Protein AF-A0A5E4N3S8-F1 (afdb_monomer)

Foldseek 3Di:
DVPVVVPDDPVRVVVLVVVLVVCLVVLADDQLQLEWEWEWAAAPPDDPPDPVRTDIATDGDPSSLVSLVVLCVVCVVLCVVVVLFPPLEQAPDPPGDPVVLVVVVVVVLVVQVVVLKWKKKKKWAWDVLQLAQQVVLLLVLCVVRDDPSSSSNVVNSQPFRWYWYDDPPDTHDIDTRRHGHGHNGDCSQVSSSSLCRPQDDFPQWDWHHHRRIIMIMGMGNDPLCRPVPRVVVSVQSNQVVCVVRVIDIDPVPMDMDIRDQDCVQVVCCVVQVWDQDSLRDIDHDHDAQDKDKDKDWSAWDQDPVGDTRADWDDGPVGIDHRDIDIDIDIDHHYDDDWDDDPVVQWIQGPVRDIDRNVSQWDQDPVPGIDGDDDDPDQQDLQVDADPDDDDWDWDWDDDPPDIKIWTWDDDPVFIDIWIFDDWDDRSNFIWTQTPDNNDIHRPDPVCSVVHDHDPDDPPDPPVVCNRPPVVVVVVVVVVVVVVVPPPDDDDD

InterPro domains:
  IPR000477 Reverse transcriptase domain [PS50878] (22-283)
  IPR043502 DNA/RNA polymerase superfamily [SSF56672] (56-257)

Nearest PDB structures (foldseek):
  8sxu-assembly1_A  TM=8.165E-01  e=7.023E-15  Homo sapiens
  8c8j-assembly1_A  TM=7.784E-01  e=7.417E-15  Homo sapiens
  8uw3-assembly1_A  TM=8.367E-01  e=4.035E-14  Homo sapiens
  8gh6-assembly1_A  TM=8.675E-01  e=9.089E-13  Bombyx mori
  8ibz-assembly1_C  TM=8.259E-01  e=2.162E-11  Bombyx mori

Structure (mmCIF, N/CA/C/O backbone):
data_AF-A0A5E4N3S8-F1
#
_entry.id   AF-A0A5E4N3S8-F1
#
loop_
_atom_site.group_PDB
_atom_site.id
_atom_site.type_symbol
_atom_site.label_atom_id
_atom_site.label_alt_id
_atom_site.label_comp_id
_atom_site.label_asym_id
_atom_site.label_entity_id
_atom_site.label_seq_id
_atom_site.pdbx_PDB_ins_code
_atom_site.Cartn_x
_atom_site.Cartn_y
_atom_site.Cartn_z
_atom_site.occupancy
_atom_site.B_iso_or_equiv
_atom_site.auth_seq_id
_atom_site.auth_comp_id
_atom_site.auth_asym_id
_atom_site.auth_atom_id
_atom_site.pdbx_PDB_model_num
ATOM 1 N N . MET A 1 1 ? -6.441 -15.135 19.273 1.00 52.03 1 MET A N 1
ATOM 2 C CA . MET A 1 1 ? -7.652 -14.400 19.724 1.00 52.03 1 MET A CA 1
ATOM 3 C C . MET A 1 1 ? -8.927 -15.250 19.715 1.00 52.03 1 MET A C 1
ATOM 5 O O . MET A 1 1 ? -9.635 -15.250 20.710 1.00 52.03 1 MET A O 1
ATOM 9 N N . ALA A 1 2 ? -9.208 -16.016 18.651 1.00 55.72 2 ALA A N 1
ATOM 10 C CA . ALA A 1 2 ? -10.450 -16.797 18.536 1.00 55.72 2 ALA A CA 1
ATOM 11 C C . ALA A 1 2 ? -10.654 -17.881 19.620 1.00 55.72 2 ALA A C 1
ATOM 13 O O . ALA A 1 2 ? -11.791 -18.164 19.972 1.00 55.72 2 ALA A O 1
ATOM 14 N N . LYS A 1 3 ? -9.586 -18.471 20.180 1.00 66.25 3 LYS A N 1
ATOM 15 C CA . LYS A 1 3 ? -9.708 -19.601 21.123 1.00 66.25 3 LYS A CA 1
ATOM 16 C C . LYS A 1 3 ? -10.285 -19.221 22.497 1.00 66.25 3 LYS A C 1
ATOM 18 O O . LYS A 1 3 ? -11.064 -19.993 23.035 1.00 66.25 3 LYS A O 1
ATOM 23 N N . VAL A 1 4 ? -9.939 -18.051 23.044 1.00 71.75 4 VAL A N 1
ATOM 24 C CA . VAL A 1 4 ? -10.412 -17.617 24.378 1.00 71.75 4 VAL A CA 1
ATOM 25 C C . VAL A 1 4 ? -11.844 -17.091 24.305 1.00 71.75 4 VAL A C 1
ATOM 27 O O . VAL A 1 4 ? -12.687 -17.512 25.086 1.00 71.75 4 VAL A O 1
ATOM 30 N N . ALA A 1 5 ? -12.154 -16.252 23.310 1.00 71.50 5 ALA A N 1
ATOM 31 C CA . ALA A 1 5 ? -13.509 -15.728 23.126 1.00 71.50 5 ALA A CA 1
ATOM 32 C C . ALA A 1 5 ? -14.545 -16.840 22.867 1.00 71.50 5 ALA A C 1
ATOM 34 O O . ALA A 1 5 ? -15.657 -16.766 23.372 1.00 71.50 5 ALA A O 1
ATOM 35 N N . ARG A 1 6 ? -14.172 -17.904 22.136 1.00 75.62 6 ARG A N 1
ATOM 36 C CA . ARG A 1 6 ? -15.044 -19.072 21.898 1.00 75.62 6 ARG A CA 1
ATOM 37 C C . ARG A 1 6 ? -15.311 -19.914 23.149 1.00 75.62 6 ARG A C 1
ATOM 39 O O . ARG A 1 6 ? -16.246 -20.700 23.141 1.00 75.62 6 ARG A O 1
ATOM 46 N N . LYS A 1 7 ? -14.490 -19.774 24.193 1.00 84.81 7 LYS A N 1
ATOM 47 C CA . LYS A 1 7 ? -14.626 -20.500 25.463 1.00 84.81 7 LYS A CA 1
ATOM 48 C C . LYS A 1 7 ? -15.271 -19.654 26.567 1.00 84.81 7 LYS A C 1
ATOM 50 O O . LYS A 1 7 ? -15.291 -20.086 27.716 1.00 84.81 7 LYS A O 1
ATOM 55 N N . LEU A 1 8 ? -15.774 -18.455 26.252 1.00 84.88 8 LEU A N 1
ATOM 56 C CA . LEU A 1 8 ? -16.478 -17.630 27.232 1.00 84.88 8 LEU A CA 1
ATOM 57 C C . LEU A 1 8 ? -17.762 -18.341 27.698 1.00 84.88 8 LEU A C 1
ATOM 59 O O . LEU A 1 8 ? -18.550 -18.769 26.851 1.00 84.88 8 LEU A O 1
ATOM 63 N N . PRO A 1 9 ? -18.010 -18.443 29.018 1.00 91.88 9 PRO A N 1
ATOM 64 C CA . PRO A 1 9 ? -19.263 -18.979 29.534 1.00 91.88 9 PRO A CA 1
ATOM 65 C C . PRO A 1 9 ? -20.466 -18.191 29.012 1.00 91.88 9 PRO A C 1
ATOM 67 O O . PRO A 1 9 ? -20.400 -16.970 28.866 1.00 91.88 9 PRO A O 1
ATOM 70 N N . HIS A 1 10 ? -21.601 -18.865 28.816 1.00 90.69 10 HIS A N 1
ATOM 71 C CA . HIS A 1 10 ? -22.823 -18.246 28.291 1.00 90.69 10 HIS A CA 1
ATOM 72 C C . HIS A 1 10 ? -23.241 -16.980 29.064 1.00 90.69 10 HIS A C 1
ATOM 74 O O . HIS A 1 10 ? -23.523 -15.945 28.462 1.00 90.69 10 HIS A O 1
ATOM 80 N N . LYS A 1 11 ? -23.183 -17.022 30.404 1.00 93.75 11 LYS A N 1
ATOM 81 C CA . LYS A 1 11 ? -23.472 -15.859 31.262 1.00 93.75 11 LYS A CA 1
ATOM 82 C C . LYS A 1 11 ? -22.550 -14.668 30.965 1.00 93.75 11 LYS A C 1
ATOM 84 O O . LYS A 1 11 ? -23.024 -13.541 30.861 1.00 93.75 11 LYS A O 1
ATOM 89 N N . ALA A 1 12 ? -21.251 -14.909 30.773 1.00 90.56 12 ALA A N 1
ATOM 90 C CA . ALA A 1 12 ? -20.290 -13.856 30.444 1.00 90.56 12 ALA A CA 1
ATOM 91 C C . ALA A 1 12 ? -20.595 -13.217 29.080 1.00 90.56 12 ALA A C 1
ATOM 93 O O . ALA A 1 12 ? -20.539 -11.996 28.946 1.00 90.56 12 ALA A O 1
ATOM 94 N N . SER A 1 13 ? -20.985 -14.023 28.088 1.00 90.38 13 SER A N 1
ATOM 95 C CA . SER A 1 13 ? -21.401 -13.533 26.769 1.00 90.38 13 SER A CA 1
ATOM 96 C C . SER A 1 13 ? -22.653 -12.650 26.838 1.00 90.38 13 SER A C 1
ATOM 98 O O . SER A 1 13 ? -22.700 -11.612 26.176 1.00 90.38 13 SER A O 1
ATOM 100 N N . ILE A 1 14 ? -23.638 -13.002 27.675 1.00 94.19 14 ILE A N 1
ATOM 101 C CA . ILE A 1 14 ? -24.832 -12.171 27.910 1.00 94.19 14 ILE A CA 1
ATOM 102 C C . ILE A 1 14 ? -24.441 -10.827 28.536 1.00 94.19 14 ILE A C 1
ATOM 104 O O . ILE A 1 14 ? -24.822 -9.774 28.024 1.00 94.19 14 ILE A O 1
ATOM 108 N N . HIS A 1 15 ? -23.631 -10.833 29.598 1.00 94.69 15 HIS A N 1
ATOM 109 C CA . HIS A 1 15 ? -23.187 -9.592 30.241 1.00 94.69 15 HIS A CA 1
ATOM 110 C C . HIS A 1 15 ? -22.386 -8.697 29.291 1.00 94.69 15 HIS A C 1
ATOM 112 O O . HIS A 1 15 ? -22.656 -7.499 29.207 1.00 94.69 15 HIS A O 1
ATOM 118 N N . LEU A 1 16 ? -21.457 -9.268 28.517 1.00 93.44 16 LEU A N 1
ATOM 119 C CA . LEU A 1 16 ? -20.722 -8.525 27.490 1.00 93.44 16 LEU A CA 1
ATOM 120 C C . LEU A 1 16 ? -21.661 -7.923 26.443 1.00 93.44 16 LEU A C 1
ATOM 122 O O . LEU A 1 16 ? -21.463 -6.782 26.035 1.00 93.44 16 LEU A O 1
ATOM 126 N N . THR A 1 17 ? -22.711 -8.648 26.055 1.00 95.06 17 THR A N 1
ATOM 127 C CA . THR A 1 17 ? -23.725 -8.149 25.118 1.00 95.06 17 THR A CA 1
ATOM 128 C C . THR A 1 17 ? -24.460 -6.935 25.685 1.00 95.06 17 THR A C 1
ATOM 130 O O . THR A 1 17 ? -24.602 -5.931 24.988 1.00 95.06 17 THR A O 1
ATOM 133 N N . HIS A 1 18 ? -24.868 -6.971 26.957 1.00 96.88 18 HIS A N 1
ATOM 134 C CA . HIS A 1 18 ? -25.477 -5.811 27.614 1.00 96.88 18 HIS A CA 1
ATOM 135 C C . HIS A 1 18 ? -24.528 -4.608 27.660 1.00 96.88 18 HIS A C 1
ATOM 137 O O . HIS A 1 18 ? -24.948 -3.495 27.341 1.00 96.88 18 HIS A O 1
ATOM 143 N N . ILE A 1 19 ? -23.250 -4.829 27.984 1.00 96.75 19 ILE A N 1
ATOM 144 C CA . ILE A 1 19 ? -22.235 -3.767 28.017 1.00 96.75 19 ILE A CA 1
ATOM 145 C C . ILE A 1 19 ? -22.032 -3.168 26.619 1.00 96.75 19 ILE A C 1
ATOM 147 O O . ILE A 1 19 ? -22.055 -1.950 26.466 1.00 96.75 19 ILE A O 1
ATOM 151 N N . TYR A 1 20 ? -21.885 -3.994 25.580 1.00 96.81 20 TYR A N 1
ATOM 152 C CA . TYR A 1 20 ? -21.731 -3.511 24.204 1.00 96.81 20 TYR A CA 1
ATOM 153 C C . TYR A 1 20 ? -22.958 -2.738 23.726 1.00 96.81 20 TYR A C 1
ATOM 155 O O . TYR A 1 20 ? -22.811 -1.667 23.142 1.00 96.81 20 TYR A O 1
ATOM 163 N N . ASN A 1 21 ? -24.166 -3.219 24.019 1.00 96.69 21 ASN A N 1
ATOM 164 C CA . ASN A 1 21 ? -25.391 -2.496 23.684 1.00 96.69 21 ASN A CA 1
ATOM 165 C C . ASN A 1 21 ? -25.470 -1.146 24.411 1.00 96.69 21 ASN A C 1
ATOM 167 O O . ASN A 1 21 ? -25.859 -0.152 23.799 1.00 96.69 21 ASN A O 1
ATOM 171 N N . ALA A 1 22 ? -25.054 -1.082 25.679 1.00 97.25 22 ALA A N 1
ATOM 172 C CA . ALA A 1 22 ? -24.978 0.173 26.420 1.00 97.25 22 ALA A CA 1
ATOM 173 C C . ALA A 1 22 ? -23.963 1.145 25.797 1.00 97.25 22 ALA A C 1
ATOM 175 O O . ALA A 1 22 ? -24.297 2.309 25.597 1.00 97.25 22 ALA A O 1
ATOM 176 N N . ILE A 1 23 ? -22.771 0.671 25.421 1.00 97.12 23 ILE A N 1
ATOM 177 C CA . ILE A 1 23 ? -21.737 1.476 24.748 1.00 97.12 23 ILE A CA 1
ATOM 178 C C . ILE A 1 23 ? -22.254 2.056 23.429 1.00 97.12 23 ILE A C 1
ATOM 180 O O . ILE A 1 23 ? -22.084 3.245 23.173 1.00 97.12 23 ILE A O 1
ATOM 184 N N . LEU A 1 24 ? -22.916 1.237 22.607 1.00 95.88 24 LEU A N 1
ATOM 185 C CA . LEU A 1 24 ? -23.475 1.674 21.326 1.00 95.88 24 LEU A CA 1
ATOM 186 C C . LEU A 1 24 ? -24.619 2.676 21.517 1.00 95.88 24 LEU A C 1
ATOM 188 O O . LEU A 1 24 ? -24.689 3.661 20.789 1.00 95.88 24 LEU A O 1
ATOM 192 N N . ARG A 1 25 ? -25.486 2.460 22.515 1.00 96.12 25 ARG A N 1
ATOM 193 C CA . ARG A 1 25 ? -26.580 3.384 22.852 1.00 96.12 25 ARG A CA 1
ATOM 194 C C . ARG A 1 25 ? -26.055 4.731 23.349 1.00 96.12 25 ARG A C 1
ATOM 196 O O . ARG A 1 25 ? -26.578 5.765 22.959 1.00 96.12 25 ARG A O 1
ATOM 203 N N . LEU A 1 26 ? -25.030 4.714 24.199 1.00 96.56 26 LEU A N 1
ATOM 204 C CA . LEU A 1 26 ? -24.421 5.917 24.774 1.00 96.56 26 LEU A CA 1
ATOM 205 C C . LEU A 1 26 ? -23.404 6.583 23.837 1.00 96.56 26 LEU A C 1
ATOM 207 O O . LEU A 1 26 ? -22.962 7.691 24.117 1.00 96.56 26 LEU A O 1
ATOM 211 N N . SER A 1 27 ? -23.019 5.917 22.743 1.00 96.88 27 SER A N 1
ATOM 212 C CA . SER A 1 27 ? -21.988 6.372 21.801 1.00 96.88 27 SER A CA 1
ATOM 213 C C . SER A 1 27 ? -20.669 6.765 22.485 1.00 96.88 27 SER A C 1
ATOM 215 O O . SER A 1 27 ? -20.010 7.722 22.085 1.00 96.88 27 SER A O 1
ATOM 217 N N . ASN A 1 28 ? -20.278 6.029 23.531 1.00 95.00 28 ASN A N 1
ATOM 218 C CA . ASN A 1 28 ? -19.097 6.339 24.336 1.00 95.00 28 ASN A CA 1
ATOM 219 C C . ASN A 1 28 ? -18.202 5.111 24.528 1.00 95.00 28 ASN A C 1
ATOM 221 O O . ASN A 1 28 ? -18.626 4.109 25.103 1.00 95.00 28 ASN A O 1
ATOM 225 N N . PHE A 1 29 ? -16.952 5.203 24.074 1.00 94.00 29 PHE A N 1
ATOM 226 C CA . PHE A 1 29 ? -15.984 4.118 24.144 1.00 94.00 29 PHE A CA 1
ATOM 227 C C . PHE A 1 29 ? -15.263 4.116 25.508 1.00 94.00 29 PHE A C 1
ATOM 229 O O . PHE A 1 29 ? -14.667 5.129 25.882 1.00 94.00 29 PHE A O 1
ATOM 236 N N . PRO A 1 30 ? -15.259 3.000 26.264 1.00 93.00 30 PRO A N 1
ATOM 237 C CA . PRO A 1 30 ? -14.642 2.962 27.590 1.00 93.00 30 PRO A CA 1
ATOM 238 C C . PRO A 1 30 ? -13.135 3.245 27.563 1.00 93.00 30 PRO A C 1
ATOM 240 O O . PRO A 1 30 ? -12.391 2.588 26.835 1.00 93.00 30 PRO A O 1
ATOM 243 N N . THR A 1 31 ? -12.654 4.151 28.419 1.00 89.00 31 THR A N 1
ATOM 244 C CA . THR A 1 31 ? -11.232 4.546 28.478 1.00 89.00 31 THR A CA 1
ATOM 245 C C . THR A 1 31 ? -10.292 3.370 28.730 1.00 89.00 31 THR A C 1
ATOM 247 O O . THR A 1 31 ? -9.287 3.228 28.040 1.00 89.00 31 THR A O 1
ATOM 250 N N . GLN A 1 32 ? -10.663 2.456 29.631 1.00 88.81 32 GLN A N 1
ATOM 251 C CA . GLN A 1 32 ? -9.884 1.247 29.935 1.00 88.81 32 GLN A CA 1
ATOM 252 C C . GLN A 1 32 ? -9.700 0.328 28.717 1.00 88.81 32 GLN A C 1
ATOM 254 O O . GLN A 1 32 ? -8.759 -0.456 28.659 1.00 88.81 32 GLN A O 1
ATOM 259 N N . TRP A 1 33 ? -10.606 0.399 27.741 1.00 90.88 33 TRP A N 1
ATOM 260 C CA . TRP A 1 33 ? -10.581 -0.445 26.548 1.00 90.88 33 TRP A CA 1
ATOM 261 C C . TRP A 1 33 ? -9.833 0.210 25.385 1.00 90.88 33 TRP A C 1
ATOM 263 O O . TRP A 1 33 ? -9.557 -0.466 24.395 1.00 90.88 33 TRP A O 1
ATOM 273 N N . LYS A 1 34 ? -9.483 1.496 25.509 1.00 88.19 34 LYS A N 1
ATOM 274 C CA . LYS A 1 34 ? -8.623 2.230 24.569 1.00 88.19 34 LYS A CA 1
ATOM 275 C C . LYS A 1 34 ? -7.134 2.060 24.878 1.00 88.19 34 LYS A C 1
ATOM 277 O O . LYS A 1 34 ? -6.305 2.333 24.018 1.00 88.19 34 LYS A O 1
ATOM 282 N N . PHE A 1 35 ? -6.794 1.620 26.092 1.00 88.50 35 PHE A N 1
ATOM 283 C CA . PHE A 1 35 ? -5.407 1.434 26.508 1.00 88.50 35 PHE A CA 1
ATOM 284 C C . PHE A 1 35 ? -4.739 0.314 25.705 1.00 88.50 35 PHE A C 1
ATOM 286 O O . PHE A 1 35 ? -5.226 -0.819 25.700 1.00 88.50 35 PHE A O 1
ATOM 293 N N . SER A 1 36 ? -3.626 0.623 25.037 1.00 88.69 36 SER A N 1
ATOM 294 C CA . SER A 1 36 ? -2.878 -0.348 24.232 1.00 88.69 36 SER A CA 1
ATOM 295 C C . SER A 1 36 ? -1.461 -0.570 24.754 1.00 88.69 36 SER A C 1
ATOM 297 O O . SER A 1 36 ? -0.789 0.359 25.189 1.00 88.69 36 SER A O 1
ATOM 299 N N . VAL A 1 37 ? -0.987 -1.811 24.677 1.00 88.75 37 VAL A N 1
ATOM 300 C CA . VAL A 1 37 ? 0.418 -2.141 24.949 1.00 88.75 37 VAL A CA 1
ATOM 301 C C . VAL A 1 37 ? 1.141 -2.299 23.618 1.00 88.75 37 VAL A C 1
ATOM 303 O O . VAL A 1 37 ? 0.743 -3.123 22.797 1.00 88.75 37 VAL A O 1
ATOM 306 N N . ILE A 1 38 ? 2.175 -1.498 23.382 1.00 87.88 38 ILE A N 1
ATOM 307 C CA . ILE A 1 38 ? 3.003 -1.562 22.179 1.00 87.88 38 ILE A CA 1
ATOM 308 C C . ILE A 1 38 ? 4.116 -2.580 22.393 1.00 87.88 38 ILE A C 1
ATOM 310 O O . ILE A 1 38 ? 4.933 -2.424 23.294 1.00 87.88 38 ILE A O 1
ATOM 314 N N . ILE A 1 39 ? 4.172 -3.585 21.526 1.00 86.62 39 ILE A N 1
ATOM 315 C CA . ILE A 1 39 ? 5.279 -4.538 21.437 1.00 86.62 39 ILE A CA 1
ATOM 316 C C . ILE A 1 39 ? 6.135 -4.180 20.225 1.00 86.62 39 ILE A C 1
ATOM 318 O O . ILE A 1 39 ? 5.604 -3.928 19.143 1.00 86.62 39 ILE A O 1
ATOM 322 N N . LEU A 1 40 ? 7.454 -4.164 20.399 1.00 85.44 40 LEU A N 1
ATOM 323 C CA . LEU A 1 40 ? 8.415 -3.861 19.342 1.00 85.44 40 LEU A CA 1
ATOM 324 C C . LEU A 1 40 ? 8.978 -5.150 18.735 1.00 85.44 40 LEU A C 1
ATOM 326 O O . LEU A 1 40 ? 9.552 -5.975 19.441 1.00 85.44 40 LEU A O 1
ATOM 330 N N . PHE A 1 41 ? 8.858 -5.302 17.417 1.00 84.06 41 PHE A N 1
ATOM 331 C CA . PHE A 1 41 ? 9.448 -6.416 16.671 1.00 84.06 41 PHE A CA 1
ATOM 332 C C . PHE A 1 41 ? 10.651 -5.944 15.852 1.00 84.06 41 PHE A C 1
ATOM 334 O O . PHE A 1 41 ? 10.530 -4.942 15.147 1.00 84.06 41 PHE A O 1
ATOM 341 N N . PRO A 1 42 ? 11.806 -6.625 15.900 1.00 84.00 42 PRO A N 1
ATOM 342 C CA . PRO A 1 42 ? 12.967 -6.222 15.117 1.00 84.00 42 PRO A CA 1
ATOM 343 C C . PRO A 1 42 ? 12.708 -6.421 13.618 1.00 84.00 42 PRO A C 1
ATOM 345 O O . PRO A 1 42 ? 12.217 -7.465 13.187 1.00 84.00 42 PRO A O 1
ATOM 348 N N . LYS A 1 43 ? 13.054 -5.418 12.806 1.00 81.00 43 LYS A N 1
ATOM 349 C CA . LYS A 1 43 ? 13.091 -5.544 11.345 1.00 81.00 43 LYS A CA 1
ATOM 350 C C . LYS A 1 43 ? 14.311 -6.386 10.953 1.00 81.00 43 LYS A C 1
ATOM 352 O O . LYS A 1 43 ? 15.382 -6.193 11.534 1.00 81.00 43 LYS A O 1
ATOM 357 N N . PRO A 1 44 ? 14.184 -7.275 9.955 1.00 79.69 44 PRO A N 1
ATOM 358 C CA . PRO A 1 44 ? 15.299 -8.098 9.505 1.00 79.69 44 PRO A CA 1
ATOM 359 C C . PRO A 1 44 ? 16.449 -7.225 8.987 1.00 79.69 44 PRO A C 1
ATOM 361 O O . PRO A 1 44 ? 16.217 -6.195 8.351 1.00 79.69 44 PRO A O 1
ATOM 364 N N . ASN A 1 45 ? 17.684 -7.648 9.264 1.00 79.38 45 ASN A N 1
ATOM 365 C CA . ASN A 1 45 ? 18.926 -7.024 8.787 1.00 79.38 45 ASN A CA 1
ATOM 366 C C . ASN A 1 45 ? 19.114 -5.541 9.173 1.00 79.38 45 ASN A C 1
ATOM 368 O O . ASN A 1 45 ? 19.807 -4.804 8.474 1.00 79.38 45 ASN A O 1
ATOM 372 N N . LYS A 1 46 ? 18.508 -5.077 10.278 1.00 80.06 46 LYS A N 1
ATOM 373 C CA . LYS A 1 46 ? 18.694 -3.711 10.798 1.00 80.06 46 LYS A CA 1
ATOM 374 C C . LYS A 1 46 ? 19.374 -3.699 12.172 1.00 80.06 46 LYS A C 1
ATOM 376 O O . LYS A 1 46 ? 19.152 -4.614 12.961 1.00 80.06 46 LYS A O 1
ATOM 381 N N . PRO A 1 47 ? 20.172 -2.659 12.489 1.00 83.00 47 PRO A N 1
ATOM 382 C CA . PRO A 1 47 ? 20.900 -2.585 13.753 1.00 83.00 47 PRO A CA 1
ATOM 383 C C . PRO A 1 47 ? 19.940 -2.473 14.943 1.00 83.00 47 PRO A C 1
ATOM 385 O O . PRO A 1 47 ? 19.065 -1.607 14.962 1.00 83.00 47 PRO A O 1
ATOM 388 N N . THR A 1 48 ? 20.126 -3.315 15.958 1.00 79.94 48 THR A N 1
ATOM 389 C CA . THR A 1 48 ? 19.232 -3.437 17.127 1.00 79.94 48 THR A CA 1
ATOM 390 C C . THR A 1 48 ? 19.272 -2.237 18.075 1.00 79.94 48 THR A C 1
ATOM 392 O O . THR A 1 48 ? 18.326 -2.046 18.835 1.00 79.94 48 THR A O 1
ATOM 395 N N . GLY A 1 49 ? 20.317 -1.406 18.009 1.00 78.56 49 GLY A N 1
ATOM 396 C CA . GLY A 1 49 ? 20.470 -0.204 18.841 1.00 78.56 49 GLY A CA 1
ATOM 397 C C . GLY A 1 49 ? 19.661 1.016 18.383 1.00 78.56 49 GLY A C 1
ATOM 398 O O . GLY A 1 49 ? 19.649 2.027 19.077 1.00 78.56 49 GLY A O 1
ATOM 399 N N . ASN A 1 50 ? 18.988 0.957 17.227 1.00 78.75 50 ASN A N 1
ATOM 400 C CA . ASN A 1 50 ? 18.204 2.077 16.702 1.00 78.75 50 ASN A CA 1
ATOM 401 C C . ASN A 1 50 ? 16.690 1.800 16.827 1.00 78.75 50 ASN A C 1
ATOM 403 O O . ASN A 1 50 ? 16.216 0.818 16.251 1.00 78.75 50 ASN A O 1
ATOM 407 N N . PRO A 1 51 ? 15.893 2.673 17.477 1.00 76.19 51 PRO A N 1
ATOM 408 C CA . PRO A 1 51 ? 14.433 2.537 17.536 1.00 76.19 51 PRO A CA 1
ATOM 409 C C . PRO A 1 51 ? 13.755 2.407 16.160 1.00 76.19 51 PRO A C 1
ATOM 411 O O . PRO A 1 51 ? 12.770 1.684 16.015 1.00 76.19 51 PRO A O 1
ATOM 414 N N . ALA A 1 52 ? 14.305 3.033 15.113 1.00 78.69 52 ALA A N 1
ATOM 415 C CA . ALA A 1 52 ? 13.784 2.938 13.744 1.00 78.69 52 ALA A CA 1
ATOM 416 C C . ALA A 1 52 ? 13.884 1.519 13.142 1.00 78.69 52 ALA A C 1
ATOM 418 O O . ALA A 1 52 ? 13.213 1.206 12.143 1.00 78.69 52 ALA A O 1
ATOM 419 N N . SER A 1 53 ? 14.700 0.654 13.744 1.00 83.62 53 SER A N 1
ATOM 420 C CA . SER A 1 53 ? 14.865 -0.748 13.366 1.00 83.62 53 SER A CA 1
ATOM 421 C C . SER A 1 53 ? 13.737 -1.644 13.857 1.00 83.62 53 SER A C 1
ATOM 423 O O . SER A 1 53 ? 13.692 -2.793 13.444 1.00 83.62 53 SER A O 1
ATOM 425 N N . TYR A 1 54 ? 12.801 -1.148 14.666 1.00 81.69 54 TYR A N 1
ATOM 426 C CA . TYR A 1 54 ? 11.676 -1.943 15.155 1.00 81.69 54 TYR A CA 1
ATOM 427 C C . TYR A 1 54 ? 10.364 -1.590 14.437 1.00 81.69 54 TYR A C 1
ATOM 429 O O . TYR A 1 54 ? 10.201 -0.500 13.876 1.00 81.69 54 TYR A O 1
ATOM 437 N N . PHE A 1 55 ? 9.433 -2.543 14.412 1.00 78.94 55 PHE A N 1
ATOM 438 C CA . PHE A 1 55 ? 8.040 -2.368 14.012 1.00 78.94 55 PHE A CA 1
ATOM 439 C C . PHE A 1 55 ? 7.151 -2.453 15.261 1.00 78.94 55 PHE A C 1
ATOM 441 O O . PHE A 1 55 ? 7.129 -3.503 15.908 1.00 78.94 55 PHE A O 1
ATOM 448 N N . PRO A 1 56 ? 6.437 -1.375 15.625 1.00 84.38 56 PRO A N 1
ATOM 449 C CA . PRO A 1 56 ? 5.503 -1.410 16.742 1.00 84.38 56 PRO A CA 1
ATOM 450 C C . PRO A 1 56 ? 4.225 -2.179 16.383 1.00 84.38 56 PRO A C 1
ATOM 452 O O . PRO A 1 56 ? 3.688 -2.040 15.287 1.00 84.38 56 PRO A O 1
ATOM 455 N N . ILE A 1 57 ? 3.697 -2.960 17.324 1.00 84.56 57 ILE A N 1
ATOM 456 C CA . ILE A 1 57 ? 2.362 -3.563 17.246 1.00 84.56 57 ILE A CA 1
ATOM 457 C C . ILE A 1 57 ? 1.605 -3.230 18.525 1.00 84.56 57 ILE A C 1
ATOM 459 O O . ILE A 1 57 ? 2.039 -3.571 19.622 1.00 84.56 57 ILE A O 1
ATOM 463 N N . SER A 1 58 ? 0.445 -2.600 18.384 1.00 87.94 58 SER A N 1
ATOM 464 C CA . SER A 1 58 ? -0.431 -2.254 19.495 1.00 87.94 58 SER A CA 1
ATOM 465 C C . SER A 1 58 ? -1.371 -3.407 19.842 1.00 87.94 58 SER A C 1
ATOM 467 O O . SER A 1 58 ? -2.149 -3.907 19.024 1.00 87.94 58 SER A O 1
ATOM 469 N N . LEU A 1 59 ? -1.354 -3.803 21.109 1.00 88.38 59 LEU A N 1
ATOM 470 C CA . LEU A 1 59 ? -2.241 -4.805 21.671 1.00 88.38 59 LEU A CA 1
ATOM 471 C C . LEU A 1 59 ? -3.306 -4.152 22.545 1.00 88.38 59 LEU A C 1
ATOM 473 O O . LEU A 1 59 ? -3.036 -3.709 23.655 1.00 88.38 59 LEU A O 1
ATOM 477 N N . LEU A 1 60 ? -4.539 -4.155 22.044 1.00 89.56 60 LEU A N 1
ATOM 478 C CA . LEU A 1 60 ? -5.724 -3.832 22.837 1.00 89.56 60 LEU A CA 1
ATOM 479 C C . LEU A 1 60 ? -6.257 -5.039 23.631 1.00 89.56 60 LEU A C 1
ATOM 481 O O . LEU A 1 60 ? -6.086 -6.187 23.185 1.00 89.56 60 LEU A O 1
ATOM 485 N N . PRO A 1 61 ? -6.987 -4.794 24.738 1.00 89.81 61 PRO A N 1
ATOM 486 C CA . PRO A 1 61 ? -7.719 -5.821 25.469 1.00 89.81 61 PRO A CA 1
ATOM 487 C C . PRO A 1 61 ? -8.664 -6.621 24.565 1.00 89.81 61 PRO A C 1
ATOM 489 O O . PRO A 1 61 ? -9.262 -6.086 23.629 1.00 89.81 61 PRO A O 1
ATOM 492 N N . LEU A 1 62 ? -8.859 -7.907 24.876 1.00 89.94 62 LEU A N 1
ATOM 493 C CA . LEU A 1 62 ? -9.724 -8.803 24.094 1.00 89.94 62 LEU A CA 1
ATOM 494 C C . LEU A 1 62 ? -11.140 -8.234 23.907 1.00 89.94 62 LEU A C 1
ATOM 496 O O . LEU A 1 62 ? -11.667 -8.251 22.796 1.00 89.94 62 LEU A O 1
ATOM 500 N N . VAL A 1 63 ? -11.730 -7.713 24.985 1.00 92.00 63 VAL A N 1
ATOM 501 C CA . VAL A 1 63 ? -13.078 -7.124 24.982 1.00 92.00 63 VAL A CA 1
ATOM 502 C C . VAL A 1 63 ? -13.181 -5.897 24.076 1.00 92.00 63 VAL A C 1
ATOM 504 O O . VAL A 1 63 ? -14.215 -5.712 23.438 1.00 92.00 63 VAL A O 1
ATOM 507 N N . SER A 1 64 ? -12.101 -5.122 23.948 1.00 93.00 64 SER A N 1
ATOM 508 C CA . SER A 1 64 ? -12.020 -3.981 23.033 1.00 93.00 64 SER A CA 1
ATOM 509 C C . SER A 1 64 ? -12.015 -4.452 21.581 1.00 93.00 64 SER A C 1
ATOM 511 O O . SER A 1 64 ? -12.856 -4.048 20.786 1.00 93.00 64 SER A O 1
ATOM 513 N N . LYS A 1 65 ? -11.163 -5.430 21.249 1.00 92.00 65 LYS A N 1
ATOM 514 C CA . LYS A 1 65 ? -11.066 -5.981 19.886 1.00 92.00 65 LYS A CA 1
ATOM 515 C C . LYS A 1 65 ? -12.353 -6.666 19.417 1.00 92.00 65 LYS A C 1
ATOM 517 O O . LYS A 1 65 ? -12.656 -6.660 18.226 1.00 92.00 65 LYS A O 1
ATOM 522 N N . LEU A 1 66 ? -13.110 -7.274 20.332 1.00 92.88 66 LEU A N 1
ATOM 523 C CA . LEU A 1 66 ? -14.435 -7.826 20.036 1.00 92.88 66 LEU A CA 1
ATOM 524 C C . LEU A 1 66 ? -15.451 -6.720 19.717 1.00 92.88 66 LEU A C 1
ATOM 526 O O . LEU A 1 66 ? -16.178 -6.840 18.731 1.00 92.88 66 LEU A O 1
ATOM 530 N N . LEU A 1 67 ? -15.462 -5.636 20.499 1.00 94.69 67 LEU A N 1
ATOM 531 C CA . LEU A 1 67 ? -16.300 -4.470 20.223 1.00 94.69 67 LEU A CA 1
ATOM 532 C C . LEU A 1 67 ? -15.920 -3.815 18.888 1.00 94.69 67 LEU A C 1
ATOM 534 O O . LEU A 1 67 ? -16.801 -3.542 18.081 1.00 94.69 67 LEU A O 1
ATOM 538 N N . GLU A 1 68 ? -14.628 -3.635 18.608 1.00 95.25 68 GLU A N 1
ATOM 539 C CA . GLU A 1 68 ? -14.148 -3.104 17.328 1.00 95.25 68 GLU A CA 1
ATOM 540 C C . GLU A 1 68 ? -14.634 -3.934 16.136 1.00 95.25 68 GLU A C 1
ATOM 542 O O . GLU A 1 68 ? -15.103 -3.371 15.152 1.00 95.25 68 GLU A O 1
ATOM 547 N N . LYS A 1 69 ? -14.596 -5.272 16.231 1.00 94.31 69 LYS A N 1
ATOM 548 C CA . LYS A 1 69 ? -15.154 -6.157 15.193 1.00 94.31 69 LYS A CA 1
ATOM 549 C C . LYS A 1 69 ? -16.651 -5.953 14.995 1.00 94.31 69 LYS A C 1
ATOM 551 O O . LYS A 1 69 ? -17.124 -5.981 13.862 1.00 94.31 69 LYS A O 1
ATOM 556 N N . LEU A 1 70 ? -17.396 -5.778 16.084 1.00 95.25 70 LEU A N 1
ATOM 557 C CA . LEU A 1 70 ? -18.834 -5.541 16.028 1.00 95.25 70 LEU A CA 1
ATOM 558 C C . LEU A 1 70 ? -19.142 -4.181 15.393 1.00 95.25 70 LEU A C 1
ATOM 560 O O . LEU A 1 70 ? -20.016 -4.108 14.533 1.00 95.25 70 LEU A O 1
ATOM 564 N N . ILE A 1 71 ? -18.409 -3.131 15.775 1.00 96.19 71 ILE A N 1
ATOM 565 C CA . ILE A 1 71 ? -18.519 -1.796 15.175 1.00 96.19 71 ILE A CA 1
ATOM 566 C C . ILE A 1 71 ? -18.196 -1.879 13.685 1.00 96.19 71 ILE A C 1
ATOM 568 O O . ILE A 1 71 ? -19.014 -1.450 12.877 1.00 96.19 71 ILE A O 1
ATOM 572 N N . LEU A 1 72 ? -17.067 -2.498 13.319 1.00 95.75 72 LEU A N 1
ATOM 573 C CA . LEU A 1 72 ? -16.648 -2.660 11.929 1.00 95.75 72 LEU A CA 1
ATOM 574 C C . LEU A 1 72 ? -17.737 -3.344 11.097 1.00 95.75 72 LEU A C 1
ATOM 576 O O . LEU A 1 72 ? -18.136 -2.822 10.063 1.00 95.75 72 LEU A O 1
ATOM 580 N N . LYS A 1 73 ? -18.292 -4.455 11.597 1.00 95.81 73 LYS A N 1
ATOM 581 C CA . LYS A 1 73 ? -19.386 -5.181 10.937 1.00 95.81 73 LYS A CA 1
ATOM 582 C C . LYS A 1 73 ? -20.620 -4.303 10.684 1.00 95.81 73 LYS A C 1
ATOM 584 O O . LYS A 1 73 ? -21.335 -4.544 9.720 1.00 95.81 73 LYS A O 1
ATOM 589 N N . ARG A 1 74 ? -20.889 -3.313 11.543 1.00 95.81 74 ARG A N 1
ATOM 590 C CA . ARG A 1 74 ? -22.043 -2.409 11.409 1.00 95.81 74 ARG A CA 1
ATOM 591 C C . ARG A 1 74 ? -21.772 -1.199 10.516 1.00 95.81 74 ARG A C 1
ATOM 593 O O . ARG A 1 74 ? -22.694 -0.757 9.845 1.00 95.81 74 ARG A O 1
ATOM 600 N N . ILE A 1 75 ? -20.549 -0.668 10.500 1.00 95.81 75 ILE A N 1
ATOM 601 C CA . ILE A 1 75 ? -20.201 0.491 9.657 1.00 95.81 75 ILE A CA 1
ATOM 602 C C . ILE A 1 75 ? -19.825 0.087 8.228 1.00 95.81 75 ILE A C 1
ATOM 604 O O . ILE A 1 75 ? -19.972 0.891 7.317 1.00 95.81 75 ILE A O 1
ATOM 608 N N . TYR A 1 76 ? -19.343 -1.142 8.015 1.00 94.62 76 TYR A N 1
ATOM 609 C CA . TYR A 1 76 ? -18.864 -1.584 6.704 1.00 94.62 76 TYR A CA 1
ATOM 610 C C . TYR A 1 76 ? -19.937 -1.538 5.601 1.00 94.62 76 TYR A C 1
ATOM 612 O O . TYR A 1 76 ? -19.617 -1.031 4.529 1.00 94.62 76 TYR A O 1
ATOM 620 N N . PRO A 1 77 ? -21.204 -1.948 5.834 1.00 95.38 77 PRO A N 1
ATOM 621 C CA . PRO A 1 77 ? -22.265 -1.784 4.837 1.00 95.38 77 PRO A CA 1
ATOM 622 C C . PRO A 1 77 ? -22.445 -0.328 4.391 1.00 95.38 77 PRO A C 1
ATOM 624 O O . PRO A 1 77 ? -22.492 -0.067 3.198 1.00 95.38 77 PRO A O 1
ATOM 627 N N . ILE A 1 78 ? -22.400 0.629 5.326 1.00 95.81 78 ILE A N 1
ATOM 628 C CA . ILE A 1 78 ? -22.507 2.071 5.035 1.00 95.81 78 ILE A CA 1
ATOM 629 C C . ILE A 1 78 ? -21.350 2.540 4.140 1.00 95.81 78 ILE A C 1
ATOM 631 O O . ILE A 1 78 ? -21.539 3.356 3.241 1.00 95.81 78 ILE A O 1
ATOM 635 N N . ILE A 1 79 ? -20.139 2.028 4.380 1.00 94.50 79 ILE A N 1
ATOM 636 C CA . ILE A 1 79 ? -18.944 2.346 3.582 1.00 94.50 79 ILE A CA 1
ATOM 637 C C . ILE A 1 79 ? -19.091 1.811 2.150 1.00 94.50 79 ILE A C 1
ATOM 639 O O . ILE A 1 79 ? -18.695 2.493 1.205 1.00 94.50 79 ILE A O 1
ATOM 643 N N . VAL A 1 80 ? -19.641 0.604 1.995 1.00 93.19 80 VAL A N 1
ATOM 644 C CA . VAL A 1 80 ? -19.833 -0.054 0.695 1.00 93.19 80 VAL A CA 1
ATOM 645 C C . VAL A 1 80 ? -20.976 0.589 -0.090 1.00 93.19 80 VAL A C 1
ATOM 647 O O . VAL A 1 80 ? -20.772 0.950 -1.242 1.00 93.19 80 VAL A O 1
ATOM 650 N N . GLU A 1 81 ? -22.143 0.783 0.526 1.00 94.69 81 GLU A N 1
ATOM 651 C CA . GLU A 1 81 ? -23.334 1.366 -0.115 1.00 94.69 81 GLU A CA 1
ATOM 652 C C . GLU A 1 81 ? -23.073 2.781 -0.643 1.00 94.69 81 GLU A C 1
ATOM 654 O O . GLU A 1 81 ? -23.524 3.130 -1.731 1.00 94.69 81 GLU A O 1
ATOM 659 N N . ASN A 1 82 ? -22.281 3.574 0.084 1.00 94.00 82 ASN A N 1
ATOM 660 C CA . ASN A 1 82 ? -21.920 4.932 -0.326 1.00 94.00 82 ASN A CA 1
ATOM 661 C C . ASN A 1 82 ? -20.650 5.004 -1.195 1.00 94.00 82 ASN A C 1
ATOM 663 O O . ASN A 1 82 ? -20.180 6.104 -1.471 1.00 94.00 82 ASN A O 1
ATOM 667 N N . ASN A 1 83 ? -20.068 3.866 -1.599 1.00 93.88 83 ASN A N 1
ATOM 668 C CA . ASN A 1 83 ? -18.831 3.793 -2.391 1.00 93.88 83 ASN A CA 1
ATOM 669 C C . ASN A 1 83 ? -17.690 4.667 -1.838 1.00 93.88 83 ASN A C 1
ATOM 671 O O . ASN A 1 83 ? -16.971 5.327 -2.585 1.00 93.88 83 ASN A O 1
ATOM 675 N N . ILE A 1 84 ? -17.525 4.678 -0.512 1.00 95.50 84 ILE A N 1
ATOM 676 C CA . ILE A 1 84 ? -16.581 5.579 0.160 1.00 95.50 84 ILE A CA 1
ATOM 677 C C . ILE A 1 84 ? -15.138 5.254 -0.211 1.00 95.50 84 ILE A C 1
ATOM 679 O O . ILE A 1 84 ? -14.358 6.164 -0.453 1.00 95.50 84 ILE A O 1
ATOM 683 N N . ILE A 1 85 ? -14.769 3.969 -0.211 1.00 94.69 85 ILE A N 1
ATOM 684 C CA . ILE A 1 85 ? -13.405 3.529 -0.528 1.00 94.69 85 ILE A CA 1
ATOM 685 C C . ILE A 1 85 ? -13.299 3.346 -2.047 1.00 94.69 85 ILE A C 1
ATOM 687 O O . ILE A 1 85 ? -14.066 2.548 -2.596 1.00 94.69 85 ILE A O 1
ATOM 691 N N . PRO A 1 86 ? -12.344 4.013 -2.721 1.00 93.62 86 PRO A N 1
ATOM 692 C CA . PRO A 1 86 ? -12.228 3.955 -4.170 1.00 93.62 86 PRO A CA 1
ATOM 693 C C . PRO A 1 86 ? -11.881 2.545 -4.654 1.00 93.62 86 PRO A C 1
ATOM 695 O O . PRO A 1 86 ? -11.190 1.773 -3.983 1.00 93.62 86 PRO A O 1
ATOM 698 N N . ASN A 1 87 ? -12.319 2.216 -5.870 1.00 92.00 87 ASN A N 1
ATOM 699 C CA . ASN A 1 87 ? -12.028 0.922 -6.490 1.00 92.00 87 ASN A CA 1
ATOM 700 C C . ASN A 1 87 ? -10.544 0.720 -6.813 1.00 92.00 87 ASN A C 1
ATOM 702 O O . ASN A 1 87 ? -10.135 -0.417 -6.991 1.00 92.00 87 ASN A O 1
ATOM 706 N N . SER A 1 88 ? -9.725 1.774 -6.814 1.00 92.06 88 SER A N 1
ATOM 707 C CA . SER A 1 88 ? -8.263 1.674 -6.901 1.00 92.06 88 SER A CA 1
ATOM 708 C C . SER A 1 88 ? -7.618 1.031 -5.674 1.00 92.06 88 SER A C 1
ATOM 710 O O . SER A 1 88 ? -6.541 0.452 -5.806 1.00 92.06 88 SER A O 1
ATOM 712 N N . GLN A 1 89 ? -8.251 1.122 -4.500 1.00 94.00 89 GLN A N 1
ATOM 713 C CA . GLN A 1 89 ? -7.711 0.643 -3.231 1.00 94.00 89 GLN A CA 1
ATOM 714 C C . GLN A 1 89 ? -8.086 -0.818 -3.005 1.00 94.00 89 GLN A C 1
ATOM 716 O O . GLN A 1 89 ? -9.260 -1.141 -2.840 1.00 94.00 89 GLN A O 1
ATOM 721 N N . PHE A 1 90 ? -7.087 -1.701 -2.985 1.00 93.50 90 PHE A N 1
ATOM 722 C CA . PHE A 1 90 ? -7.266 -3.146 -2.789 1.00 93.50 90 PHE A CA 1
ATOM 723 C C . PHE A 1 90 ? -6.873 -3.596 -1.373 1.00 93.50 90 PHE A C 1
ATOM 725 O O . PHE A 1 90 ? -7.318 -4.643 -0.901 1.00 93.50 90 PHE A O 1
ATOM 732 N N . GLY A 1 91 ? -6.066 -2.802 -0.667 1.00 91.44 91 GLY A N 1
ATOM 733 C CA . GLY A 1 91 ? -5.621 -3.106 0.687 1.00 91.44 91 GLY A CA 1
ATOM 734 C C . GLY A 1 91 ? -6.773 -3.074 1.686 1.00 91.44 91 GLY A C 1
ATOM 735 O O . GLY A 1 91 ? -7.599 -2.160 1.694 1.00 91.44 91 GLY A O 1
ATOM 736 N N . PHE A 1 92 ? -6.819 -4.084 2.555 1.00 88.94 92 PHE A N 1
ATOM 737 C CA . PHE A 1 92 ? -7.819 -4.218 3.624 1.00 88.94 92 PHE A CA 1
ATOM 738 C C . PHE A 1 92 ? -9.282 -4.198 3.153 1.00 88.94 92 PHE A C 1
ATOM 740 O O . PHE A 1 92 ? -10.179 -3.848 3.925 1.00 88.94 92 PHE A O 1
ATOM 747 N N . ARG A 1 93 ? -9.540 -4.587 1.901 1.00 88.19 93 ARG A N 1
ATOM 748 C CA . ARG A 1 93 ? -10.894 -4.793 1.382 1.00 88.19 93 ARG A CA 1
ATOM 749 C C . ARG A 1 93 ? -11.197 -6.272 1.241 1.00 88.19 93 ARG A C 1
ATOM 751 O O . ARG A 1 93 ? -10.343 -7.075 0.874 1.00 88.19 93 ARG A O 1
ATOM 758 N N . GLU A 1 94 ? -12.447 -6.627 1.509 1.00 86.06 94 GLU A N 1
ATOM 759 C CA . GLU A 1 94 ? -12.924 -7.976 1.239 1.00 86.06 94 GLU A CA 1
ATOM 760 C C . GLU A 1 94 ? -12.826 -8.273 -0.263 1.00 86.06 94 GLU A C 1
ATOM 762 O O . GLU A 1 94 ? -13.026 -7.387 -1.096 1.00 86.06 94 GLU A O 1
ATOM 767 N N . LYS A 1 95 ? -12.506 -9.527 -0.604 1.00 87.94 95 LYS A N 1
ATOM 768 C CA . LYS A 1 95 ? -12.382 -10.031 -1.986 1.00 87.94 95 LYS A CA 1
ATOM 769 C C . LYS A 1 95 ? -11.267 -9.394 -2.835 1.00 87.94 95 LYS A C 1
ATOM 771 O O . LYS A 1 95 ? -11.176 -9.685 -4.023 1.00 87.94 95 LYS A O 1
ATOM 776 N N . HIS A 1 96 ? -10.384 -8.594 -2.241 1.00 89.19 96 HIS A N 1
ATOM 777 C CA . HIS A 1 96 ? -9.216 -8.022 -2.911 1.00 89.19 96 HIS A CA 1
ATOM 778 C C . HIS A 1 96 ? -7.929 -8.618 -2.330 1.00 89.19 96 HIS A C 1
ATOM 780 O O . HIS A 1 96 ? -7.864 -8.958 -1.149 1.00 89.19 96 HIS A O 1
ATOM 786 N N . SER A 1 97 ? -6.912 -8.792 -3.173 1.00 85.75 97 SER A N 1
ATOM 787 C CA . SER A 1 97 ? -5.618 -9.365 -2.795 1.00 85.75 97 SER A CA 1
ATOM 788 C C . SER A 1 97 ? -4.484 -8.594 -3.467 1.00 85.75 97 SER A C 1
ATOM 790 O O . SER A 1 97 ? -4.711 -7.868 -4.438 1.00 85.75 97 SER A O 1
ATOM 792 N N . THR A 1 98 ? -3.260 -8.768 -2.967 1.00 82.94 98 THR A N 1
ATOM 793 C CA . THR A 1 98 ? -2.054 -8.222 -3.607 1.00 82.94 98 THR A CA 1
ATOM 794 C C . THR A 1 98 ? -1.906 -8.733 -5.039 1.00 82.94 98 THR A C 1
ATOM 796 O O . THR A 1 98 ? -1.593 -7.956 -5.933 1.00 82.94 98 THR A O 1
ATOM 799 N N . ILE A 1 99 ? -2.215 -10.012 -5.273 1.00 82.69 99 ILE A N 1
ATOM 800 C CA . ILE A 1 99 ? -2.140 -10.653 -6.592 1.00 82.69 99 ILE A CA 1
ATOM 801 C C . ILE A 1 99 ? -3.080 -9.965 -7.584 1.00 82.69 99 ILE A C 1
ATOM 803 O O . ILE A 1 99 ? -2.657 -9.655 -8.691 1.00 82.69 99 ILE A O 1
ATOM 807 N N . HIS A 1 100 ? -4.322 -9.664 -7.187 1.00 81.19 100 HIS A N 1
ATOM 808 C CA . HIS A 1 100 ? -5.269 -8.984 -8.078 1.00 81.19 100 HIS A CA 1
ATOM 809 C C . HIS A 1 100 ? -4.759 -7.601 -8.507 1.00 81.19 100 HIS A C 1
ATOM 811 O O . HIS A 1 100 ? -4.922 -7.219 -9.662 1.00 81.19 100 HIS A O 1
ATOM 817 N N . GLN A 1 101 ? -4.127 -6.854 -7.594 1.00 85.88 101 GLN A N 1
ATOM 818 C CA . GLN A 1 101 ? -3.613 -5.524 -7.921 1.00 85.88 101 GLN A CA 1
ATOM 819 C C . GLN A 1 101 ? -2.371 -5.588 -8.813 1.00 85.88 101 GLN A C 1
ATOM 821 O O . GLN A 1 101 ? -2.247 -4.806 -9.753 1.00 85.88 101 GLN A O 1
ATOM 826 N N . ILE A 1 102 ? -1.471 -6.537 -8.538 1.00 82.25 102 ILE A N 1
ATOM 827 C CA . ILE A 1 102 ? -0.290 -6.784 -9.371 1.00 82.25 102 ILE A CA 1
ATOM 828 C C . ILE A 1 102 ? -0.725 -7.183 -10.780 1.00 82.25 102 ILE A C 1
ATOM 830 O O . ILE A 1 102 ? -0.197 -6.635 -11.738 1.00 82.25 102 ILE A O 1
ATOM 834 N N . HIS A 1 103 ? -1.718 -8.067 -10.910 1.00 75.50 103 HIS A N 1
ATOM 835 C CA . HIS A 1 103 ? -2.259 -8.479 -12.204 1.00 75.50 103 HIS A CA 1
ATOM 836 C C . HIS A 1 103 ? -2.826 -7.286 -12.980 1.00 75.50 103 HIS A C 1
ATOM 838 O O . HIS A 1 103 ? -2.440 -7.069 -14.118 1.00 75.50 103 HIS A O 1
ATOM 844 N N . ARG A 1 104 ? -3.647 -6.438 -12.345 1.00 81.62 104 ARG A N 1
ATOM 845 C CA . ARG A 1 104 ? -4.190 -5.221 -12.977 1.00 81.62 104 ARG A CA 1
ATOM 846 C C . ARG A 1 104 ? -3.095 -4.290 -13.508 1.00 81.62 104 ARG A C 1
ATOM 848 O O . ARG A 1 104 ? -3.243 -3.721 -14.587 1.00 81.62 104 ARG A O 1
ATOM 855 N N . LEU A 1 105 ? -2.020 -4.105 -12.740 1.00 80.56 105 LEU A N 1
ATOM 856 C CA . LEU A 1 105 ? -0.884 -3.286 -13.162 1.00 80.56 105 LEU A CA 1
ATOM 857 C C . LEU A 1 105 ? -0.102 -3.966 -14.296 1.00 80.56 105 LEU A C 1
ATOM 859 O O . LEU A 1 105 ? 0.223 -3.313 -15.284 1.00 80.56 105 LEU A O 1
ATOM 863 N N . ALA A 1 106 ? 0.165 -5.268 -14.175 1.00 78.19 106 ALA A N 1
ATOM 864 C CA . ALA A 1 106 ? 0.873 -6.058 -15.176 1.00 78.19 106 ALA A CA 1
ATOM 865 C C . ALA A 1 106 ? 0.119 -6.106 -16.511 1.00 78.19 106 ALA A C 1
ATOM 867 O O . ALA A 1 106 ? 0.751 -5.958 -17.552 1.00 78.19 106 ALA A O 1
ATOM 868 N N . ASP A 1 107 ? -1.209 -6.225 -16.490 1.00 74.00 107 ASP A N 1
ATOM 869 C CA . ASP A 1 107 ? -2.055 -6.181 -17.685 1.00 74.00 107 ASP A CA 1
ATOM 870 C C . ASP A 1 107 ? -1.940 -4.830 -18.388 1.00 74.00 107 ASP A C 1
ATOM 872 O O . ASP A 1 107 ? -1.725 -4.778 -19.596 1.00 74.00 107 ASP A O 1
ATOM 876 N N . ALA A 1 108 ? -2.029 -3.728 -17.633 1.00 75.00 108 ALA A N 1
ATOM 877 C CA . ALA A 1 108 ? -1.900 -2.384 -18.190 1.00 75.00 108 ALA A CA 1
ATOM 878 C C . ALA A 1 108 ? -0.533 -2.173 -18.858 1.00 75.00 108 ALA A C 1
ATOM 880 O O . ALA A 1 108 ? -0.457 -1.615 -19.951 1.00 75.00 108 ALA A O 1
ATOM 881 N N . ILE A 1 109 ? 0.534 -2.668 -18.226 1.00 73.75 109 ILE A N 1
ATOM 882 C CA . ILE A 1 109 ? 1.886 -2.619 -18.787 1.00 73.75 109 ILE A CA 1
ATOM 883 C C . ILE A 1 109 ? 1.979 -3.510 -20.028 1.00 73.75 109 ILE A C 1
ATOM 885 O O . ILE A 1 109 ? 2.529 -3.072 -21.031 1.00 73.75 109 ILE A O 1
ATOM 889 N N . SER A 1 110 ? 1.418 -4.721 -19.987 1.00 66.69 110 SER A N 1
ATOM 890 C CA . SER A 1 110 ? 1.530 -5.725 -21.056 1.00 66.69 110 SER A CA 1
ATOM 891 C C . SER A 1 110 ? 0.705 -5.388 -22.296 1.00 66.69 110 SER A C 1
ATOM 893 O O . SER A 1 110 ? 1.129 -5.709 -23.397 1.00 66.69 110 SER A O 1
ATOM 895 N N . CYS A 1 111 ? -0.427 -4.696 -22.146 1.00 68.50 111 CYS A N 1
ATOM 896 C CA . CYS A 1 111 ? -1.256 -4.251 -23.273 1.00 68.50 111 CYS A CA 1
ATOM 897 C C . CYS A 1 111 ? -0.695 -3.000 -23.971 1.00 68.50 111 CYS A C 1
ATOM 899 O O . CYS A 1 111 ? -1.034 -2.722 -25.122 1.00 68.50 111 CYS A O 1
ATOM 901 N N . SER A 1 112 ? 0.135 -2.206 -23.287 1.00 68.12 112 SER A N 1
ATOM 902 C CA . SER A 1 112 ? 0.698 -0.970 -23.849 1.00 68.12 112 SER A CA 1
ATOM 903 C C . SER A 1 112 ? 1.487 -1.164 -25.160 1.00 68.12 112 SER A C 1
ATOM 905 O O . SER A 1 112 ? 1.224 -0.432 -26.116 1.00 68.12 112 SER A O 1
ATOM 907 N N . PRO A 1 113 ? 2.369 -2.171 -25.311 1.00 60.72 113 PRO A N 1
ATOM 908 C CA . PRO A 1 113 ? 3.230 -2.312 -26.483 1.00 60.72 113 PRO A CA 1
ATOM 909 C C . PRO A 1 113 ? 2.479 -2.905 -27.670 1.00 60.72 113 PRO A C 1
ATOM 911 O O . PRO A 1 113 ? 2.756 -2.520 -28.804 1.00 60.72 113 PRO A O 1
ATOM 914 N N . GLU A 1 114 ? 1.494 -3.779 -27.423 1.00 64.81 114 GLU A N 1
ATOM 915 C CA . GLU A 1 114 ? 0.570 -4.272 -28.454 1.00 64.81 114 GLU A CA 1
ATOM 916 C C . GLU A 1 114 ? -0.117 -3.097 -29.166 1.00 64.81 114 GLU A C 1
ATOM 918 O O . GLU A 1 114 ? -0.308 -3.114 -30.380 1.00 64.81 114 GLU A O 1
ATOM 923 N N . ASN A 1 115 ? -0.382 -2.020 -28.419 1.00 66.19 115 ASN A N 1
ATOM 924 C CA . ASN A 1 115 ? -0.993 -0.790 -28.912 1.00 66.19 115 ASN A CA 1
ATOM 925 C C . ASN A 1 115 ? 0.018 0.303 -29.309 1.00 66.19 115 ASN A C 1
ATOM 927 O O . ASN A 1 115 ? -0.389 1.433 -29.581 1.00 66.19 115 ASN A O 1
ATOM 931 N N . LYS A 1 116 ? 1.326 -0.003 -29.365 1.00 69.75 116 LYS A N 1
ATOM 932 C CA . LYS A 1 116 ? 2.418 0.960 -29.633 1.00 69.75 116 LYS A CA 1
ATOM 933 C C . LYS A 1 116 ? 2.432 2.156 -28.666 1.00 69.75 116 LYS A C 1
ATOM 935 O O . LYS A 1 116 ? 2.756 3.278 -29.052 1.00 69.75 116 LYS A O 1
ATOM 940 N N . GLN A 1 117 ? 2.056 1.914 -27.417 1.00 72.00 117 GLN A N 1
ATOM 941 C CA . GLN A 1 117 ? 2.045 2.887 -26.332 1.00 72.00 117 GLN A CA 1
ATOM 942 C C . GLN A 1 117 ? 3.163 2.593 -25.327 1.00 72.00 117 GLN A C 1
ATOM 944 O O . GLN A 1 117 ? 3.698 1.489 -25.251 1.00 72.00 117 GLN A O 1
ATOM 949 N N . TYR A 1 118 ? 3.489 3.604 -24.534 1.00 74.88 118 TYR A N 1
ATOM 950 C CA . TYR A 1 118 ? 4.426 3.542 -23.424 1.00 74.88 118 TYR A CA 1
ATOM 951 C C . TYR A 1 118 ? 3.665 3.681 -22.115 1.00 74.88 118 TYR A C 1
ATOM 953 O O . TYR A 1 118 ? 2.782 4.535 -22.017 1.00 74.88 118 TYR A O 1
ATOM 961 N N . THR A 1 119 ? 4.043 2.903 -21.100 1.00 77.94 119 THR A N 1
ATOM 962 C CA . THR A 1 119 ? 3.497 3.041 -19.748 1.00 77.94 119 THR A CA 1
ATOM 963 C C . THR A 1 119 ? 4.563 3.599 -18.820 1.00 77.94 119 THR A C 1
ATOM 965 O O . THR A 1 119 ? 5.626 3.015 -18.644 1.00 77.94 119 THR A O 1
ATOM 968 N N . SER A 1 120 ? 4.273 4.715 -18.167 1.00 82.25 120 SER A N 1
ATOM 969 C CA . SER A 1 120 ? 5.127 5.264 -17.113 1.00 82.25 120 SER A CA 1
ATOM 970 C C . SER A 1 120 ? 4.423 5.136 -15.775 1.00 82.25 120 SER A C 1
ATOM 972 O O . SER A 1 120 ? 3.215 5.351 -15.700 1.00 82.25 120 SER A O 1
ATOM 974 N N . ALA A 1 121 ? 5.162 4.778 -14.728 1.00 85.50 121 ALA A N 1
ATOM 975 C CA . ALA A 1 121 ? 4.632 4.534 -13.396 1.00 85.50 121 ALA A CA 1
ATOM 976 C C . ALA A 1 121 ? 5.485 5.208 -12.314 1.00 85.50 121 ALA A C 1
ATOM 978 O O . ALA A 1 121 ? 6.712 5.136 -12.321 1.00 85.50 121 ALA A O 1
ATOM 979 N N . VAL A 1 122 ? 4.816 5.826 -11.346 1.00 86.25 122 VAL A N 1
ATOM 980 C CA . VAL A 1 122 ? 5.409 6.427 -10.153 1.00 86.25 122 VAL A CA 1
ATOM 981 C C . VAL A 1 122 ? 4.967 5.625 -8.940 1.00 86.25 122 VAL A C 1
ATOM 983 O O . VAL A 1 122 ? 3.780 5.569 -8.618 1.00 86.25 122 VAL A O 1
ATOM 986 N N . PHE A 1 123 ? 5.937 5.029 -8.259 1.00 87.38 123 PHE A N 1
ATOM 987 C CA . PHE A 1 123 ? 5.768 4.301 -7.009 1.00 87.38 123 PHE A CA 1
ATOM 988 C C . PHE A 1 123 ? 5.983 5.270 -5.846 1.00 87.38 123 PHE A C 1
ATOM 990 O O . PHE A 1 123 ? 7.049 5.877 -5.732 1.00 87.38 123 PHE A O 1
ATOM 997 N N . LEU A 1 124 ? 4.975 5.429 -4.989 1.00 87.12 124 LEU A N 1
ATOM 998 C CA . LEU A 1 124 ? 4.995 6.340 -3.845 1.00 87.12 124 LEU A CA 1
ATOM 999 C C . LEU A 1 124 ? 5.035 5.550 -2.530 1.00 87.12 124 LEU A C 1
ATOM 1001 O O . LEU A 1 124 ? 4.177 4.703 -2.291 1.00 87.12 124 LEU A O 1
ATOM 1005 N N . ASP A 1 125 ? 5.991 5.882 -1.656 1.00 87.31 125 ASP A N 1
ATOM 1006 C CA . ASP A 1 125 ? 6.100 5.334 -0.290 1.00 87.31 125 ASP A CA 1
ATOM 1007 C C . ASP A 1 125 ? 5.597 6.379 0.717 1.00 87.31 125 ASP A C 1
ATOM 1009 O O . ASP A 1 125 ? 6.134 7.488 0.816 1.00 87.31 125 ASP A O 1
ATOM 1013 N N . VAL A 1 126 ? 4.555 6.050 1.484 1.00 86.06 126 VAL A N 1
ATOM 1014 C CA . VAL A 1 126 ? 4.032 6.940 2.530 1.00 86.06 126 VAL A CA 1
ATOM 1015 C C . VAL A 1 126 ? 4.819 6.731 3.826 1.00 86.06 126 VAL A C 1
ATOM 1017 O O . VAL A 1 126 ? 4.860 5.652 4.414 1.00 86.06 126 VAL A O 1
ATOM 1020 N N . SER A 1 127 ? 5.412 7.801 4.354 1.00 84.00 127 SER A N 1
ATOM 1021 C CA . SER A 1 127 ? 6.229 7.729 5.567 1.00 84.00 127 SER A CA 1
ATOM 1022 C C . SER A 1 127 ? 5.384 7.459 6.814 1.00 84.00 127 SER A C 1
ATOM 1024 O O . SER A 1 127 ? 4.773 8.384 7.352 1.00 84.00 127 SER A O 1
ATOM 1026 N N . GLN A 1 128 ? 5.470 6.244 7.363 1.00 80.75 128 GLN A N 1
ATOM 1027 C CA . GLN A 1 128 ? 4.797 5.854 8.615 1.00 80.75 128 GLN A CA 1
ATOM 1028 C C . GLN A 1 128 ? 3.275 6.069 8.553 1.00 80.75 128 GLN A C 1
ATOM 1030 O O . GLN A 1 128 ? 2.687 6.685 9.444 1.00 80.75 128 GLN A O 1
ATOM 1035 N N . ALA A 1 129 ? 2.650 5.567 7.490 1.00 84.81 129 ALA A N 1
ATOM 1036 C CA . ALA A 1 129 ? 1.261 5.832 7.128 1.00 84.81 129 ALA A CA 1
ATOM 1037 C C . ALA A 1 129 ? 0.256 5.717 8.289 1.00 84.81 129 ALA A C 1
ATOM 1039 O O . ALA A 1 129 ? -0.481 6.662 8.569 1.00 84.81 129 ALA A O 1
ATOM 1040 N N . PHE A 1 130 ? 0.276 4.600 9.019 1.00 85.06 130 PHE A N 1
ATOM 1041 C CA . PHE A 1 130 ? -0.625 4.362 10.150 1.00 85.06 130 PHE A CA 1
ATOM 1042 C C . PHE A 1 130 ? -0.374 5.312 11.326 1.00 85.06 130 PHE A C 1
ATOM 1044 O O . PHE A 1 130 ? -1.321 5.796 11.934 1.00 85.06 130 PHE A O 1
ATOM 1051 N N . TYR A 1 131 ? 0.882 5.645 11.620 1.00 83.12 131 TYR A N 1
ATOM 1052 C CA . TYR A 1 131 ? 1.264 6.438 12.795 1.00 83.12 131 TYR A CA 1
ATOM 1053 C C . TYR A 1 131 ? 1.021 7.943 12.639 1.00 83.12 131 TYR A C 1
ATOM 1055 O O . TYR A 1 131 ? 1.035 8.671 13.627 1.00 83.12 131 TYR A O 1
ATOM 1063 N N . LYS A 1 132 ? 0.797 8.424 11.412 1.00 87.25 132 LYS A N 1
ATOM 1064 C CA . LYS A 1 132 ? 0.663 9.859 11.114 1.00 87.25 132 LYS A CA 1
ATOM 1065 C C . LYS A 1 132 ? -0.741 10.313 10.742 1.00 87.25 132 LYS A C 1
ATOM 1067 O O . LYS A 1 132 ? -0.921 11.486 10.432 1.00 87.25 132 LYS A O 1
ATOM 1072 N N . VAL A 1 133 ? -1.734 9.426 10.799 1.00 92.19 133 VAL A N 1
ATOM 1073 C CA . VAL A 1 133 ? -3.132 9.790 10.531 1.00 92.19 133 VAL A CA 1
ATOM 1074 C C . VAL A 1 133 ? -3.562 10.949 11.432 1.00 92.19 133 VAL A C 1
ATOM 1076 O O . VAL A 1 133 ? -3.552 10.845 12.660 1.00 92.19 133 VAL A O 1
ATOM 1079 N N . TRP A 1 134 ? -3.955 12.062 10.819 1.00 94.12 134 TRP A N 1
ATOM 1080 C CA . TRP A 1 134 ? -4.333 13.272 11.538 1.00 94.12 134 TRP A CA 1
ATOM 1081 C C . TRP A 1 134 ? -5.770 13.155 12.066 1.00 94.12 134 TRP A C 1
ATOM 1083 O O . TRP A 1 134 ? -6.729 13.221 11.294 1.00 94.12 134 TRP A O 1
ATOM 1093 N N . HIS A 1 135 ? -5.932 12.974 13.386 1.00 94.00 135 HIS A N 1
ATOM 1094 C CA . HIS A 1 135 ? -7.237 12.686 14.006 1.00 94.00 135 HIS A CA 1
ATOM 1095 C C . HIS A 1 135 ? -8.329 13.719 13.690 1.00 94.00 135 HIS A C 1
ATOM 1097 O O . HIS A 1 135 ? -9.399 13.285 13.266 1.00 94.00 135 HIS A O 1
ATOM 1103 N N . PRO A 1 136 ? -8.114 15.049 13.808 1.00 94.75 136 PRO A N 1
ATOM 1104 C CA . PRO A 1 136 ? -9.122 16.034 13.407 1.00 94.75 136 PRO A CA 1
ATOM 1105 C C . PRO A 1 136 ? -9.581 15.875 11.952 1.00 94.75 136 PRO A C 1
ATOM 1107 O O . PRO A 1 136 ? -10.778 15.935 11.675 1.00 94.75 136 PRO A O 1
ATOM 1110 N N . GLY A 1 137 ? -8.647 15.609 11.032 1.00 95.19 137 GLY A N 1
ATOM 1111 C CA . GLY A 1 137 ? -8.959 15.379 9.622 1.00 95.19 137 GLY A CA 1
ATOM 1112 C C . GLY A 1 137 ? -9.757 14.091 9.398 1.00 95.19 137 GLY A C 1
ATOM 1113 O O . GLY A 1 137 ? -10.750 14.094 8.672 1.00 95.19 137 GLY A O 1
ATOM 1114 N N . LEU A 1 138 ? -9.382 12.996 10.064 1.00 96.31 138 LEU A N 1
ATOM 1115 C CA . LEU A 1 138 ? -10.145 11.745 10.030 1.00 96.31 138 LEU A CA 1
ATOM 1116 C C . LEU A 1 138 ? -11.563 11.932 10.597 1.00 96.31 138 LEU A C 1
ATOM 1118 O O . LEU A 1 138 ? -12.532 11.520 9.967 1.00 96.31 138 LEU A O 1
ATOM 1122 N N . LEU A 1 139 ? -11.708 12.596 11.746 1.00 96.81 139 LEU A N 1
ATOM 1123 C CA . LEU A 1 139 ? -13.008 12.870 12.366 1.00 96.81 139 LEU A CA 1
ATOM 1124 C C . LEU A 1 139 ? -13.901 13.739 11.478 1.00 96.81 139 LEU A C 1
ATOM 1126 O O . LEU A 1 139 ? -15.101 13.483 11.389 1.00 96.81 139 LEU A O 1
ATOM 1130 N N . TYR A 1 140 ? -13.324 14.724 10.786 1.00 96.75 140 TYR A N 1
ATOM 1131 C CA . TYR A 1 140 ? -14.040 15.526 9.798 1.00 96.75 140 TYR A CA 1
ATOM 1132 C C . TYR A 1 140 ? -14.635 14.657 8.679 1.00 96.75 140 TYR A C 1
ATOM 1134 O O . TYR A 1 140 ? -15.808 14.821 8.345 1.00 96.75 140 TYR A O 1
ATOM 1142 N N . LYS A 1 141 ? -13.870 13.691 8.145 1.00 96.69 141 LYS A N 1
ATOM 1143 C CA . LYS A 1 141 ? -14.366 12.746 7.126 1.00 96.69 141 LYS A CA 1
ATOM 1144 C C . LYS A 1 141 ? -15.436 11.814 7.692 1.00 96.69 141 LYS A C 1
ATOM 1146 O O . LYS A 1 141 ? -16.509 11.688 7.109 1.00 96.69 141 LYS A O 1
ATOM 1151 N N . LEU A 1 142 ? -15.197 11.227 8.866 1.00 97.06 142 LEU A N 1
ATOM 1152 C CA . LEU A 1 142 ? -16.149 10.322 9.520 1.00 97.06 142 LEU A CA 1
ATOM 1153 C C . LEU A 1 142 ? -17.500 10.992 9.789 1.00 97.06 142 LEU A C 1
ATOM 1155 O O . LEU A 1 142 ? -18.530 10.355 9.599 1.00 97.06 142 LEU A O 1
ATOM 1159 N N . LYS A 1 143 ? -17.508 12.274 10.173 1.00 97.00 143 LYS A N 1
ATOM 1160 C CA . LYS A 1 143 ? -18.740 13.041 10.409 1.00 97.00 143 LYS A CA 1
ATOM 1161 C C . LYS A 1 143 ? -19.617 13.168 9.160 1.00 97.00 143 LYS A C 1
ATOM 1163 O O . LYS A 1 143 ? -20.831 13.252 9.289 1.00 97.00 143 LYS A O 1
ATOM 1168 N N . LYS A 1 144 ? -19.012 13.207 7.969 1.00 95.56 144 LYS A N 1
ATOM 1169 C CA . LYS A 1 144 ? -19.740 13.285 6.692 1.00 95.56 144 LYS A CA 1
ATOM 1170 C C . LYS A 1 144 ? -20.303 11.937 6.248 1.00 95.56 144 LYS A C 1
ATOM 1172 O O . LYS A 1 144 ? -21.300 11.907 5.543 1.00 95.56 144 LYS A O 1
ATOM 1177 N N . ILE A 1 145 ? -19.633 10.849 6.622 1.00 95.50 145 ILE A N 1
ATOM 1178 C CA . ILE A 1 145 ? -19.899 9.502 6.103 1.00 95.50 145 ILE A CA 1
ATOM 1179 C C . ILE A 1 145 ? -20.833 8.714 7.026 1.00 95.50 145 ILE A C 1
ATOM 1181 O O . ILE A 1 145 ? -21.657 7.932 6.561 1.00 95.50 145 ILE A O 1
ATOM 1185 N N . LEU A 1 146 ? -20.674 8.866 8.342 1.00 96.50 146 LEU A N 1
ATOM 1186 C CA . LEU A 1 146 ? -21.315 7.998 9.324 1.00 96.50 146 LEU A CA 1
ATOM 1187 C C . LEU A 1 146 ? -22.501 8.674 10.023 1.00 96.50 146 LEU A C 1
ATOM 1189 O O . LEU A 1 146 ? -22.459 9.877 10.289 1.00 96.50 146 LEU A O 1
ATOM 1193 N N . PRO A 1 147 ? -23.514 7.889 10.438 1.00 96.06 147 PRO A N 1
ATOM 1194 C CA . PRO A 1 147 ? -24.569 8.368 11.320 1.00 96.06 147 PRO A CA 1
ATOM 1195 C C . PRO A 1 147 ? -24.010 8.971 12.623 1.00 96.06 147 PRO A C 1
ATOM 1197 O O . PRO A 1 147 ? -22.970 8.507 13.114 1.00 96.06 147 PRO A O 1
ATOM 1200 N N . PRO A 1 148 ? -24.720 9.931 13.251 1.00 96.50 148 PRO A N 1
ATOM 1201 C CA . PRO A 1 148 ? -24.233 10.637 14.436 1.00 96.50 148 PRO A CA 1
ATOM 1202 C C . PRO A 1 148 ? -23.771 9.728 15.581 1.00 96.50 148 PRO A C 1
ATOM 1204 O O . PRO A 1 148 ? -22.746 10.004 16.198 1.00 96.50 148 PRO A O 1
ATOM 1207 N N . SER A 1 149 ? -24.470 8.619 15.840 1.00 96.25 149 SER A N 1
ATOM 1208 C CA . SER A 1 149 ? -24.115 7.671 16.907 1.00 96.25 149 SER A CA 1
ATOM 1209 C C . SER A 1 149 ? -22.759 6.995 16.675 1.00 96.25 149 SER A C 1
ATOM 1211 O O . SER A 1 149 ? -21.918 6.946 17.574 1.00 96.25 149 SER A O 1
ATOM 1213 N N . PHE A 1 150 ? -22.493 6.524 15.453 1.00 96.81 150 PHE A N 1
ATOM 1214 C CA . PHE A 1 150 ? -21.202 5.927 15.105 1.00 96.81 150 PHE A CA 1
ATOM 1215 C C . PHE A 1 150 ? -20.082 6.963 15.069 1.00 96.81 150 PHE A C 1
ATOM 1217 O O . PHE A 1 150 ? -18.979 6.673 15.530 1.00 96.81 150 PHE A O 1
ATOM 1224 N N . TYR A 1 151 ? -20.362 8.174 14.579 1.00 97.25 151 TYR A N 1
ATOM 1225 C CA . TYR A 1 151 ? -19.405 9.275 14.638 1.00 97.25 151 TYR A CA 1
ATOM 1226 C C . TYR A 1 151 ? -19.010 9.601 16.085 1.00 97.25 151 TYR A C 1
ATOM 1228 O O . TYR A 1 151 ? -17.821 9.639 16.391 1.00 97.25 151 TYR A O 1
ATOM 1236 N N . LEU A 1 152 ? -19.981 9.786 16.988 1.00 97.44 152 LEU A N 1
ATOM 1237 C CA . LEU A 1 152 ? -19.723 10.085 18.401 1.00 97.44 152 LEU A CA 1
ATOM 1238 C C . LEU A 1 152 ? -18.931 8.964 19.083 1.00 97.44 152 LEU A C 1
ATOM 1240 O O . LEU A 1 152 ? -17.979 9.240 19.816 1.00 97.44 152 LEU A O 1
ATOM 1244 N N . LEU A 1 153 ? -19.255 7.707 18.772 1.00 96.81 153 LEU A N 1
ATOM 1245 C CA . LEU A 1 153 ? -18.526 6.550 19.281 1.00 96.81 153 LEU A CA 1
ATOM 1246 C C . LEU A 1 153 ? -17.066 6.527 18.806 1.00 96.81 153 LEU A C 1
ATOM 1248 O O . LEU A 1 153 ? -16.168 6.324 19.622 1.00 96.81 153 LEU A O 1
ATOM 1252 N N . LEU A 1 154 ? -16.812 6.754 17.513 1.00 95.69 154 LEU A N 1
ATOM 1253 C CA . LEU A 1 154 ? -15.451 6.803 16.965 1.00 95.69 154 LEU A CA 1
ATOM 1254 C C . LEU A 1 154 ? -14.679 8.045 17.426 1.00 95.69 154 LEU A C 1
ATOM 1256 O O . LEU A 1 154 ? -13.471 7.972 17.634 1.00 95.69 154 LEU A O 1
ATOM 1260 N N . ASN A 1 155 ? -15.367 9.162 17.653 1.00 95.50 155 ASN A N 1
ATOM 1261 C CA . ASN A 1 155 ? -14.794 10.339 18.293 1.00 95.50 155 ASN A CA 1
ATOM 1262 C C . ASN A 1 155 ? -14.332 10.018 19.721 1.00 95.50 155 ASN A C 1
ATOM 1264 O O . ASN A 1 155 ? -13.200 10.321 20.081 1.00 95.50 155 ASN A O 1
ATOM 1268 N N . SER A 1 156 ? -15.159 9.326 20.510 1.00 94.88 156 SER A N 1
ATOM 1269 C CA . SER A 1 156 ? -14.777 8.851 21.846 1.00 94.88 156 SER A CA 1
ATOM 1270 C C . SER A 1 156 ? -13.626 7.829 21.803 1.00 94.88 156 SER A C 1
ATOM 1272 O O . SER A 1 156 ? -12.751 7.851 22.673 1.00 94.88 156 SER A O 1
ATOM 1274 N N . TYR A 1 157 ? -13.581 6.975 20.772 1.00 92.56 157 TYR A N 1
ATOM 1275 C CA . TYR A 1 157 ? -12.505 6.003 20.541 1.00 92.56 157 TYR A CA 1
ATOM 1276 C C . TYR A 1 157 ? -11.153 6.662 20.230 1.00 92.56 157 TYR A C 1
ATOM 1278 O O . TYR A 1 157 ? -10.142 6.279 20.815 1.00 92.56 157 TYR A O 1
ATOM 1286 N N . LEU A 1 158 ? -11.131 7.657 19.336 1.00 91.38 158 LEU A N 1
ATOM 1287 C CA . LEU A 1 158 ? -9.904 8.346 18.916 1.00 91.38 158 LEU A CA 1
ATOM 1288 C C . LEU A 1 158 ? -9.435 9.407 19.917 1.00 91.38 158 LEU A C 1
ATOM 1290 O O . LEU A 1 158 ? -8.272 9.796 19.883 1.00 91.38 158 LEU A O 1
ATOM 1294 N N . LYS A 1 159 ? -10.315 9.886 20.804 1.00 87.69 159 LYS A N 1
ATOM 1295 C CA . LYS A 1 159 ? -9.968 10.899 21.802 1.00 87.69 159 LYS A CA 1
ATOM 1296 C C . LYS A 1 159 ? -9.218 10.286 22.985 1.00 87.69 159 LYS A C 1
ATOM 1298 O O . LYS A 1 159 ? -9.714 9.360 23.630 1.00 87.69 159 LYS A O 1
ATOM 1303 N N . GLU A 1 160 ? -8.053 10.856 23.289 1.00 70.88 160 GLU A N 1
ATOM 1304 C CA . GLU A 1 160 ? -7.198 10.503 24.434 1.00 70.88 160 GLU A CA 1
ATOM 1305 C C . GLU A 1 160 ? -6.936 8.985 24.586 1.00 70.88 160 GLU A C 1
ATOM 1307 O O . GLU A 1 160 ? -7.175 8.419 25.659 1.00 70.88 160 GLU A O 1
ATOM 1312 N N . PRO A 1 161 ? -6.475 8.265 23.542 1.00 77.19 161 PRO A N 1
ATOM 1313 C CA . PRO A 1 161 ? -5.985 6.909 23.730 1.00 77.19 161 PRO A CA 1
ATOM 1314 C C . PRO A 1 161 ? -4.630 6.982 24.439 1.00 77.19 161 PRO A C 1
ATOM 1316 O O . PRO A 1 161 ? -3.792 7.820 24.107 1.00 77.19 161 PRO A O 1
ATOM 1319 N N . PHE A 1 162 ? -4.393 6.081 25.385 1.00 82.75 162 PHE A N 1
ATOM 1320 C CA . PHE A 1 162 ? -3.096 5.941 26.042 1.00 82.75 162 PHE A CA 1
ATOM 1321 C C . PHE A 1 162 ? -2.426 4.649 25.590 1.00 82.75 162 PHE A C 1
ATOM 1323 O O . PHE A 1 162 ? -3.091 3.636 25.344 1.00 82.75 162 PHE A O 1
ATOM 1330 N N . PHE A 1 163 ? -1.104 4.674 25.500 1.00 85.19 163 PHE A N 1
ATOM 1331 C CA . PHE A 1 163 ? -0.308 3.483 25.266 1.00 85.19 163 PHE A CA 1
ATOM 1332 C C . PHE A 1 163 ? 0.815 3.362 26.285 1.00 85.19 163 PHE A C 1
ATOM 1334 O O . PHE A 1 163 ? 1.269 4.360 26.839 1.00 85.19 163 PHE A O 1
ATOM 1341 N N . ALA A 1 164 ? 1.265 2.133 26.501 1.00 85.56 164 ALA A N 1
ATOM 1342 C CA . ALA A 1 164 ? 2.516 1.840 27.183 1.00 85.56 164 ALA A CA 1
ATOM 1343 C C . ALA A 1 164 ? 3.394 0.971 26.283 1.00 85.56 164 ALA A C 1
ATOM 1345 O O . ALA A 1 164 ? 2.879 0.211 25.459 1.00 85.56 164 ALA A O 1
ATOM 1346 N N . VAL A 1 165 ? 4.712 1.081 26.417 1.00 82.69 165 VAL A N 1
ATOM 1347 C CA . VAL A 1 165 ? 5.664 0.292 25.625 1.00 82.69 165 VAL A CA 1
ATOM 1348 C C . VAL A 1 165 ? 6.104 -0.910 26.440 1.00 82.69 165 VAL A C 1
ATOM 1350 O O . VAL A 1 165 ? 6.463 -0.767 27.602 1.00 82.69 165 VAL A O 1
ATOM 1353 N N . SER A 1 166 ? 6.095 -2.095 25.839 1.00 80.94 166 SER A N 1
ATOM 1354 C CA . SER A 1 166 ? 6.603 -3.307 26.468 1.00 80.94 166 SER A CA 1
ATOM 1355 C C . SER A 1 166 ? 7.874 -3.790 25.777 1.00 80.94 166 SER A C 1
ATOM 1357 O O . SER A 1 166 ? 7.931 -3.884 24.547 1.00 80.94 166 SER A O 1
ATOM 1359 N N . SER A 1 167 ? 8.884 -4.104 26.588 1.00 72.31 167 SER A N 1
ATOM 1360 C CA . SER A 1 167 ? 10.098 -4.809 26.175 1.00 72.31 167 SER A CA 1
ATOM 1361 C C . SER A 1 167 ? 10.257 -6.030 27.078 1.00 72.31 167 SER A C 1
ATOM 1363 O O . SER A 1 167 ? 10.498 -5.900 28.276 1.00 72.31 167 SER A O 1
ATOM 1365 N N . GLY A 1 168 ? 10.050 -7.229 26.532 1.00 72.19 168 GLY A N 1
ATOM 1366 C CA . GLY A 1 168 ? 10.019 -8.456 27.332 1.00 72.19 168 GLY A CA 1
ATOM 1367 C C . GLY A 1 168 ? 8.821 -8.502 28.289 1.00 72.19 168 GLY A C 1
ATOM 1368 O O . GLY A 1 168 ? 7.677 -8.423 27.846 1.00 72.19 168 GLY A O 1
ATOM 1369 N N . ALA A 1 169 ? 9.081 -8.669 29.588 1.00 68.69 169 ALA A N 1
ATOM 1370 C CA . ALA A 1 169 ? 8.048 -8.725 30.630 1.00 68.69 169 ALA A CA 1
ATOM 1371 C C . ALA A 1 169 ? 7.734 -7.354 31.259 1.00 68.69 169 ALA A C 1
ATOM 1373 O O . ALA A 1 169 ? 6.764 -7.228 32.005 1.00 68.69 169 ALA A O 1
ATOM 1374 N N . GLU A 1 170 ? 8.537 -6.330 30.966 1.00 72.56 170 GLU A N 1
ATOM 1375 C CA . GLU A 1 170 ? 8.409 -5.010 31.576 1.00 72.56 170 GLU A CA 1
ATOM 1376 C C . GLU A 1 170 ? 7.526 -4.086 30.727 1.00 72.56 170 GLU A C 1
ATOM 1378 O O . GLU A 1 170 ? 7.505 -4.161 29.491 1.00 72.56 170 GLU A O 1
ATOM 1383 N N . ILE A 1 171 ? 6.768 -3.224 31.410 1.00 77.00 171 ILE A N 1
ATOM 1384 C CA . ILE A 1 171 ? 5.910 -2.196 30.816 1.00 77.00 171 ILE A CA 1
ATOM 1385 C C . ILE A 1 171 ? 6.459 -0.837 31.240 1.00 77.00 171 ILE A C 1
ATOM 1387 O O . ILE A 1 171 ? 6.546 -0.537 32.428 1.00 77.00 171 ILE A O 1
ATOM 1391 N N . TYR A 1 172 ? 6.783 -0.005 30.260 1.00 78.94 172 TYR A N 1
ATOM 1392 C CA . TYR A 1 172 ? 7.348 1.324 30.444 1.00 78.94 172 TYR A CA 1
ATOM 1393 C C . TYR A 1 172 ? 6.359 2.401 30.002 1.00 78.94 172 TYR A C 1
ATOM 1395 O O . TYR A 1 172 ? 5.658 2.225 29.004 1.00 78.94 172 TYR A O 1
ATOM 1403 N N . ASN A 1 173 ? 6.379 3.519 30.735 1.00 75.62 173 ASN A N 1
ATOM 1404 C CA . ASN A 1 173 ? 5.811 4.839 30.434 1.00 75.62 173 ASN A CA 1
ATOM 1405 C C . ASN A 1 173 ? 4.446 4.860 29.726 1.00 75.62 173 ASN A C 1
ATOM 1407 O O . ASN A 1 173 ? 4.325 4.580 28.536 1.00 75.62 173 ASN A O 1
ATOM 1411 N N . ILE A 1 174 ? 3.424 5.339 30.436 1.00 84.00 174 ILE A N 1
ATOM 1412 C CA . ILE A 1 174 ? 2.120 5.642 29.841 1.00 84.00 174 ILE A CA 1
ATOM 1413 C C . ILE A 1 174 ? 2.218 6.977 29.097 1.00 84.00 174 ILE A C 1
ATOM 1415 O O . ILE A 1 174 ? 2.620 7.985 29.672 1.00 84.00 174 ILE A O 1
ATOM 1419 N N . SER A 1 175 ? 1.854 6.994 27.819 1.00 84.62 175 SER A N 1
ATOM 1420 C CA . SER A 1 175 ? 1.874 8.192 26.973 1.00 84.62 175 SER A CA 1
ATOM 1421 C C . SER A 1 175 ? 0.591 8.319 26.148 1.00 84.62 175 SER A C 1
ATOM 1423 O O . SER A 1 175 ? -0.003 7.301 25.779 1.00 84.62 175 SER A O 1
ATOM 1425 N N . PRO A 1 176 ? 0.129 9.546 25.851 1.00 84.75 176 PRO A N 1
ATOM 1426 C CA . PRO A 1 176 ? -1.035 9.757 24.999 1.00 84.75 176 PRO A CA 1
ATOM 1427 C C . PRO A 1 176 ? -0.701 9.534 23.515 1.00 84.75 176 PRO A C 1
ATOM 1429 O O . PRO A 1 176 ? 0.396 9.842 23.049 1.00 84.75 176 PRO A O 1
ATOM 1432 N N . ILE A 1 177 ? -1.679 9.049 22.750 1.00 83.81 177 ILE A N 1
ATOM 1433 C CA . ILE A 1 177 ? -1.621 8.947 21.287 1.00 83.81 177 ILE A CA 1
ATOM 1434 C C . ILE A 1 177 ? -2.215 10.227 20.695 1.00 83.81 177 ILE A C 1
ATOM 1436 O O . ILE A 1 177 ? -3.426 10.427 20.724 1.00 83.81 177 ILE A O 1
ATOM 1440 N N . LEU A 1 178 ? -1.357 11.093 20.152 1.00 83.88 178 LEU A N 1
ATOM 1441 C CA . LEU A 1 178 ? -1.762 12.392 19.589 1.00 83.88 178 LEU A CA 1
ATOM 1442 C C . LEU A 1 178 ? -2.095 12.337 18.089 1.00 83.88 178 LEU A C 1
ATOM 1444 O O . LEU A 1 178 ? -2.748 13.235 17.558 1.00 83.88 178 LEU A O 1
ATOM 1448 N N . ALA A 1 179 ? -1.608 11.310 17.395 1.00 84.56 179 ALA A N 1
ATOM 1449 C CA . ALA A 1 179 ? -1.843 11.075 15.978 1.00 84.56 179 ALA A CA 1
ATOM 1450 C C . ALA A 1 179 ? -1.680 9.587 15.660 1.00 84.56 179 ALA A C 1
ATOM 1452 O O . ALA A 1 179 ? -1.044 8.840 16.405 1.00 84.56 179 ALA A O 1
ATOM 1453 N N . GLY A 1 180 ? -2.242 9.182 14.526 1.00 85.75 180 GLY A N 1
ATOM 1454 C CA . GLY A 1 180 ? -2.145 7.828 14.018 1.00 85.75 180 GLY A CA 1
ATOM 1455 C C . GLY A 1 180 ? -3.280 6.916 14.458 1.00 85.75 180 GLY A C 1
ATOM 1456 O O . GLY A 1 180 ? -3.992 7.157 15.430 1.00 85.75 180 GLY A O 1
ATOM 1457 N N . VAL A 1 181 ? -3.446 5.835 13.718 1.00 86.94 181 VAL A N 1
ATOM 1458 C CA . VAL A 1 181 ? -4.306 4.715 14.070 1.00 86.94 181 VAL A CA 1
ATOM 1459 C C . VAL A 1 181 ? -3.394 3.523 14.352 1.00 86.94 181 VAL A C 1
ATOM 1461 O O . VAL A 1 181 ? -2.499 3.199 13.573 1.00 86.94 181 VAL A O 1
ATOM 1464 N N . SER A 1 182 ? -3.561 2.913 15.521 1.00 82.69 182 SER A N 1
ATOM 1465 C CA . SER A 1 182 ? -2.641 1.903 16.040 1.00 82.69 182 SER A CA 1
ATOM 1466 C C . SER A 1 182 ? -2.540 0.680 15.130 1.00 82.69 182 SER A C 1
ATOM 1468 O O . SER A 1 182 ? -3.547 0.148 14.670 1.00 82.69 182 SER A O 1
ATOM 1470 N N . GLN A 1 183 ? -1.337 0.174 14.888 1.00 79.56 183 GLN A N 1
ATOM 1471 C CA . GLN A 1 183 ? -1.161 -1.024 14.073 1.00 79.56 183 GLN A CA 1
ATOM 1472 C C . GLN A 1 183 ? -1.486 -2.287 14.879 1.00 79.56 183 GLN A C 1
ATOM 1474 O O . GLN A 1 183 ? -1.058 -2.425 16.020 1.00 79.56 183 GLN A O 1
ATOM 1479 N N . GLY A 1 184 ? -2.235 -3.228 14.297 1.00 80.06 184 GLY A N 1
ATOM 1480 C CA . GLY A 1 184 ? -2.629 -4.476 14.975 1.00 80.06 184 GLY A CA 1
ATOM 1481 C C . GLY A 1 184 ? -3.964 -4.417 15.731 1.00 80.06 184 GLY A C 1
ATOM 1482 O O . GLY A 1 184 ? -4.367 -5.408 16.356 1.00 80.06 184 GLY A O 1
ATOM 1483 N N . VAL A 1 185 ? -4.677 -3.291 15.643 1.00 88.00 185 VAL A N 1
ATOM 1484 C CA . VAL A 1 185 ? -6.078 -3.160 16.079 1.00 88.00 185 VAL A CA 1
ATOM 1485 C C . VAL A 1 185 ? -7.018 -3.297 14.877 1.00 88.00 185 VAL A C 1
ATOM 1487 O O . VAL A 1 185 ? -6.598 -3.173 13.727 1.00 88.00 185 VAL A O 1
ATOM 1490 N N . VAL A 1 186 ? -8.282 -3.624 15.131 1.00 91.94 186 VAL A N 1
ATOM 1491 C CA . VAL A 1 186 ? -9.228 -4.091 14.108 1.00 91.94 186 VAL A CA 1
ATOM 1492 C C . VAL A 1 186 ? -9.773 -2.938 13.268 1.00 91.94 186 VAL A C 1
ATOM 1494 O O . VAL A 1 186 ? -9.935 -3.109 12.065 1.00 91.94 186 VAL A O 1
ATOM 1497 N N . LEU A 1 187 ? -10.052 -1.777 13.871 1.00 93.56 187 LEU A N 1
ATOM 1498 C CA . LEU A 1 187 ? -10.622 -0.630 13.146 1.00 93.56 187 LEU A CA 1
ATOM 1499 C C . LEU A 1 187 ? -9.594 0.141 12.307 1.00 93.56 187 LEU A C 1
ATOM 1501 O O . LEU A 1 187 ? -9.967 0.742 11.300 1.00 93.56 187 LEU A O 1
ATOM 1505 N N . SER A 1 188 ? -8.314 0.127 12.694 1.00 93.00 188 SER A N 1
ATOM 1506 C CA . SER A 1 188 ? -7.276 0.957 12.067 1.00 93.00 188 SER A CA 1
ATOM 1507 C C . SER A 1 188 ? -7.182 0.846 10.547 1.00 93.00 188 SER A C 1
ATOM 1509 O O . SER A 1 188 ? -7.104 1.894 9.910 1.00 93.00 188 SER A O 1
ATOM 1511 N N . PRO A 1 189 ? -7.211 -0.350 9.929 1.00 93.94 189 PRO A N 1
ATOM 1512 C CA . PRO A 1 189 ? -7.100 -0.449 8.476 1.00 93.94 189 PRO A CA 1
ATOM 1513 C C . PRO A 1 189 ? -8.258 0.234 7.739 1.00 93.94 189 PRO A C 1
ATOM 1515 O O . PRO A 1 189 ? -8.043 0.978 6.786 1.00 93.94 189 PRO A O 1
ATOM 1518 N N . THR A 1 190 ? -9.490 0.062 8.224 1.00 94.81 190 THR A N 1
ATOM 1519 C CA . THR A 1 190 ? -10.672 0.726 7.656 1.00 94.81 190 THR A CA 1
ATOM 1520 C C . THR A 1 190 ? -10.619 2.237 7.865 1.00 94.81 190 THR A C 1
ATOM 1522 O O . THR A 1 190 ? -10.924 2.991 6.946 1.00 94.81 190 THR A O 1
ATOM 1525 N N . LEU A 1 191 ? -10.192 2.694 9.047 1.00 95.75 191 LEU A N 1
ATOM 1526 C CA . LEU A 1 191 ? -10.029 4.121 9.332 1.00 95.75 191 LEU A CA 1
ATOM 1527 C C . LEU A 1 191 ? -8.947 4.765 8.457 1.00 95.75 191 LEU A C 1
ATOM 1529 O O . LEU A 1 191 ? -9.136 5.888 7.995 1.00 95.75 191 LEU A O 1
ATOM 1533 N N . TYR A 1 192 ? -7.847 4.055 8.194 1.00 94.94 192 TYR A N 1
ATOM 1534 C CA . TYR A 1 192 ? -6.810 4.507 7.272 1.00 94.94 192 TYR A CA 1
ATOM 1535 C C . TYR A 1 192 ? -7.352 4.638 5.844 1.00 94.94 192 TYR A C 1
ATOM 1537 O O . TYR A 1 192 ? -7.189 5.692 5.235 1.00 94.94 192 TYR A O 1
ATOM 1545 N N . ASN A 1 193 ? -8.070 3.626 5.346 1.00 95.06 193 ASN A N 1
ATOM 1546 C CA . ASN A 1 193 ? -8.683 3.682 4.016 1.00 95.06 193 ASN A CA 1
ATOM 1547 C C . ASN A 1 193 ? -9.691 4.835 3.891 1.00 95.06 193 ASN A C 1
ATOM 1549 O O . ASN A 1 193 ? -9.706 5.505 2.870 1.00 95.06 193 ASN A O 1
ATOM 1553 N N . ILE A 1 194 ? -10.496 5.116 4.926 1.00 95.88 194 ILE A N 1
ATOM 1554 C CA . ILE A 1 194 ? -11.396 6.286 4.945 1.00 95.88 194 ILE A CA 1
ATOM 1555 C C . ILE A 1 194 ? -10.594 7.594 4.932 1.00 95.88 194 ILE A C 1
ATOM 1557 O O . ILE A 1 194 ? -10.975 8.554 4.263 1.00 95.88 194 ILE A O 1
ATOM 1561 N N . HIS A 1 195 ? -9.481 7.654 5.667 1.00 95.69 195 HIS A N 1
ATOM 1562 C CA . HIS A 1 195 ? -8.636 8.844 5.712 1.00 95.69 195 HIS A CA 1
ATOM 1563 C C . HIS A 1 195 ? -8.026 9.188 4.350 1.00 95.69 195 HIS A C 1
ATOM 1565 O O . HIS A 1 195 ? -7.761 10.359 4.099 1.00 95.69 195 HIS A O 1
ATOM 1571 N N . THR A 1 196 ? -7.814 8.203 3.481 1.00 94.81 196 THR A N 1
ATOM 1572 C CA . THR A 1 196 ? -7.173 8.375 2.171 1.00 94.81 196 THR A CA 1
ATOM 1573 C C . THR A 1 196 ? -8.132 8.221 0.989 1.00 94.81 196 THR A C 1
ATOM 1575 O O . THR A 1 196 ? -7.692 8.228 -0.156 1.00 94.81 196 THR A O 1
ATOM 1578 N N . ALA A 1 197 ? -9.437 8.103 1.240 1.00 94.50 197 ALA A N 1
ATOM 1579 C CA . ALA A 1 197 ? -10.403 7.692 0.223 1.00 94.50 197 ALA A CA 1
ATOM 1580 C C . ALA A 1 197 ? -10.690 8.746 -0.864 1.00 94.50 197 ALA A C 1
ATOM 1582 O O . ALA A 1 197 ? -10.999 8.399 -1.996 1.00 94.50 197 ALA A O 1
ATOM 1583 N N . ASP A 1 198 ? -10.582 10.025 -0.513 1.00 94.06 198 ASP A N 1
ATOM 1584 C CA . ASP A 1 198 ? -10.866 11.204 -1.344 1.00 94.06 198 ASP A CA 1
ATOM 1585 C C . ASP A 1 198 ? -9.586 11.829 -1.924 1.00 94.06 198 ASP A C 1
ATOM 1587 O O . ASP A 1 198 ? -9.505 13.048 -2.106 1.00 94.06 198 ASP A O 1
ATOM 1591 N N . GLN A 1 199 ? -8.558 11.011 -2.162 1.00 93.75 199 GLN A N 1
ATOM 1592 C CA . GLN A 1 199 ? -7.408 11.436 -2.958 1.00 93.75 199 GLN A CA 1
ATOM 1593 C C . GLN A 1 199 ? -7.888 11.892 -4.348 1.00 93.75 199 GLN A C 1
ATOM 1595 O O . GLN A 1 199 ? -8.837 11.311 -4.885 1.00 93.75 199 GLN A O 1
ATOM 1600 N N . PRO A 1 200 ? -7.274 12.938 -4.929 1.00 93.62 200 PRO A N 1
ATOM 1601 C CA . PRO A 1 200 ? -7.678 13.426 -6.240 1.00 93.62 200 PRO A CA 1
ATOM 1602 C C . PRO A 1 200 ? -7.435 12.355 -7.312 1.00 93.62 200 PRO A C 1
ATOM 1604 O O . PRO A 1 200 ? -6.691 11.402 -7.112 1.00 93.62 200 PRO A O 1
ATOM 1607 N N . ILE A 1 201 ? -8.088 12.508 -8.456 1.00 91.44 201 ILE A N 1
ATOM 1608 C CA . ILE A 1 201 ? -7.893 11.654 -9.628 1.00 91.44 201 ILE A CA 1
ATOM 1609 C C . ILE A 1 201 ? -7.523 12.538 -10.815 1.00 91.44 201 ILE A C 1
ATOM 1611 O O . ILE A 1 201 ? -7.910 13.706 -10.857 1.00 91.44 201 ILE A O 1
ATOM 1615 N N . HIS A 1 202 ? -6.806 11.981 -11.787 1.00 90.00 202 HIS A N 1
ATOM 1616 C CA . HIS A 1 202 ? -6.473 12.671 -13.030 1.00 90.00 202 HIS A CA 1
ATOM 1617 C C . HIS A 1 202 ? -6.902 11.809 -14.227 1.00 90.00 202 HIS A C 1
ATOM 1619 O O . HIS A 1 202 ? -6.567 10.622 -14.237 1.00 90.00 202 HIS A O 1
ATOM 1625 N N . PRO A 1 203 ? -7.616 12.373 -15.224 1.00 87.31 203 PRO A N 1
ATOM 1626 C CA . PRO A 1 203 ? -8.246 11.610 -16.309 1.00 87.31 203 PRO A CA 1
ATOM 1627 C C . PRO A 1 203 ? -7.251 10.774 -17.123 1.00 87.31 203 PRO A C 1
ATOM 1629 O O . PRO A 1 203 ? -7.540 9.631 -17.456 1.00 87.31 203 PRO A O 1
ATOM 1632 N N . ASP A 1 204 ? -6.049 11.303 -17.353 1.00 87.62 204 ASP A N 1
ATOM 1633 C CA . ASP A 1 204 ? -5.015 10.634 -18.161 1.00 87.62 204 ASP A CA 1
ATOM 1634 C C . ASP A 1 204 ? -4.126 9.666 -17.362 1.00 87.62 204 ASP A C 1
ATOM 1636 O O . ASP A 1 204 ? -3.036 9.279 -17.794 1.00 87.62 204 ASP A O 1
ATOM 1640 N N . THR A 1 205 ? -4.539 9.311 -16.147 1.00 91.06 205 THR A N 1
ATOM 1641 C CA . THR A 1 205 ? -3.764 8.434 -15.269 1.00 91.06 205 THR A CA 1
ATOM 1642 C C . THR A 1 205 ? -4.662 7.431 -14.565 1.00 91.06 205 THR A C 1
ATOM 1644 O O . THR A 1 205 ? -5.854 7.644 -14.362 1.00 91.06 205 THR A O 1
ATOM 1647 N N . SER A 1 206 ? -4.059 6.338 -14.131 1.00 90.75 206 SER A N 1
ATOM 1648 C CA . SER A 1 206 ? -4.681 5.337 -13.285 1.00 90.75 206 SER A CA 1
ATOM 1649 C C . SER A 1 206 ? -3.916 5.203 -11.978 1.00 90.75 206 SER A C 1
ATOM 1651 O O . SER A 1 206 ? -2.702 5.393 -11.923 1.00 90.75 206 SER A O 1
ATOM 1653 N N . VAL A 1 207 ? -4.645 4.853 -10.918 1.00 93.38 207 VAL A N 1
ATOM 1654 C CA . VAL A 1 207 ? -4.074 4.614 -9.592 1.00 93.38 207 VAL A CA 1
ATOM 1655 C C . VAL A 1 207 ? -4.305 3.159 -9.192 1.00 93.38 207 VAL A C 1
ATOM 1657 O O . VAL A 1 207 ? -5.414 2.615 -9.310 1.00 93.38 207 VAL A O 1
ATOM 1660 N N . ALA A 1 208 ? 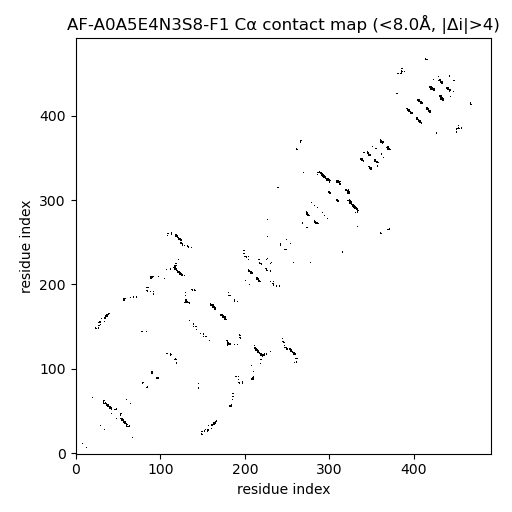-3.240 2.533 -8.707 1.00 91.19 208 ALA A N 1
ATOM 1661 C CA . ALA A 1 208 ? -3.251 1.240 -8.051 1.00 91.19 208 ALA A CA 1
ATOM 1662 C C . ALA A 1 208 ? -2.733 1.414 -6.619 1.00 91.19 208 ALA A C 1
ATOM 1664 O O . ALA A 1 208 ? -1.592 1.812 -6.406 1.00 91.19 208 ALA A O 1
ATOM 1665 N N . GLU A 1 209 ? -3.573 1.127 -5.628 1.00 92.44 209 GLU A N 1
ATOM 1666 C CA . GLU A 1 209 ? -3.226 1.259 -4.216 1.00 92.44 209 GLU A CA 1
ATOM 1667 C C . GLU A 1 209 ? -3.412 -0.068 -3.486 1.00 92.44 209 GLU A C 1
ATOM 1669 O O . GLU A 1 209 ? -4.367 -0.816 -3.731 1.00 92.44 209 GLU A O 1
ATOM 1674 N N . TYR A 1 210 ? -2.510 -0.348 -2.557 1.00 91.62 210 TYR A N 1
ATOM 1675 C CA . TYR A 1 210 ? -2.663 -1.419 -1.591 1.00 91.62 210 TYR A CA 1
ATOM 1676 C C . TYR A 1 210 ? -2.220 -0.896 -0.230 1.00 91.62 210 TYR A C 1
ATOM 1678 O O . TYR A 1 210 ? -1.034 -0.803 0.057 1.00 91.62 210 TYR A O 1
ATOM 1686 N N . ALA A 1 211 ? -3.192 -0.539 0.609 1.00 89.50 211 ALA A N 1
ATOM 1687 C CA . ALA A 1 211 ? -2.949 0.172 1.854 1.00 89.50 211 ALA A CA 1
ATOM 1688 C C . ALA A 1 211 ? -2.201 1.494 1.591 1.00 89.50 211 ALA A C 1
ATOM 1690 O O . ALA A 1 211 ? -2.734 2.385 0.919 1.00 89.50 211 ALA A O 1
ATOM 1691 N N . ASP A 1 212 ? -1.006 1.630 2.156 1.00 87.38 212 ASP A N 1
ATOM 1692 C CA . ASP A 1 212 ? -0.124 2.779 2.021 1.00 87.38 212 ASP A CA 1
ATOM 1693 C C . ASP A 1 212 ? 0.757 2.753 0.770 1.00 87.38 212 ASP A C 1
ATOM 1695 O O . ASP A 1 212 ? 1.177 3.825 0.334 1.00 87.38 212 ASP A O 1
ATOM 1699 N N . ASP A 1 213 ? 0.958 1.585 0.156 1.00 88.94 213 ASP A N 1
ATOM 1700 C CA . ASP A 1 213 ? 1.670 1.463 -1.115 1.00 88.94 213 ASP A CA 1
ATOM 1701 C C . ASP A 1 213 ? 0.796 1.980 -2.261 1.00 88.94 213 ASP A C 1
ATOM 1703 O O . ASP A 1 213 ? -0.375 1.595 -2.401 1.00 88.94 213 ASP A O 1
ATOM 1707 N N . LYS A 1 214 ? 1.359 2.858 -3.098 1.00 89.69 214 LYS A N 1
ATOM 1708 C CA . LYS A 1 214 ? 0.645 3.439 -4.242 1.00 89.69 214 LYS A CA 1
ATOM 1709 C C . LYS A 1 214 ? 1.492 3.467 -5.495 1.00 89.69 214 LYS A C 1
ATOM 1711 O O . LYS A 1 214 ? 2.679 3.785 -5.457 1.00 89.69 214 LYS A O 1
ATOM 1716 N N . VAL A 1 215 ? 0.821 3.230 -6.611 1.00 91.25 215 VAL A N 1
ATOM 1717 C CA . VAL A 1 215 ? 1.355 3.384 -7.956 1.00 91.25 215 VAL A CA 1
ATOM 1718 C C . VAL A 1 215 ? 0.407 4.270 -8.746 1.00 91.25 215 VAL A C 1
ATOM 1720 O O . VAL A 1 215 ? -0.788 3.985 -8.835 1.00 91.25 215 VAL A O 1
ATOM 1723 N N . ILE A 1 216 ? 0.942 5.335 -9.328 1.00 91.81 216 ILE A N 1
ATOM 1724 C CA . ILE A 1 216 ? 0.247 6.152 -10.323 1.00 91.81 216 ILE A CA 1
ATOM 1725 C C . ILE A 1 216 ? 0.880 5.825 -11.661 1.00 91.81 216 ILE A C 1
ATOM 1727 O O . ILE A 1 216 ? 2.098 5.894 -11.779 1.00 91.81 216 ILE A O 1
ATOM 1731 N N . TYR A 1 217 ? 0.089 5.471 -12.662 1.00 89.06 217 TYR A N 1
ATOM 1732 C CA . TYR A 1 217 ? 0.618 5.149 -13.978 1.00 89.06 217 TYR A CA 1
ATOM 1733 C C . TYR A 1 217 ? -0.205 5.790 -15.089 1.00 89.06 217 TYR A C 1
ATOM 1735 O O . TYR A 1 217 ? -1.404 6.024 -14.947 1.00 89.06 217 TYR A O 1
ATOM 1743 N N . SER A 1 218 ? 0.455 6.099 -16.197 1.00 88.44 218 SER A N 1
ATOM 1744 C CA . SER A 1 218 ? -0.150 6.663 -17.402 1.00 88.44 218 SER A CA 1
ATOM 1745 C C . SER A 1 218 ? 0.345 5.885 -18.610 1.00 88.44 218 SER A C 1
ATOM 1747 O O . SER A 1 218 ? 1.501 5.462 -18.632 1.00 88.44 218 SER A O 1
ATOM 1749 N N . THR A 1 219 ? -0.536 5.679 -19.588 1.00 82.19 219 THR A N 1
ATOM 1750 C CA . THR A 1 219 ? -0.215 4.973 -20.830 1.00 82.19 219 THR A CA 1
ATOM 1751 C C . THR A 1 219 ? -0.582 5.855 -22.015 1.00 82.19 219 THR A C 1
ATOM 1753 O O . THR A 1 219 ? -1.721 6.305 -22.108 1.00 82.19 219 THR A O 1
ATOM 1756 N N . HIS A 1 220 ? 0.377 6.132 -22.898 1.00 79.38 220 HIS A N 1
ATOM 1757 C CA . HIS A 1 220 ? 0.182 7.009 -24.056 1.00 79.38 220 HIS A CA 1
ATOM 1758 C C . HIS A 1 220 ? 1.169 6.669 -25.182 1.00 79.38 220 HIS A C 1
ATOM 1760 O O . HIS A 1 220 ? 2.204 6.053 -24.946 1.00 79.38 220 HIS A O 1
ATOM 1766 N N . ILE A 1 221 ? 0.859 7.074 -26.417 1.00 75.19 221 ILE A N 1
ATOM 1767 C CA . ILE A 1 221 ? 1.711 6.834 -27.601 1.00 75.19 221 ILE A CA 1
ATOM 1768 C C . ILE A 1 221 ? 3.027 7.622 -27.507 1.00 75.19 221 ILE A C 1
ATOM 1770 O O . ILE A 1 221 ? 4.077 7.145 -27.924 1.00 75.19 221 ILE A O 1
ATOM 1774 N N . ASP A 1 222 ? 2.971 8.822 -26.935 1.00 69.31 222 ASP A N 1
ATOM 1775 C CA . ASP A 1 222 ? 4.139 9.667 -26.675 1.00 69.31 222 ASP A CA 1
ATOM 1776 C C . ASP A 1 222 ? 4.609 9.523 -25.211 1.00 69.31 222 ASP A C 1
ATOM 1778 O O . ASP A 1 222 ? 3.853 9.890 -24.300 1.00 69.31 222 ASP A O 1
ATOM 1782 N N . PRO A 1 223 ? 5.841 9.031 -24.966 1.00 64.88 223 PRO A N 1
ATOM 1783 C CA . PRO A 1 223 ? 6.392 8.854 -23.625 1.00 64.88 223 PRO A CA 1
ATOM 1784 C C . PRO A 1 223 ? 6.735 10.176 -22.920 1.00 64.88 223 PRO A C 1
ATOM 1786 O O . PRO A 1 223 ? 6.873 10.207 -21.697 1.00 64.88 223 PRO A O 1
ATOM 1789 N N . LEU A 1 224 ? 6.903 11.280 -23.653 1.00 62.94 224 LEU A N 1
ATOM 1790 C CA . LEU A 1 224 ? 7.124 12.585 -23.033 1.00 62.94 224 LEU A CA 1
ATOM 1791 C C . LEU A 1 224 ? 5.827 13.098 -22.413 1.00 62.94 224 LEU A C 1
ATOM 1793 O O . LEU A 1 224 ? 5.851 13.617 -21.297 1.00 62.94 224 LEU A O 1
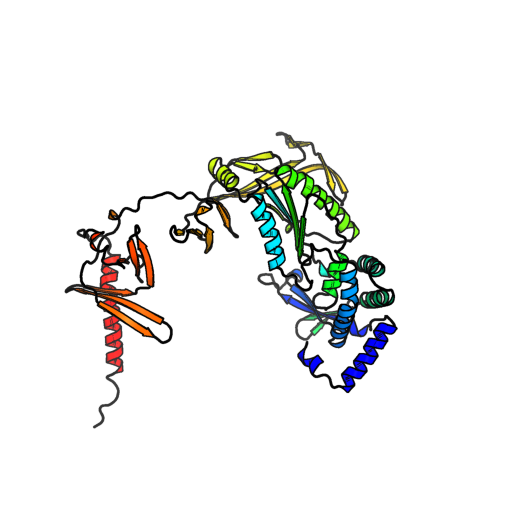ATOM 1797 N N . LEU A 1 225 ? 4.691 12.888 -23.079 1.00 63.59 225 LEU A N 1
ATOM 1798 C CA . LEU A 1 225 ? 3.380 13.277 -22.562 1.00 63.59 225 LEU A CA 1
ATOM 1799 C C . LEU A 1 225 ? 2.955 12.434 -21.347 1.00 63.59 225 LEU A C 1
ATOM 1801 O O . LEU A 1 225 ? 2.440 13.012 -20.385 1.00 63.59 225 LEU A O 1
ATOM 1805 N N . THR A 1 226 ? 3.251 11.120 -21.317 1.00 60.22 226 THR A N 1
ATOM 1806 C CA . THR A 1 226 ? 2.967 10.279 -20.130 1.00 60.22 226 THR A CA 1
ATOM 1807 C C . THR A 1 226 ? 3.689 10.789 -18.886 1.00 60.22 226 THR A C 1
ATOM 1809 O O . THR A 1 226 ? 3.079 10.924 -17.823 1.00 60.22 226 THR A O 1
ATOM 1812 N N . VAL A 1 227 ? 4.994 11.059 -19.003 1.00 61.44 227 VAL A N 1
ATOM 1813 C CA . VAL A 1 227 ? 5.863 11.391 -17.866 1.00 61.44 227 VAL A CA 1
ATOM 1814 C C . VAL A 1 227 ? 5.741 12.854 -17.465 1.00 61.44 227 VAL A C 1
ATOM 1816 O O . VAL A 1 227 ? 5.541 13.149 -16.289 1.00 61.44 227 VAL A O 1
ATOM 1819 N N . SER A 1 228 ? 5.897 13.774 -18.417 1.00 63.00 228 SER A N 1
ATOM 1820 C CA . SER A 1 228 ? 6.088 15.193 -18.097 1.00 63.00 228 SER A CA 1
ATOM 1821 C C . SER A 1 228 ? 4.784 15.941 -17.843 1.00 63.00 228 SER A C 1
ATOM 1823 O O . SER A 1 228 ? 4.798 16.926 -17.115 1.00 63.00 228 SER A O 1
ATOM 1825 N N . THR A 1 229 ? 3.667 15.481 -18.416 1.00 71.25 229 THR A N 1
ATOM 1826 C CA . THR A 1 229 ? 2.387 16.197 -18.336 1.00 71.25 229 THR A CA 1
ATOM 1827 C C . THR A 1 229 ? 1.406 15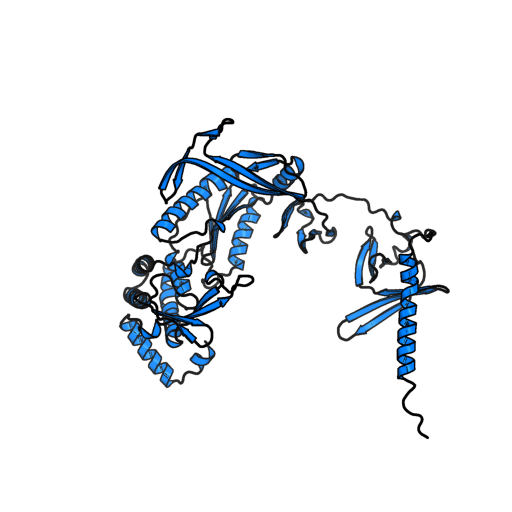.457 -17.434 1.00 71.25 229 THR A C 1
ATOM 1829 O O . THR A 1 229 ? 1.065 15.958 -16.367 1.00 71.25 229 THR A O 1
ATOM 1832 N N . SER A 1 230 ? 0.992 14.235 -17.782 1.00 82.06 230 SER A N 1
ATOM 1833 C CA . SER A 1 230 ? -0.071 13.540 -17.041 1.00 82.06 230 SER A CA 1
ATOM 1834 C C . SER A 1 230 ? 0.354 13.135 -15.626 1.00 82.06 230 SER A C 1
ATOM 1836 O O . SER A 1 230 ? -0.350 13.427 -14.657 1.00 82.06 230 SER A O 1
ATOM 1838 N N . LEU A 1 231 ? 1.517 12.487 -15.481 1.00 85.94 231 LEU A N 1
ATOM 1839 C CA . LEU A 1 231 ? 2.008 12.061 -14.167 1.00 85.94 231 LEU A CA 1
ATOM 1840 C C . LEU A 1 231 ? 2.412 13.245 -13.285 1.00 85.94 231 LEU A C 1
ATOM 1842 O O . LEU A 1 231 ? 2.055 13.253 -12.110 1.00 85.94 231 LEU A O 1
ATOM 1846 N N . GLN A 1 232 ? 3.100 14.252 -13.832 1.00 86.44 232 GLN A N 1
ATOM 1847 C CA . GLN A 1 232 ? 3.496 15.430 -13.057 1.00 86.44 232 GLN A CA 1
ATOM 1848 C C . GLN A 1 232 ? 2.279 16.221 -12.560 1.00 86.44 232 GLN A C 1
ATOM 1850 O O . GLN A 1 232 ? 2.198 16.503 -11.367 1.00 86.44 232 GLN A O 1
ATOM 1855 N N . ASN A 1 233 ? 1.288 16.481 -13.422 1.00 87.25 233 ASN A N 1
ATOM 1856 C CA . ASN A 1 233 ? 0.058 17.170 -13.021 1.00 87.25 233 ASN A CA 1
ATOM 1857 C C . ASN A 1 233 ? -0.675 16.410 -11.905 1.00 87.25 233 ASN A C 1
ATOM 1859 O O . ASN A 1 233 ? -1.164 17.009 -10.946 1.00 87.25 233 ASN A O 1
ATOM 1863 N N . HIS A 1 234 ? -0.732 15.077 -11.993 1.00 91.44 234 HIS A N 1
ATOM 1864 C CA . HIS A 1 234 ? -1.336 14.265 -10.940 1.00 91.44 234 HIS A CA 1
ATOM 1865 C C . HIS A 1 234 ? -0.521 14.313 -9.637 1.00 91.44 234 HIS A C 1
ATOM 1867 O O . HIS A 1 234 ? -1.093 14.446 -8.553 1.00 91.44 234 HIS A O 1
ATOM 1873 N N . LEU A 1 235 ? 0.811 14.265 -9.722 1.00 90.44 235 LEU A N 1
ATOM 1874 C CA . LEU A 1 235 ? 1.683 14.416 -8.559 1.00 90.44 235 LEU A CA 1
ATOM 1875 C C . LEU A 1 235 ? 1.517 15.783 -7.890 1.00 90.44 235 LEU A C 1
ATOM 1877 O O . LEU A 1 235 ? 1.520 15.841 -6.663 1.00 90.44 235 LEU A O 1
ATOM 1881 N N . ASP A 1 236 ? 1.307 16.855 -8.650 1.00 89.62 236 ASP A N 1
ATOM 1882 C CA . ASP A 1 236 ? 1.076 18.196 -8.105 1.00 89.62 236 ASP A CA 1
ATOM 1883 C C . ASP A 1 236 ? -0.249 18.267 -7.328 1.00 89.62 236 ASP A C 1
ATOM 1885 O O . ASP A 1 236 ? -0.279 18.764 -6.195 1.00 89.62 236 ASP A O 1
ATOM 1889 N N . LEU A 1 237 ? -1.323 17.670 -7.865 1.00 92.06 237 LEU A N 1
ATOM 1890 C CA . LEU A 1 237 ? -2.599 17.506 -7.152 1.00 92.06 237 LEU A CA 1
ATOM 1891 C C . LEU A 1 237 ? -2.420 16.703 -5.856 1.00 92.06 237 LEU A C 1
ATOM 1893 O O . LEU A 1 237 ? -2.924 17.092 -4.798 1.00 92.06 237 LEU A O 1
ATOM 1897 N N . PHE A 1 238 ? -1.669 15.600 -5.920 1.00 92.12 238 PHE A N 1
ATOM 1898 C CA . PHE A 1 238 ? -1.346 14.770 -4.758 1.00 92.12 238 PHE A CA 1
ATOM 1899 C C . PHE A 1 238 ? -0.565 15.562 -3.719 1.00 92.12 238 PHE A C 1
ATOM 1901 O O . PHE A 1 238 ? -0.855 15.474 -2.532 1.00 92.12 238 PHE A O 1
ATOM 1908 N N . SER A 1 239 ? 0.403 16.361 -4.153 1.00 90.31 239 SER A N 1
ATOM 1909 C CA . SER A 1 239 ? 1.263 17.159 -3.289 1.00 90.31 239 SER A CA 1
ATOM 1910 C C . SER A 1 239 ? 0.460 18.169 -2.465 1.00 90.31 239 SER A C 1
ATOM 1912 O O . SER A 1 239 ? 0.625 18.260 -1.243 1.00 90.31 239 SER A O 1
ATOM 1914 N N . LEU A 1 240 ? -0.479 18.869 -3.113 1.00 91.56 240 LEU A N 1
ATOM 1915 C CA . LEU A 1 240 ? -1.415 19.782 -2.452 1.00 91.56 240 LEU A CA 1
ATOM 1916 C C . LEU A 1 240 ? -2.303 19.039 -1.447 1.00 91.56 240 LEU A C 1
ATOM 1918 O O . LEU A 1 240 ? -2.408 19.447 -0.287 1.00 91.56 240 LEU A O 1
ATOM 1922 N N . TRP A 1 241 ? -2.891 17.916 -1.865 1.00 94.69 241 TRP A N 1
ATOM 1923 C CA . TRP A 1 241 ? -3.769 17.110 -1.019 1.00 94.69 241 TRP A CA 1
ATOM 1924 C C . TRP A 1 241 ? -3.024 16.528 0.194 1.00 94.69 241 TRP A C 1
ATOM 1926 O O . TRP A 1 241 ? -3.481 16.654 1.330 1.00 94.69 241 TRP A O 1
ATOM 1936 N N . TYR A 1 242 ? -1.834 15.957 0.000 1.00 92.69 242 TYR A N 1
ATOM 1937 C CA . TYR A 1 242 ? -1.015 15.410 1.082 1.00 92.69 242 TYR A CA 1
ATOM 1938 C C . TYR A 1 242 ? -0.613 16.484 2.093 1.00 92.69 242 TYR A C 1
ATOM 1940 O O . TYR A 1 242 ? -0.650 16.223 3.298 1.00 92.69 242 TYR A O 1
ATOM 1948 N N . SER A 1 243 ? -0.301 17.698 1.627 1.00 91.12 243 SER A N 1
ATOM 1949 C CA . SER A 1 243 ? -0.047 18.849 2.497 1.00 91.12 243 SER A CA 1
ATOM 1950 C C . SER A 1 243 ? -1.281 19.195 3.339 1.00 91.12 243 SER A C 1
ATOM 1952 O O . SER A 1 243 ? -1.199 19.256 4.570 1.00 91.12 243 SER A O 1
ATOM 1954 N N . GLN A 1 244 ? -2.453 19.312 2.703 1.00 92.81 244 GLN A N 1
ATOM 1955 C CA . GLN A 1 244 ? -3.723 19.608 3.373 1.00 92.81 244 GLN A CA 1
ATOM 1956 C C . GLN A 1 244 ? -4.083 18.562 4.442 1.00 92.81 244 GLN A C 1
ATOM 1958 O O . GLN A 1 244 ? -4.522 18.916 5.539 1.00 92.81 244 GLN A O 1
ATOM 1963 N N . TRP A 1 245 ? -3.869 17.276 4.149 1.00 93.44 245 TRP A N 1
ATOM 1964 C CA . TRP A 1 245 ? -4.197 16.164 5.049 1.00 93.44 245 TRP A CA 1
ATOM 1965 C C . TRP A 1 245 ? -3.046 15.734 5.966 1.00 93.44 245 TRP A C 1
ATOM 1967 O O . TRP A 1 245 ? -3.204 14.794 6.745 1.00 93.44 245 TRP A O 1
ATOM 1977 N N . ARG A 1 246 ? -1.920 16.462 5.948 1.00 92.06 246 ARG A N 1
ATOM 1978 C CA . ARG A 1 246 ? -0.732 16.249 6.796 1.00 92.06 246 ARG A CA 1
ATOM 1979 C C . ARG A 1 246 ? -0.083 14.870 6.639 1.00 92.06 246 ARG A C 1
ATOM 1981 O O . ARG A 1 246 ? 0.489 14.325 7.585 1.00 92.06 246 ARG A O 1
ATOM 1988 N N . ILE A 1 247 ? -0.135 14.315 5.436 1.00 90.75 247 ILE A N 1
ATOM 1989 C CA . ILE A 1 247 ? 0.504 13.046 5.090 1.00 90.75 247 ILE A CA 1
ATOM 1990 C C . ILE A 1 247 ? 1.876 13.341 4.482 1.00 90.75 247 ILE A C 1
ATOM 1992 O O . ILE A 1 247 ? 2.027 14.207 3.626 1.00 90.75 247 ILE A O 1
ATOM 1996 N N . LYS A 1 248 ? 2.905 12.619 4.937 1.00 89.06 248 LYS A N 1
ATOM 1997 C CA . LYS A 1 248 ? 4.283 12.798 4.464 1.00 89.06 248 LYS A CA 1
ATOM 1998 C C . LYS A 1 248 ? 4.668 11.671 3.512 1.00 89.06 248 LYS A C 1
ATOM 2000 O O . LYS A 1 248 ? 4.671 10.511 3.921 1.00 89.06 248 LYS A O 1
ATOM 2005 N N . ILE A 1 249 ? 5.080 12.023 2.299 1.00 87.81 249 ILE A N 1
ATOM 2006 C CA . ILE A 1 249 ? 5.693 11.092 1.347 1.00 87.81 249 ILE A CA 1
ATOM 2007 C C . ILE A 1 249 ? 7.181 10.921 1.653 1.00 87.81 249 ILE A C 1
ATOM 2009 O O . ILE A 1 249 ? 7.856 11.834 2.136 1.00 87.81 249 ILE A O 1
ATOM 2013 N N . ASN A 1 250 ? 7.675 9.710 1.432 1.00 84.88 250 ASN A N 1
ATOM 2014 C CA . ASN A 1 250 ? 9.077 9.364 1.511 1.00 84.88 250 ASN A CA 1
ATOM 2015 C C . ASN A 1 250 ? 9.735 9.524 0.137 1.00 84.88 250 ASN A C 1
ATOM 2017 O O . ASN A 1 250 ? 9.761 8.602 -0.678 1.00 84.88 250 ASN A O 1
ATOM 2021 N N . GLU A 1 251 ? 10.265 10.718 -0.108 1.00 79.94 251 GLU A N 1
ATOM 2022 C CA . GLU A 1 251 ? 10.857 11.101 -1.393 1.00 79.94 251 GLU A CA 1
ATOM 2023 C C . GLU A 1 251 ? 12.019 10.172 -1.801 1.00 79.94 251 GLU A C 1
ATOM 2025 O O . GLU A 1 251 ? 12.142 9.837 -2.970 1.00 79.94 251 GLU A O 1
ATOM 2030 N N . THR A 1 252 ? 12.825 9.672 -0.853 1.00 72.50 252 THR A N 1
ATOM 2031 C CA . THR A 1 252 ? 14.001 8.832 -1.166 1.00 72.50 252 THR A CA 1
ATOM 2032 C C . THR A 1 252 ? 13.665 7.397 -1.549 1.00 72.50 252 THR A C 1
ATOM 2034 O O . THR A 1 252 ? 14.497 6.713 -2.139 1.00 72.50 252 THR A O 1
ATOM 2037 N N . LYS A 1 253 ? 12.472 6.922 -1.190 1.00 74.69 253 LYS A N 1
ATOM 2038 C CA . LYS A 1 253 ? 11.988 5.589 -1.565 1.00 74.69 253 LYS A CA 1
ATOM 2039 C C . LYS A 1 253 ? 10.981 5.612 -2.707 1.00 74.69 253 LYS A C 1
ATOM 2041 O O . LYS A 1 253 ? 10.629 4.552 -3.211 1.00 74.69 253 LYS A O 1
ATOM 2046 N N . SER A 1 254 ? 10.492 6.793 -3.066 1.00 80.56 254 SER A N 1
ATOM 2047 C CA . SER A 1 254 ? 9.565 6.945 -4.178 1.00 80.56 254 SER A CA 1
ATOM 2048 C C . SER A 1 254 ? 10.358 6.957 -5.482 1.00 80.56 254 SER A C 1
ATOM 2050 O O . SER A 1 254 ? 11.403 7.600 -5.565 1.00 80.56 254 SER A O 1
ATOM 2052 N N . ILE A 1 255 ? 9.899 6.213 -6.486 1.00 77.06 255 ILE A N 1
ATOM 2053 C CA . ILE A 1 255 ? 10.648 5.969 -7.725 1.00 77.06 255 ILE A CA 1
ATOM 2054 C C . ILE A 1 255 ? 9.719 6.180 -8.918 1.00 77.06 255 ILE A C 1
ATOM 2056 O O . ILE A 1 255 ? 8.578 5.728 -8.911 1.00 77.06 255 ILE A O 1
ATOM 2060 N N . ASN A 1 256 ? 10.221 6.855 -9.950 1.00 78.75 256 ASN A N 1
ATOM 2061 C CA . ASN A 1 256 ? 9.588 6.910 -11.263 1.00 78.75 256 ASN A CA 1
ATOM 2062 C C . ASN A 1 256 ? 10.277 5.905 -12.191 1.00 78.75 256 ASN A C 1
ATOM 2064 O O . ASN A 1 256 ? 11.503 5.900 -12.307 1.00 78.75 256 ASN A O 1
ATOM 2068 N N . THR A 1 257 ? 9.489 5.086 -12.874 1.00 72.06 257 THR A N 1
ATOM 2069 C CA . THR A 1 257 ? 9.963 4.119 -13.857 1.00 72.06 257 THR A CA 1
ATOM 2070 C C . THR A 1 257 ? 9.104 4.222 -15.107 1.00 72.06 257 THR A C 1
ATOM 2072 O O . THR A 1 257 ? 7.885 4.087 -15.057 1.00 72.06 257 THR A O 1
ATOM 2075 N N . THR A 1 258 ? 9.746 4.446 -16.253 1.00 68.62 258 THR A N 1
ATOM 2076 C CA . THR A 1 258 ? 9.086 4.274 -17.550 1.00 68.62 258 THR A CA 1
ATOM 2077 C C . THR A 1 258 ? 9.284 2.835 -17.985 1.00 68.62 258 THR A C 1
ATOM 2079 O O . THR A 1 258 ? 10.415 2.391 -18.143 1.00 68.62 258 THR A O 1
ATOM 2082 N N . LEU A 1 259 ? 8.182 2.109 -18.105 1.00 66.12 259 LEU A N 1
ATOM 2083 C CA . LEU A 1 259 ? 8.142 0.700 -18.444 1.00 66.12 259 LEU A CA 1
ATOM 2084 C C . LEU A 1 259 ? 7.930 0.604 -19.950 1.00 66.12 259 LEU A C 1
ATOM 2086 O O . LEU A 1 259 ? 6.867 0.945 -20.472 1.00 66.12 259 LEU A O 1
ATOM 2090 N N . THR A 1 260 ? 8.969 0.178 -20.659 1.00 59.62 260 THR A N 1
ATOM 2091 C CA . THR A 1 260 ? 8.901 -0.033 -22.101 1.00 59.62 260 THR A CA 1
ATOM 2092 C C . THR A 1 260 ? 9.166 -1.494 -22.386 1.00 59.62 260 THR A C 1
ATOM 2094 O O . THR A 1 260 ? 10.295 -1.938 -22.244 1.00 59.62 260 THR A O 1
ATOM 2097 N N . LEU A 1 261 ? 8.161 -2.253 -22.826 1.00 52.66 261 LEU A N 1
ATOM 2098 C CA . LEU A 1 261 ? 8.369 -3.649 -23.246 1.00 52.66 261 LEU A CA 1
ATOM 2099 C C . LEU A 1 261 ? 8.943 -3.744 -24.671 1.00 52.66 261 LEU A C 1
ATOM 2101 O O . LEU A 1 261 ? 8.696 -4.700 -25.401 1.00 52.66 261 LEU A O 1
ATOM 2105 N N . THR A 1 262 ? 9.689 -2.732 -25.102 1.00 58.00 262 THR A N 1
ATOM 2106 C CA . THR A 1 262 ? 10.350 -2.729 -26.400 1.00 58.00 262 THR A CA 1
ATOM 2107 C C . THR A 1 262 ? 11.846 -2.765 -26.163 1.00 58.00 262 THR A C 1
ATOM 2109 O O . THR A 1 262 ? 12.444 -1.759 -25.782 1.00 58.00 262 THR A O 1
ATOM 2112 N N . GLY A 1 263 ? 12.467 -3.907 -26.461 1.00 61.28 263 GLY A N 1
ATOM 2113 C CA . GLY A 1 263 ? 13.921 -4.057 -26.427 1.00 61.28 263 GLY A CA 1
ATOM 2114 C C . GLY A 1 263 ? 14.676 -3.092 -27.348 1.00 61.28 263 GLY A C 1
ATOM 2115 O O . GLY A 1 263 ? 15.896 -3.041 -27.280 1.00 61.28 263 GLY A O 1
ATOM 2116 N N . SER A 1 264 ? 13.993 -2.301 -28.183 1.00 65.94 264 SER A N 1
ATOM 2117 C CA . SER A 1 264 ? 14.598 -1.286 -29.051 1.00 65.94 264 SER A CA 1
ATOM 2118 C C . SER A 1 264 ? 15.446 -0.276 -28.280 1.00 65.94 264 SER A C 1
ATOM 2120 O O . SER A 1 264 ? 16.586 -0.062 -28.667 1.00 65.94 264 SER A O 1
ATOM 2122 N N . LYS A 1 265 ? 14.961 0.278 -27.159 1.00 69.38 265 LYS A N 1
ATOM 2123 C CA . LYS A 1 265 ? 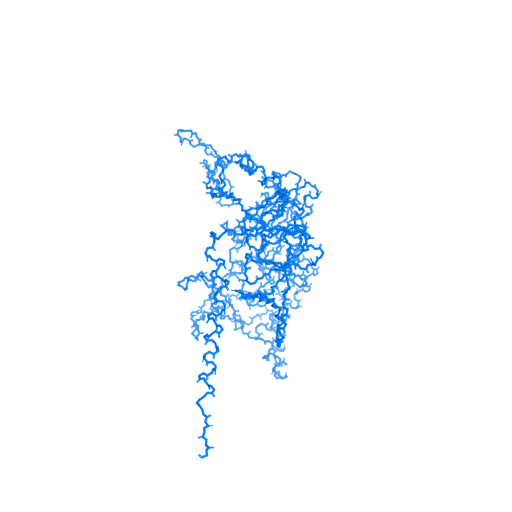15.741 1.236 -26.354 1.00 69.38 265 LYS A CA 1
ATOM 2124 C C . LYS A 1 265 ? 16.962 0.590 -25.715 1.00 69.38 265 LYS A C 1
ATOM 2126 O O . LYS A 1 265 ? 18.061 1.118 -25.837 1.00 69.38 265 LYS A O 1
ATOM 2131 N N . CYS A 1 266 ? 16.786 -0.562 -25.069 1.00 75.88 266 CYS A N 1
ATOM 2132 C CA . CYS A 1 266 ? 17.900 -1.318 -24.497 1.00 75.88 266 CYS A CA 1
ATOM 2133 C C . CYS A 1 266 ? 18.941 -1.649 -25.586 1.00 75.88 266 CYS A C 1
ATOM 2135 O O . CYS A 1 266 ? 20.127 -1.361 -25.432 1.00 75.88 266 CYS A O 1
ATOM 2137 N N . LYS A 1 267 ? 18.490 -2.124 -26.753 1.00 76.50 267 LYS A N 1
ATOM 2138 C CA . LYS A 1 267 ? 19.339 -2.411 -27.913 1.00 76.50 267 LYS A CA 1
ATOM 2139 C C . LYS A 1 267 ? 20.051 -1.165 -28.441 1.00 76.50 267 LYS A C 1
ATOM 2141 O O . LYS A 1 267 ? 21.245 -1.237 -28.705 1.00 76.50 267 LYS A O 1
ATOM 2146 N N . GLU A 1 268 ? 19.373 -0.026 -28.551 1.00 76.44 268 GLU A N 1
ATOM 2147 C CA . GLU A 1 268 ? 19.971 1.245 -28.975 1.00 76.44 268 GLU A CA 1
ATOM 2148 C C . GLU A 1 268 ? 21.045 1.730 -28.000 1.00 76.44 268 GLU A C 1
ATOM 2150 O O . GLU A 1 268 ? 22.101 2.175 -28.448 1.00 76.44 268 GLU A O 1
ATOM 2155 N N . ILE A 1 269 ? 20.823 1.594 -26.688 1.00 81.19 269 ILE A N 1
ATOM 2156 C CA . ILE A 1 269 ? 21.814 1.938 -25.659 1.00 81.19 269 ILE A CA 1
ATOM 2157 C C . ILE A 1 269 ? 23.029 1.008 -25.769 1.00 81.19 269 ILE A C 1
ATOM 2159 O O . ILE A 1 269 ? 24.168 1.474 -25.699 1.00 81.19 269 ILE A O 1
ATOM 2163 N N . HIS A 1 270 ? 22.812 -0.293 -25.990 1.00 80.44 270 HIS A N 1
ATOM 2164 C CA . HIS A 1 270 ? 23.896 -1.247 -26.234 1.00 80.44 270 HIS A CA 1
ATOM 2165 C C . HIS A 1 270 ? 24.634 -0.975 -27.556 1.00 80.44 270 HIS A C 1
ATOM 2167 O O . HIS A 1 270 ? 25.848 -1.126 -27.613 1.00 80.44 270 HIS A O 1
ATOM 2173 N N . GLN A 1 271 ? 23.958 -0.517 -28.608 1.00 82.06 271 GLN A N 1
ATOM 2174 C CA . GLN A 1 271 ? 24.590 -0.225 -29.899 1.00 82.06 271 GLN A CA 1
ATOM 2175 C C . GLN A 1 271 ? 25.365 1.096 -29.896 1.00 82.06 271 GLN A C 1
ATOM 2177 O O . GLN A 1 271 ? 26.527 1.138 -30.291 1.00 82.06 271 GLN A O 1
ATOM 2182 N N . HIS A 1 272 ? 24.737 2.176 -29.434 1.00 81.62 272 HIS A N 1
ATOM 2183 C CA . HIS A 1 272 ? 25.268 3.535 -29.554 1.00 81.62 272 HIS A CA 1
ATOM 2184 C C . HIS A 1 272 ? 26.013 3.999 -28.304 1.00 81.62 272 HIS A C 1
ATOM 2186 O O . HIS A 1 272 ? 26.692 5.021 -28.349 1.00 81.62 272 HIS A O 1
ATOM 2192 N N . ARG A 1 273 ? 25.908 3.264 -27.186 1.00 82.88 273 ARG A N 1
ATOM 2193 C CA . ARG A 1 273 ? 26.526 3.612 -25.892 1.00 82.88 273 ARG A CA 1
ATOM 2194 C C . ARG A 1 273 ? 26.102 4.999 -25.388 1.00 82.88 273 ARG A C 1
ATOM 2196 O O . ARG A 1 273 ? 26.876 5.723 -24.750 1.00 82.88 273 ARG A O 1
ATOM 2203 N N . VAL A 1 274 ? 24.847 5.344 -25.673 1.00 81.62 274 VAL A N 1
ATOM 2204 C CA . VAL A 1 274 ? 24.207 6.624 -25.367 1.00 81.62 274 VAL A CA 1
ATOM 2205 C C . VAL A 1 274 ? 22.832 6.376 -24.748 1.00 81.62 274 VAL A C 1
ATOM 2207 O O . VAL A 1 274 ? 22.094 5.509 -25.205 1.00 81.62 274 VAL A O 1
ATOM 2210 N N . TYR A 1 275 ? 22.481 7.153 -23.724 1.00 78.12 275 TYR A N 1
ATOM 2211 C CA . TYR A 1 275 ? 21.150 7.171 -23.122 1.00 78.12 275 TYR A CA 1
ATOM 2212 C C . TYR A 1 275 ? 20.502 8.548 -23.271 1.00 78.12 275 TYR A C 1
ATOM 2214 O O . TYR A 1 275 ? 21.082 9.566 -22.889 1.00 78.12 275 TYR A O 1
ATOM 2222 N N . TYR A 1 276 ? 19.275 8.569 -23.786 1.00 72.94 276 TYR A N 1
ATOM 2223 C CA . TYR A 1 276 ? 18.455 9.770 -23.890 1.00 72.94 276 TYR A CA 1
ATOM 2224 C C . TYR A 1 276 ? 17.582 9.901 -22.641 1.00 72.94 276 TYR A C 1
ATOM 2226 O O . TYR A 1 276 ? 16.739 9.052 -22.354 1.00 72.94 276 TYR A O 1
ATOM 2234 N N . THR A 1 277 ? 17.791 10.969 -21.878 1.00 64.75 277 THR A N 1
ATOM 2235 C CA . THR A 1 277 ? 16.991 11.252 -20.681 1.00 64.75 277 THR A CA 1
ATOM 2236 C C . THR A 1 277 ? 15.565 11.676 -21.062 1.00 64.75 277 THR A C 1
ATOM 2238 O O . THR A 1 277 ? 15.365 12.236 -22.142 1.00 64.75 277 THR A O 1
ATOM 2241 N N . PRO A 1 278 ? 14.574 11.514 -20.161 1.00 53.38 278 PRO A N 1
ATOM 2242 C CA . PRO A 1 278 ? 13.197 11.962 -20.400 1.00 53.38 278 PRO A CA 1
ATOM 2243 C C . PRO A 1 278 ? 13.048 13.462 -20.699 1.00 53.38 278 PRO A C 1
ATOM 2245 O O . PRO A 1 278 ? 12.015 13.880 -21.193 1.00 53.38 278 PRO A O 1
ATOM 2248 N N . LEU A 1 279 ? 14.060 14.279 -20.395 1.00 53.94 279 LEU A N 1
ATOM 2249 C CA . LEU A 1 279 ? 14.073 15.722 -20.665 1.00 53.94 279 LEU A CA 1
ATOM 2250 C C . LEU A 1 279 ? 14.872 16.083 -21.932 1.00 53.94 279 LEU A C 1
ATOM 2252 O O . LEU A 1 279 ? 15.219 17.242 -22.128 1.00 53.94 279 LEU A O 1
ATOM 2256 N N . GLY A 1 280 ? 15.217 15.099 -22.772 1.00 58.97 280 GLY A N 1
ATOM 2257 C CA . GLY A 1 280 ? 15.911 15.312 -24.049 1.00 58.97 280 GLY A CA 1
ATOM 2258 C C . GLY A 1 280 ? 17.436 15.437 -23.960 1.00 58.97 280 GLY A C 1
ATOM 2259 O O . GLY A 1 280 ? 18.095 15.605 -24.981 1.00 58.97 280 GLY A O 1
ATOM 2260 N N . ASN A 1 281 ? 18.029 15.325 -22.768 1.00 67.38 281 ASN A N 1
ATOM 2261 C CA . ASN A 1 281 ? 19.488 15.357 -22.609 1.00 67.38 281 ASN A CA 1
ATOM 2262 C C . ASN A 1 281 ? 20.137 14.025 -22.986 1.00 67.38 281 ASN A C 1
ATOM 2264 O O . ASN A 1 281 ? 19.547 12.967 -22.765 1.00 67.38 281 ASN A O 1
ATOM 2268 N N . ILE A 1 282 ? 21.374 14.087 -23.477 1.00 78.06 282 ILE A N 1
ATOM 2269 C CA . ILE A 1 282 ? 22.139 12.938 -23.964 1.00 78.06 282 ILE A CA 1
ATOM 2270 C C . ILE A 1 282 ? 23.233 12.587 -22.953 1.00 78.06 282 ILE A C 1
ATOM 2272 O O . ILE A 1 282 ? 24.081 13.419 -22.638 1.00 78.06 282 ILE A O 1
ATOM 2276 N N . ILE A 1 283 ? 23.234 11.346 -22.469 1.00 80.50 283 ILE A N 1
ATOM 2277 C CA . ILE A 1 283 ? 24.309 10.785 -21.647 1.00 80.50 283 ILE A CA 1
ATOM 2278 C C . ILE A 1 283 ? 25.131 9.847 -22.527 1.00 80.50 283 ILE A C 1
ATOM 2280 O O . ILE A 1 283 ? 24.688 8.751 -22.863 1.00 80.50 283 ILE A O 1
ATOM 2284 N N . SER A 1 284 ? 26.324 10.291 -22.916 1.00 81.50 284 SER A N 1
ATOM 2285 C CA . SER A 1 284 ? 27.268 9.540 -23.750 1.00 81.50 284 SER A CA 1
ATOM 2286 C C . SER A 1 284 ? 28.399 8.912 -22.934 1.00 81.50 284 SER A C 1
ATOM 2288 O O . SER A 1 284 ? 28.693 9.351 -21.823 1.00 81.50 284 SER A O 1
ATOM 2290 N N . GLY A 1 285 ? 29.093 7.933 -23.519 1.00 78.06 285 GLY A N 1
ATOM 2291 C CA . GLY A 1 285 ? 30.281 7.318 -22.912 1.00 78.06 285 GLY A CA 1
ATOM 2292 C C . GLY A 1 285 ? 29.967 6.141 -21.989 1.00 78.06 285 GLY A C 1
ATOM 2293 O O . GLY A 1 285 ? 30.770 5.821 -21.112 1.00 78.06 285 GLY A O 1
ATOM 2294 N N . LEU A 1 286 ? 28.811 5.499 -22.177 1.00 83.62 286 LEU A N 1
ATOM 2295 C CA . LEU A 1 286 ? 28.439 4.286 -21.453 1.00 83.62 286 LEU A CA 1
ATOM 2296 C C . LEU A 1 286 ? 29.385 3.136 -21.826 1.00 83.62 286 LEU A C 1
ATOM 2298 O O . LEU A 1 286 ? 29.687 2.922 -22.999 1.00 83.62 286 LEU A O 1
ATOM 2302 N N . LYS A 1 287 ? 29.848 2.377 -20.833 1.00 83.81 287 LYS A N 1
ATOM 2303 C CA . LYS A 1 287 ? 30.720 1.212 -21.038 1.00 83.81 287 LYS A CA 1
ATOM 2304 C C . LYS A 1 287 ? 30.022 -0.057 -20.567 1.00 83.81 287 LYS A C 1
ATOM 2306 O O . LYS A 1 287 ? 29.301 -0.031 -19.573 1.00 83.81 287 LYS A O 1
ATOM 2311 N N . ILE A 1 288 ? 30.244 -1.157 -21.286 1.00 83.50 288 ILE A N 1
ATOM 2312 C CA . ILE A 1 288 ? 29.750 -2.485 -20.902 1.00 83.50 288 ILE A CA 1
ATOM 2313 C C . ILE A 1 288 ? 30.400 -2.898 -19.580 1.00 83.50 288 ILE A C 1
ATOM 2315 O O . ILE A 1 288 ? 31.591 -2.667 -19.375 1.00 83.50 288 ILE A O 1
ATOM 2319 N N . ASN A 1 289 ? 29.619 -3.530 -18.708 1.00 84.31 289 ASN A N 1
ATOM 2320 C CA . ASN A 1 289 ? 30.003 -4.006 -17.379 1.00 84.31 289 ASN A CA 1
ATOM 2321 C C . ASN A 1 289 ? 30.478 -2.892 -16.433 1.00 84.31 289 ASN A C 1
ATOM 2323 O O . ASN A 1 289 ? 31.276 -3.130 -15.527 1.00 84.31 289 ASN A O 1
ATOM 2327 N N . GLN A 1 290 ? 29.959 -1.675 -16.617 1.00 81.06 290 GLN A N 1
ATOM 2328 C CA . GLN A 1 290 ? 30.257 -0.535 -15.761 1.00 81.06 290 GLN A CA 1
ATOM 2329 C C . GLN A 1 290 ? 28.980 0.211 -15.362 1.00 81.06 290 GLN A C 1
ATOM 2331 O O . GLN A 1 290 ? 28.066 0.403 -16.164 1.00 81.06 290 GLN A O 1
ATOM 2336 N N . THR A 1 291 ? 28.949 0.676 -14.112 1.00 84.25 291 THR A N 1
ATOM 2337 C CA . THR A 1 291 ? 27.944 1.627 -13.629 1.00 84.25 291 THR A CA 1
ATOM 2338 C C . THR A 1 291 ? 28.500 3.040 -13.735 1.00 84.25 291 THR A C 1
ATOM 2340 O O . THR A 1 291 ? 29.569 3.336 -13.197 1.00 84.25 291 THR A O 1
ATOM 2343 N N . ILE A 1 292 ? 27.775 3.921 -14.417 1.00 81.56 292 ILE A N 1
ATOM 2344 C CA . ILE A 1 292 ? 28.115 5.336 -14.537 1.00 81.56 292 ILE A CA 1
ATOM 2345 C C . ILE A 1 292 ? 27.115 6.157 -13.730 1.00 81.56 292 ILE A C 1
ATOM 2347 O O . ILE A 1 292 ? 25.902 6.017 -13.882 1.00 81.56 292 ILE A O 1
ATOM 2351 N N . LEU A 1 293 ? 27.648 7.034 -12.882 1.00 81.94 293 LEU A N 1
ATOM 2352 C CA . LEU A 1 293 ? 26.897 8.041 -12.142 1.00 81.94 293 LEU A CA 1
ATOM 2353 C C . LEU A 1 293 ? 27.120 9.399 -12.809 1.00 81.94 293 LEU A C 1
ATOM 2355 O O . LEU A 1 293 ? 28.224 9.937 -12.757 1.00 81.94 293 LEU A O 1
ATOM 2359 N N . VAL A 1 294 ? 26.081 9.954 -13.430 1.00 80.38 294 VAL A N 1
ATOM 2360 C CA . VAL A 1 294 ? 26.139 11.258 -14.108 1.00 80.38 294 VAL A CA 1
ATOM 2361 C C . VAL A 1 294 ? 25.160 12.212 -13.449 1.00 80.38 294 VAL A C 1
ATOM 2363 O O . VAL A 1 294 ? 24.008 11.865 -13.208 1.00 80.38 294 VAL A O 1
ATOM 2366 N N . SER A 1 295 ? 25.613 13.428 -13.157 1.00 75.44 295 SER A N 1
ATOM 2367 C CA . SER A 1 295 ? 24.727 14.513 -12.730 1.00 75.44 295 SER A CA 1
ATOM 2368 C C . SER A 1 295 ? 24.477 15.422 -13.924 1.00 75.44 295 SER A C 1
ATOM 2370 O O . SER A 1 295 ? 25.433 15.916 -14.513 1.00 75.44 295 SER A O 1
ATOM 2372 N N . HIS A 1 296 ? 23.214 15.634 -14.283 1.00 71.00 296 HIS A N 1
ATOM 2373 C CA . HIS A 1 296 ? 22.835 16.504 -15.391 1.00 71.00 296 HIS A CA 1
ATOM 2374 C C . HIS A 1 296 ? 21.899 17.610 -14.924 1.00 71.00 296 HIS A C 1
ATOM 2376 O O . HIS A 1 296 ? 20.967 17.371 -14.149 1.00 71.00 296 HIS A O 1
ATOM 2382 N N . THR A 1 297 ? 22.130 18.826 -15.406 1.00 69.88 297 THR A N 1
ATOM 2383 C CA . THR A 1 297 ? 21.282 19.971 -15.077 1.00 69.88 297 THR A CA 1
ATOM 2384 C C . THR A 1 297 ? 19.950 19.834 -15.804 1.00 69.88 297 THR A C 1
ATOM 2386 O O . THR A 1 297 ? 19.885 19.861 -17.027 1.00 69.88 297 THR A O 1
ATOM 2389 N N . SER A 1 298 ? 18.884 19.641 -15.034 1.00 62.88 298 SER A N 1
ATOM 2390 C CA . SER A 1 298 ? 17.518 19.492 -15.540 1.00 62.88 298 SER A CA 1
ATOM 2391 C C . SER A 1 298 ? 16.823 20.842 -15.709 1.00 62.88 298 SER A C 1
ATOM 2393 O O . SER A 1 298 ? 16.014 20.991 -16.618 1.00 62.88 298 SER A O 1
ATOM 2395 N N . CYS A 1 299 ? 17.153 21.832 -14.868 1.00 64.19 299 CYS A N 1
ATOM 2396 C CA . CYS A 1 299 ? 16.655 23.205 -14.985 1.00 64.19 299 CYS A CA 1
ATOM 2397 C C . CYS A 1 299 ? 17.687 24.228 -14.485 1.00 64.19 299 CYS A C 1
ATOM 2399 O O . CYS A 1 299 ? 18.391 23.973 -13.505 1.00 64.19 299 CYS A O 1
ATOM 2401 N N . GLY A 1 300 ? 17.714 25.406 -15.116 1.00 64.06 300 GLY A N 1
ATOM 2402 C CA . GLY A 1 300 ? 18.777 26.406 -14.953 1.00 64.06 300 GLY A CA 1
ATOM 2403 C C . GLY A 1 300 ? 19.966 26.130 -15.883 1.00 64.06 300 GLY A C 1
ATOM 2404 O O . GLY A 1 300 ? 20.066 25.050 -16.458 1.00 64.06 300 GLY A O 1
ATOM 2405 N N . ALA A 1 301 ? 20.857 27.104 -16.052 1.00 66.00 301 ALA A N 1
ATOM 2406 C CA . ALA A 1 301 ? 22.069 26.964 -16.856 1.00 66.00 301 ALA A CA 1
ATOM 2407 C C . ALA A 1 301 ? 23.315 27.244 -16.008 1.00 66.00 301 ALA A C 1
ATOM 2409 O O . ALA A 1 301 ? 23.317 28.156 -15.181 1.00 66.00 301 ALA A O 1
ATOM 2410 N N . LEU A 1 302 ? 24.365 26.456 -16.230 1.00 66.88 302 LEU A N 1
ATOM 2411 C CA . LEU A 1 302 ? 25.730 26.796 -15.841 1.00 66.88 302 LEU A CA 1
ATOM 2412 C C . LEU A 1 302 ? 26.493 27.111 -17.122 1.00 66.88 302 LEU A C 1
ATOM 2414 O O . LEU A 1 302 ? 26.490 26.286 -18.040 1.00 66.88 302 LEU A O 1
ATOM 2418 N N . ASP A 1 303 ? 27.141 28.267 -17.188 1.00 64.88 303 ASP A N 1
ATOM 2419 C CA . ASP A 1 303 ? 28.149 28.491 -18.218 1.00 64.88 303 ASP A CA 1
ATOM 2420 C C . ASP A 1 303 ? 29.477 27.792 -17.859 1.00 64.88 303 ASP A C 1
ATOM 2422 O O . ASP A 1 303 ? 29.639 27.198 -16.787 1.00 64.88 303 ASP A O 1
ATOM 2426 N N . ARG A 1 304 ? 30.437 27.830 -18.789 1.00 61.53 304 ARG A N 1
ATOM 2427 C CA . ARG A 1 304 ? 31.765 27.215 -18.612 1.00 61.53 304 ARG A CA 1
ATOM 2428 C C . ARG A 1 304 ? 32.654 27.965 -17.613 1.00 61.53 304 ARG A C 1
ATOM 2430 O O . ARG A 1 304 ? 33.679 27.425 -17.209 1.00 61.53 304 ARG A O 1
ATOM 2437 N N . GLU A 1 305 ? 32.264 29.173 -17.220 1.00 69.69 305 GLU A N 1
ATOM 2438 C CA . GLU A 1 305 ? 32.971 30.046 -16.278 1.00 69.69 305 GLU A CA 1
ATOM 2439 C C . GLU A 1 305 ? 32.433 29.897 -14.841 1.00 69.69 305 GLU A C 1
ATOM 2441 O O . GLU A 1 305 ? 32.991 30.466 -13.906 1.00 69.69 305 GLU A O 1
ATOM 2446 N N . GLY A 1 306 ? 31.388 29.082 -14.645 1.00 59.50 306 GLY A N 1
ATOM 2447 C CA . GLY A 1 306 ? 30.761 28.824 -13.350 1.00 59.50 306 GLY A CA 1
ATOM 2448 C C . GLY A 1 306 ? 29.629 29.794 -12.998 1.00 59.50 306 GLY A C 1
ATOM 2449 O O . GLY A 1 306 ? 29.083 29.708 -11.894 1.00 59.50 306 GLY A O 1
ATOM 2450 N N . ASN A 1 307 ? 29.225 30.686 -13.908 1.00 66.75 307 ASN A N 1
ATOM 2451 C CA . ASN A 1 307 ? 28.078 31.553 -13.682 1.00 66.75 307 ASN A CA 1
ATOM 2452 C C . ASN A 1 307 ? 26.779 30.764 -13.849 1.00 66.75 307 ASN A C 1
ATOM 2454 O O . ASN A 1 307 ? 26.540 30.038 -14.817 1.00 66.75 307 ASN A O 1
ATOM 2458 N N . CYS A 1 308 ? 25.925 30.921 -12.847 1.00 64.38 308 CYS A N 1
ATOM 2459 C CA . CYS A 1 308 ? 24.703 30.162 -12.677 1.00 64.38 308 CYS A CA 1
ATOM 2460 C C . CYS A 1 308 ? 23.495 31.030 -13.044 1.00 64.38 308 CYS A C 1
ATOM 2462 O O . CYS A 1 308 ? 23.122 31.934 -12.293 1.00 64.38 308 CYS A O 1
ATOM 2464 N N . VAL A 1 309 ? 22.834 30.731 -14.162 1.00 71.00 309 VAL A N 1
ATOM 2465 C CA . VAL A 1 309 ? 21.513 31.288 -14.482 1.00 71.00 309 VAL A CA 1
ATOM 2466 C C . VAL A 1 309 ? 20.467 30.346 -13.901 1.00 71.00 309 VAL A C 1
ATOM 2468 O O . VAL A 1 309 ? 20.034 29.380 -14.529 1.00 71.00 309 VAL A O 1
ATOM 2471 N N . GLY A 1 310 ? 20.108 30.584 -12.643 1.00 62.66 310 GLY A N 1
ATOM 2472 C CA . GLY A 1 310 ? 19.091 29.787 -11.973 1.00 62.66 310 GLY A CA 1
ATOM 2473 C C . GLY A 1 310 ? 17.683 30.092 -12.492 1.00 62.66 310 GLY A C 1
ATOM 2474 O O . GLY A 1 310 ? 17.370 31.224 -12.853 1.00 62.66 310 GLY A O 1
ATOM 2475 N N . THR A 1 311 ? 16.819 29.082 -12.492 1.00 71.88 311 THR A N 1
ATOM 2476 C CA . THR A 1 311 ? 15.391 29.232 -12.789 1.00 71.88 311 THR A CA 1
ATOM 2477 C C . THR A 1 311 ? 14.595 29.523 -11.510 1.00 71.88 311 THR A C 1
ATOM 2479 O O . THR A 1 311 ? 15.147 29.536 -10.407 1.00 71.88 311 THR A O 1
ATOM 2482 N N . THR A 1 312 ? 13.292 29.763 -11.638 1.00 72.56 312 THR A N 1
ATOM 2483 C CA . THR A 1 312 ? 12.379 29.726 -10.490 1.00 72.56 312 THR A CA 1
ATOM 2484 C C . THR A 1 312 ? 11.823 28.313 -10.351 1.00 72.56 312 THR A C 1
ATOM 2486 O O . THR A 1 312 ? 11.278 27.765 -11.305 1.00 72.56 312 THR A O 1
ATOM 2489 N N . PHE A 1 313 ? 11.967 27.726 -9.167 1.00 66.75 313 PHE A N 1
ATOM 2490 C CA . PHE A 1 313 ? 11.365 26.445 -8.814 1.00 66.75 313 PHE A CA 1
ATOM 2491 C C . PHE A 1 313 ? 10.330 26.674 -7.725 1.00 66.75 313 PHE A C 1
ATOM 2493 O O . PHE A 1 313 ? 10.631 27.273 -6.691 1.00 66.75 313 PHE A O 1
ATOM 2500 N N . THR A 1 314 ? 9.132 26.154 -7.938 1.00 55.75 314 THR A N 1
ATOM 2501 C CA . THR A 1 314 ? 8.046 26.238 -6.968 1.00 55.75 314 THR A CA 1
ATOM 2502 C C . THR A 1 314 ? 7.638 24.830 -6.579 1.00 55.75 314 THR A C 1
ATOM 2504 O O . THR A 1 314 ? 7.390 23.993 -7.440 1.00 55.75 314 THR A O 1
ATOM 2507 N N . ASN A 1 315 ? 7.553 24.568 -5.278 1.00 61.12 315 ASN A N 1
ATOM 2508 C CA . ASN A 1 315 ? 6.913 23.371 -4.742 1.00 61.12 315 ASN A CA 1
ATOM 2509 C C . ASN A 1 315 ? 5.978 23.780 -3.579 1.00 61.12 315 ASN A C 1
ATOM 2511 O O . ASN A 1 315 ? 5.966 24.944 -3.178 1.00 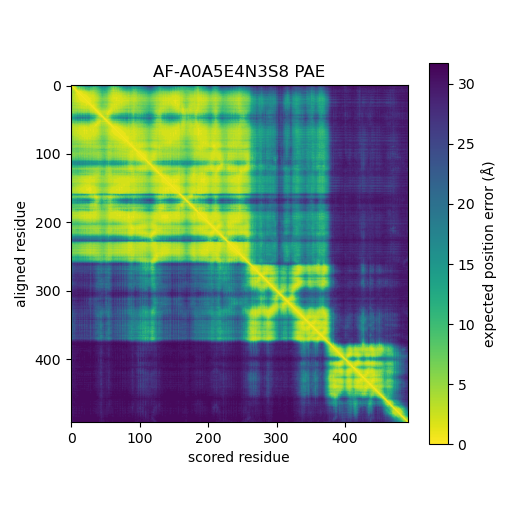61.12 315 ASN A O 1
ATOM 2515 N N . PRO A 1 316 ? 5.198 22.865 -2.978 1.00 42.81 316 PRO A N 1
ATOM 2516 C CA . PRO A 1 316 ? 4.258 23.236 -1.913 1.00 42.81 316 PRO A CA 1
ATOM 2517 C C . PRO A 1 316 ? 4.900 23.784 -0.627 1.00 42.81 316 PRO A C 1
ATOM 2519 O O . PRO A 1 316 ? 4.185 24.266 0.247 1.00 42.81 316 PRO A O 1
ATOM 2522 N N . LYS A 1 317 ? 6.224 23.670 -0.463 1.00 54.06 317 LYS A N 1
ATOM 2523 C CA . LYS A 1 317 ? 6.977 24.205 0.682 1.00 54.06 317 LYS A CA 1
ATOM 2524 C C . LYS A 1 317 ? 7.502 25.626 0.423 1.00 54.06 317 LYS A C 1
ATOM 2526 O O . LYS A 1 317 ? 7.995 26.240 1.366 1.00 54.06 317 LYS A O 1
ATOM 2531 N N . GLY A 1 318 ? 7.408 26.147 -0.804 1.00 66.00 318 GLY A N 1
ATOM 2532 C CA . GLY A 1 318 ? 7.815 27.511 -1.140 1.00 66.00 318 GLY A CA 1
ATOM 2533 C C . GLY A 1 318 ? 8.197 27.717 -2.607 1.00 66.00 318 GLY A C 1
ATOM 2534 O O . GLY A 1 318 ? 8.205 26.792 -3.419 1.00 66.00 318 GLY A O 1
ATOM 2535 N N . THR A 1 319 ? 8.545 28.961 -2.923 1.00 73.56 319 THR A N 1
ATOM 2536 C CA . THR A 1 319 ? 9.094 29.364 -4.221 1.00 73.56 319 THR A CA 1
ATOM 2537 C C . THR A 1 319 ? 10.540 29.787 -4.019 1.00 73.56 319 THR A C 1
ATOM 2539 O O . THR A 1 319 ? 10.825 30.650 -3.189 1.00 73.56 319 THR A O 1
ATOM 2542 N N . TRP A 1 320 ? 11.456 29.197 -4.780 1.00 75.81 320 TRP A N 1
ATOM 2543 C CA . TRP A 1 320 ? 12.863 29.576 -4.794 1.00 75.81 320 TRP A CA 1
ATOM 2544 C C . TRP A 1 320 ? 13.205 30.195 -6.138 1.00 75.81 320 TRP A C 1
ATOM 2546 O O . TRP A 1 320 ? 12.950 29.612 -7.192 1.00 75.81 320 TRP A O 1
ATOM 2556 N N . HIS A 1 321 ? 13.816 31.372 -6.093 1.00 78.69 321 HIS A N 1
ATOM 2557 C CA . HIS A 1 321 ? 14.327 32.058 -7.272 1.00 78.69 321 HIS A CA 1
ATOM 2558 C C . HIS A 1 321 ? 15.821 31.770 -7.438 1.00 78.69 321 HIS A C 1
ATOM 2560 O O . HIS A 1 321 ? 16.535 31.614 -6.448 1.00 78.69 321 HIS A O 1
ATOM 2566 N N . LYS A 1 322 ? 16.295 31.745 -8.688 1.00 74.81 322 LYS A N 1
ATOM 2567 C CA . LYS A 1 322 ? 17.699 31.492 -9.053 1.00 74.81 322 LYS A CA 1
ATOM 2568 C C . LYS A 1 322 ? 18.237 30.137 -8.567 1.00 74.81 322 LYS A C 1
ATOM 2570 O O . LYS A 1 322 ? 19.357 30.051 -8.073 1.00 74.81 322 LYS A O 1
ATOM 2575 N N . VAL A 1 323 ? 17.474 29.065 -8.755 1.00 67.69 323 VAL A N 1
ATOM 2576 C CA . VAL A 1 323 ? 17.911 27.701 -8.422 1.00 67.69 323 VAL A CA 1
ATOM 2577 C C . VAL A 1 323 ? 18.273 26.881 -9.654 1.00 67.69 323 VAL A C 1
ATOM 2579 O O . VAL A 1 323 ? 17.690 27.039 -10.727 1.00 67.69 323 VAL A O 1
ATOM 2582 N N . ILE A 1 324 ? 19.244 25.987 -9.481 1.00 70.12 324 ILE A N 1
ATOM 2583 C CA . ILE A 1 324 ? 19.662 25.000 -10.476 1.00 70.12 324 ILE A CA 1
ATOM 2584 C C . ILE A 1 324 ? 19.262 23.627 -9.958 1.00 70.12 324 ILE A C 1
ATOM 2586 O O . ILE A 1 324 ? 19.581 23.266 -8.825 1.00 70.12 324 ILE A O 1
ATOM 2590 N N . ILE A 1 325 ? 18.565 22.860 -10.789 1.00 69.38 325 ILE A N 1
ATOM 2591 C CA . ILE A 1 325 ? 18.120 21.511 -10.448 1.00 69.38 325 ILE A CA 1
ATOM 2592 C C . ILE A 1 325 ? 19.022 20.528 -11.175 1.00 69.38 325 ILE A C 1
ATOM 2594 O O . ILE A 1 325 ? 19.033 20.488 -12.405 1.00 69.38 325 ILE A O 1
ATOM 2598 N N . GLN A 1 326 ? 19.761 19.721 -10.420 1.00 69.81 326 GLN A N 1
ATOM 2599 C CA . GLN A 1 326 ? 20.574 18.637 -10.961 1.00 69.81 326 GLN A CA 1
ATOM 2600 C C . GLN A 1 326 ? 19.895 17.294 -10.700 1.00 69.81 326 GLN A C 1
ATOM 2602 O O . GLN A 1 326 ? 19.622 16.938 -9.554 1.00 69.81 326 GLN A O 1
ATOM 2607 N N . ALA A 1 327 ? 19.658 16.535 -11.765 1.00 64.31 327 ALA A N 1
ATOM 2608 C CA . ALA A 1 327 ? 19.245 15.144 -11.677 1.00 64.31 327 ALA A CA 1
ATOM 2609 C C . ALA A 1 327 ? 20.486 14.251 -11.673 1.00 64.31 327 ALA A C 1
ATOM 2611 O O . ALA A 1 327 ? 21.396 14.438 -12.480 1.00 64.31 327 ALA A O 1
ATOM 2612 N N . LYS A 1 328 ? 20.519 13.271 -10.770 1.00 74.69 328 LYS A N 1
ATOM 2613 C CA . LYS A 1 328 ? 21.569 12.250 -10.724 1.00 74.69 328 LYS A CA 1
ATOM 2614 C C . LYS A 1 328 ? 21.046 10.972 -11.361 1.00 74.69 328 LYS A C 1
ATOM 2616 O O . LYS A 1 328 ? 20.093 10.383 -10.863 1.00 74.69 328 LYS A O 1
ATOM 2621 N N . TYR A 1 329 ? 21.686 10.549 -12.439 1.00 74.69 329 TYR A N 1
ATOM 2622 C CA . TYR A 1 329 ? 21.406 9.308 -13.143 1.00 74.69 329 TYR A CA 1
ATOM 2623 C C . TYR A 1 329 ? 22.458 8.266 -12.771 1.00 74.69 329 TYR A C 1
ATOM 2625 O O . TYR A 1 329 ? 23.651 8.562 -12.762 1.00 74.69 329 TYR A O 1
ATOM 2633 N N . SER A 1 330 ? 22.010 7.047 -12.480 1.00 81.19 330 SER A N 1
ATOM 2634 C CA . SER A 1 330 ? 22.862 5.867 -12.335 1.00 81.19 330 SER A CA 1
ATOM 2635 C C . SER A 1 330 ? 22.487 4.894 -13.442 1.00 81.19 330 SER A C 1
ATOM 2637 O O . SER A 1 330 ? 21.379 4.365 -13.430 1.00 81.19 330 SER A O 1
ATOM 2639 N N . ILE A 1 331 ? 23.380 4.688 -14.406 1.00 81.44 331 ILE A N 1
ATOM 2640 C CA . ILE A 1 331 ? 23.148 3.809 -15.555 1.00 81.44 331 ILE A CA 1
ATOM 2641 C C . ILE A 1 331 ? 24.142 2.662 -15.469 1.00 81.44 331 ILE A C 1
ATOM 2643 O O . ILE A 1 331 ? 25.349 2.892 -15.428 1.00 81.44 331 ILE A O 1
ATOM 2647 N N . GLN A 1 332 ? 23.634 1.435 -15.442 1.00 84.50 332 GLN A N 1
ATOM 2648 C CA . GLN A 1 332 ? 24.440 0.224 -15.460 1.00 84.50 332 GLN A CA 1
ATOM 2649 C C . GLN A 1 332 ? 24.173 -0.521 -16.761 1.00 84.50 332 GLN A C 1
ATOM 2651 O O . GLN A 1 332 ? 23.027 -0.830 -17.070 1.00 84.50 332 GLN A O 1
ATOM 2656 N N . LEU A 1 333 ? 25.238 -0.807 -17.505 1.00 85.25 333 LEU A N 1
ATOM 2657 C CA . LEU A 1 333 ? 25.180 -1.628 -18.708 1.00 85.25 333 LEU A CA 1
ATOM 2658 C C . LEU A 1 333 ? 25.967 -2.908 -18.448 1.00 85.25 333 LEU A C 1
ATOM 2660 O O . LEU A 1 333 ? 27.078 -2.833 -17.926 1.00 85.25 333 LEU A O 1
ATOM 2664 N N . ALA A 1 334 ? 25.420 -4.069 -18.795 1.00 84.50 334 ALA A N 1
ATOM 2665 C CA . ALA A 1 334 ? 26.091 -5.350 -18.605 1.00 84.50 334 ALA A CA 1
ATOM 2666 C C . ALA A 1 334 ? 25.771 -6.311 -19.751 1.00 84.50 334 ALA A C 1
ATOM 2668 O O . ALA A 1 334 ? 24.663 -6.294 -20.276 1.00 84.50 334 ALA A O 1
ATOM 2669 N N . GLU A 1 335 ? 26.740 -7.142 -20.122 1.00 87.44 335 GLU A N 1
ATOM 2670 C CA . GLU A 1 335 ? 26.568 -8.211 -21.108 1.00 87.44 335 GLU A CA 1
ATOM 2671 C C . GLU A 1 335 ? 27.025 -9.524 -20.467 1.00 87.44 335 GLU A C 1
ATOM 2673 O O . GLU A 1 335 ? 28.113 -9.602 -19.893 1.00 87.44 335 GLU A O 1
ATOM 2678 N N . GLU A 1 336 ? 26.163 -10.538 -20.516 1.00 82.06 336 GLU A N 1
ATOM 2679 C CA . GLU A 1 336 ? 26.374 -11.842 -19.885 1.00 82.06 336 GLU A CA 1
ATOM 2680 C C . GLU A 1 336 ? 25.876 -12.959 -20.807 1.00 82.06 336 GLU A C 1
ATOM 2682 O O . GLU A 1 336 ? 25.024 -12.748 -21.671 1.00 82.06 336 GLU A O 1
ATOM 2687 N N . ILE A 1 337 ? 26.398 -14.167 -20.598 1.00 82.25 337 ILE A N 1
ATOM 2688 C CA . ILE A 1 337 ? 25.979 -15.365 -21.327 1.00 82.25 337 ILE A CA 1
ATOM 2689 C C . ILE A 1 337 ? 24.824 -16.016 -20.562 1.00 82.25 337 ILE A C 1
ATOM 2691 O O . ILE 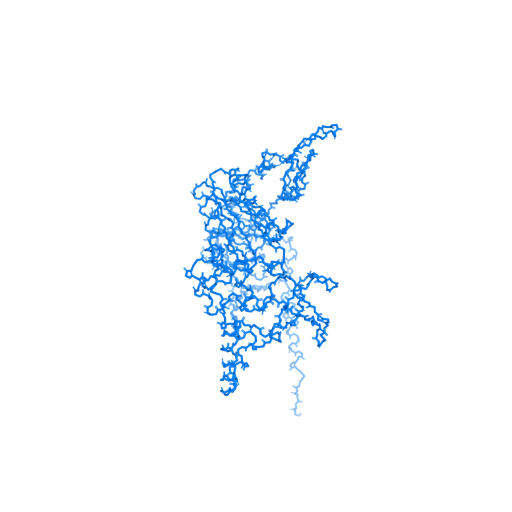A 1 337 ? 24.930 -16.281 -19.364 1.00 82.25 337 ILE A O 1
ATOM 2695 N N . ALA A 1 338 ? 23.727 -16.296 -21.260 1.00 81.31 338 ALA A N 1
ATOM 2696 C CA . ALA A 1 338 ? 22.551 -16.969 -20.716 1.00 81.31 338 ALA A CA 1
ATOM 2697 C C . ALA A 1 338 ? 22.338 -18.331 -21.391 1.00 81.31 338 ALA A C 1
ATOM 2699 O O . ALA A 1 338 ? 22.735 -18.546 -22.535 1.00 81.31 338 ALA A O 1
ATOM 2700 N N . THR A 1 339 ? 21.704 -19.268 -20.682 1.00 81.56 339 THR A N 1
ATOM 2701 C CA . THR A 1 339 ? 21.425 -20.605 -21.227 1.00 81.56 339 THR A CA 1
ATOM 2702 C C . THR A 1 339 ? 20.093 -20.585 -21.970 1.00 81.56 339 THR A C 1
ATOM 2704 O O . THR A 1 339 ? 19.053 -20.358 -21.356 1.00 81.56 339 THR A O 1
ATOM 2707 N N . ALA A 1 340 ? 20.100 -20.847 -23.276 1.00 81.62 340 ALA A N 1
ATOM 2708 C CA . ALA A 1 340 ? 18.886 -20.944 -24.084 1.00 81.62 340 ALA A CA 1
ATOM 2709 C C . ALA A 1 340 ? 18.477 -22.409 -24.310 1.00 81.62 340 ALA A C 1
ATOM 2711 O O . ALA A 1 340 ? 19.289 -23.238 -24.716 1.00 81.62 340 ALA A O 1
ATOM 2712 N N . ASN A 1 341 ? 17.201 -22.725 -24.080 1.00 79.88 341 ASN A N 1
ATOM 2713 C CA . ASN A 1 341 ? 16.575 -23.979 -24.484 1.00 79.88 341 ASN A CA 1
ATOM 2714 C C . ASN A 1 341 ? 15.603 -23.713 -25.643 1.00 79.88 341 ASN A C 1
ATOM 2716 O O . ASN A 1 341 ? 14.460 -23.303 -25.431 1.00 79.88 341 ASN A O 1
ATOM 2720 N N . ASN A 1 342 ? 16.055 -23.991 -26.869 1.00 77.62 342 ASN A N 1
ATOM 2721 C CA . ASN A 1 342 ? 15.261 -23.792 -28.086 1.00 77.62 342 ASN A CA 1
ATOM 2722 C C . ASN A 1 342 ? 13.985 -24.651 -28.120 1.00 77.62 342 ASN A C 1
ATOM 2724 O O . ASN A 1 342 ? 12.972 -24.200 -28.644 1.00 77.62 342 ASN A O 1
ATOM 2728 N N . LYS A 1 343 ? 14.006 -25.871 -27.557 1.00 72.12 343 LYS A N 1
ATOM 2729 C CA . LYS A 1 343 ? 12.853 -26.793 -27.600 1.00 72.12 343 LYS A CA 1
ATOM 2730 C C . LYS A 1 343 ? 11.717 -26.348 -26.685 1.00 72.12 343 LYS A C 1
ATOM 2732 O O . LYS A 1 343 ? 10.555 -26.476 -27.048 1.00 72.12 343 LYS A O 1
ATOM 2737 N N . GLU A 1 344 ? 12.054 -25.826 -25.511 1.00 76.69 344 GLU A N 1
ATOM 2738 C CA . GLU A 1 344 ? 11.063 -25.333 -24.545 1.00 76.69 344 GLU A CA 1
ATOM 2739 C C . GLU A 1 344 ? 10.725 -23.850 -24.746 1.00 76.69 344 GLU A C 1
ATOM 2741 O O . GLU A 1 344 ? 9.829 -23.338 -24.081 1.00 76.69 344 GLU A O 1
ATOM 2746 N N . ASN A 1 345 ? 11.409 -23.161 -25.669 1.00 80.44 345 ASN A N 1
ATOM 2747 C CA . ASN A 1 345 ? 11.303 -21.717 -25.886 1.00 80.44 345 ASN A CA 1
ATOM 2748 C C . ASN A 1 345 ? 11.600 -20.904 -24.606 1.00 80.44 345 ASN A C 1
ATOM 2750 O O . ASN A 1 345 ? 10.919 -19.922 -24.308 1.00 80.44 345 ASN A O 1
ATOM 2754 N N . ILE A 1 346 ? 12.615 -21.317 -23.836 1.00 84.31 346 ILE A N 1
ATOM 2755 C CA . ILE A 1 346 ? 12.982 -20.699 -22.551 1.00 84.31 346 ILE A CA 1
ATOM 2756 C C . ILE A 1 346 ? 14.438 -20.232 -22.580 1.00 84.31 346 ILE A C 1
ATOM 2758 O O . ILE A 1 346 ? 15.339 -20.986 -22.937 1.00 84.31 346 ILE A O 1
ATOM 2762 N N . LEU A 1 347 ? 14.668 -19.002 -22.135 1.00 85.25 347 LEU A N 1
ATOM 2763 C CA . LEU A 1 347 ? 15.968 -18.451 -21.779 1.00 85.25 347 LEU A CA 1
ATOM 2764 C C . LEU A 1 347 ? 16.113 -18.459 -20.253 1.00 85.25 347 LEU A C 1
ATOM 2766 O O . LEU A 1 347 ? 15.245 -17.957 -19.541 1.00 85.25 347 LEU A O 1
ATOM 2770 N N . ILE A 1 348 ? 17.209 -19.017 -19.748 1.00 84.44 348 ILE A N 1
ATOM 2771 C CA . ILE A 1 348 ? 17.545 -19.053 -18.324 1.00 84.44 348 ILE A CA 1
ATOM 2772 C C . ILE A 1 348 ? 18.733 -18.122 -18.094 1.00 84.44 348 ILE A C 1
ATOM 2774 O O . ILE A 1 348 ? 19.841 -18.370 -18.578 1.00 84.44 348 ILE A O 1
ATOM 2778 N N . LEU A 1 349 ? 18.489 -17.048 -17.351 1.00 82.69 349 LEU A N 1
ATOM 2779 C CA . LEU A 1 349 ? 19.503 -16.061 -16.999 1.00 82.69 349 LEU A CA 1
ATOM 2780 C C . LEU A 1 349 ? 20.383 -16.560 -15.838 1.00 82.69 349 LEU A C 1
ATOM 2782 O O . LEU A 1 349 ? 19.913 -17.363 -15.027 1.00 82.69 349 LEU A O 1
ATOM 2786 N N . PRO A 1 350 ? 21.620 -16.049 -15.680 1.00 78.75 350 PRO A N 1
ATOM 2787 C CA . PRO A 1 350 ? 22.482 -16.366 -14.533 1.00 78.75 350 PRO A CA 1
ATOM 2788 C C . PRO A 1 350 ? 21.846 -16.071 -13.165 1.00 78.75 350 PRO A C 1
ATOM 2790 O O . PRO A 1 350 ? 22.179 -16.709 -12.170 1.00 78.75 350 PRO A O 1
ATOM 2793 N N . SER A 1 351 ? 20.891 -15.139 -13.115 1.00 78.00 351 SER A N 1
ATOM 2794 C CA . SER A 1 351 ? 20.075 -14.832 -11.934 1.00 78.00 351 SER A CA 1
ATOM 2795 C C . SER A 1 351 ? 19.099 -15.949 -11.535 1.00 78.00 351 SER A C 1
ATOM 2797 O O . SER A 1 351 ? 18.522 -15.901 -10.449 1.00 78.00 351 SER A O 1
ATOM 2799 N N . GLY A 1 352 ? 18.874 -16.936 -12.408 1.00 77.88 352 GLY A N 1
ATOM 2800 C CA . GLY A 1 352 ? 17.849 -17.972 -12.268 1.00 77.88 352 GLY A CA 1
ATOM 2801 C C . GLY A 1 352 ? 16.481 -17.588 -12.845 1.00 77.88 352 GLY A C 1
ATOM 2802 O O . GLY A 1 352 ? 15.578 -18.427 -12.866 1.00 77.88 352 GLY A O 1
ATOM 2803 N N . SER A 1 353 ? 16.313 -16.356 -13.337 1.00 79.44 353 SER A N 1
ATOM 2804 C CA . SER A 1 353 ? 15.088 -15.915 -14.011 1.00 79.44 353 SER A CA 1
ATOM 2805 C C . SER A 1 353 ? 14.876 -16.670 -15.326 1.00 79.44 353 SER A C 1
ATOM 2807 O O . SER A 1 353 ? 15.820 -16.907 -16.083 1.00 79.44 353 SER A O 1
ATOM 2809 N N . LYS A 1 354 ? 13.619 -17.036 -15.603 1.00 84.50 354 LYS A N 1
ATOM 2810 C CA . LYS A 1 354 ? 13.205 -17.722 -16.833 1.00 84.50 354 LYS A CA 1
ATOM 2811 C C . LYS A 1 354 ? 12.399 -16.768 -17.705 1.00 84.50 354 LYS A C 1
ATOM 2813 O O . LYS A 1 354 ? 11.367 -16.270 -17.266 1.00 84.50 354 LYS A O 1
ATOM 2818 N N . LEU A 1 355 ? 12.861 -16.547 -18.927 1.00 82.94 355 LEU A N 1
ATOM 2819 C CA . LEU A 1 355 ? 12.220 -15.700 -19.930 1.00 82.94 355 LEU A CA 1
ATOM 2820 C C . LEU A 1 355 ? 11.859 -16.533 -21.158 1.00 82.94 355 LEU A C 1
ATOM 2822 O O . LEU A 1 355 ? 12.401 -17.617 -21.363 1.00 82.94 355 LEU A O 1
ATOM 2826 N N . LYS A 1 356 ? 10.936 -16.044 -21.981 1.00 82.00 356 LYS A N 1
ATOM 2827 C CA . LYS A 1 356 ? 10.522 -16.732 -23.203 1.00 82.00 356 LYS A CA 1
ATOM 2828 C C . LYS A 1 356 ? 11.478 -16.383 -24.340 1.00 82.00 356 LYS A C 1
ATOM 2830 O O . LYS A 1 356 ? 11.598 -15.220 -24.704 1.00 82.00 356 LYS A O 1
ATOM 2835 N N . LEU A 1 357 ? 12.159 -17.380 -24.900 1.00 82.00 357 LEU A N 1
ATOM 2836 C CA . LEU A 1 357 ? 13.284 -17.180 -25.822 1.00 82.00 357 LEU A CA 1
ATOM 2837 C C . LEU A 1 357 ? 12.887 -16.425 -27.106 1.00 82.00 357 LEU A C 1
ATOM 2839 O O . LEU A 1 357 ? 13.658 -15.588 -27.577 1.00 82.00 357 LEU A O 1
ATOM 2843 N N . SER A 1 358 ? 11.682 -16.673 -27.630 1.00 78.38 358 SER A N 1
ATOM 2844 C CA . SER A 1 358 ? 11.138 -16.037 -28.840 1.00 78.38 358 SER A CA 1
ATOM 2845 C C . SER A 1 358 ? 11.018 -14.522 -28.751 1.00 78.38 358 SER A C 1
ATOM 2847 O O . SER A 1 358 ? 11.027 -13.846 -29.776 1.00 78.38 358 SER A O 1
ATOM 2849 N N . ASP A 1 359 ? 10.891 -13.985 -27.541 1.00 77.69 359 ASP A N 1
ATOM 2850 C CA . ASP A 1 359 ? 10.523 -12.586 -27.353 1.00 77.69 359 ASP A CA 1
ATOM 2851 C C . ASP A 1 359 ? 11.733 -11.653 -27.563 1.00 77.69 359 ASP A C 1
ATOM 2853 O O . ASP A 1 359 ? 11.557 -10.455 -27.769 1.00 77.69 359 ASP A O 1
ATOM 2857 N N . SER A 1 360 ? 12.964 -12.195 -27.586 1.00 78.88 360 SER A N 1
ATOM 2858 C CA . SER A 1 360 ? 14.230 -11.454 -27.799 1.00 78.88 360 SER A CA 1
ATOM 2859 C C . SER A 1 360 ? 14.459 -10.274 -26.835 1.00 78.88 360 SER A C 1
ATOM 2861 O O . SER A 1 360 ? 15.347 -9.443 -27.042 1.00 78.88 360 SER A O 1
ATOM 2863 N N . TYR A 1 361 ? 13.646 -10.199 -25.782 1.00 81.81 361 TYR A N 1
ATOM 2864 C CA . TYR A 1 361 ? 13.607 -9.157 -24.771 1.00 81.81 361 TYR A CA 1
ATOM 2865 C C . TYR A 1 361 ? 12.898 -9.675 -23.512 1.00 81.81 361 TYR A C 1
ATOM 2867 O O . TYR A 1 361 ? 11.954 -10.463 -23.595 1.00 81.81 361 TYR A O 1
ATOM 2875 N N . GLY A 1 362 ? 13.313 -9.199 -22.340 1.00 74.62 362 GLY A N 1
ATOM 2876 C CA . GLY A 1 362 ? 12.593 -9.425 -21.093 1.00 74.62 362 GLY A CA 1
ATOM 2877 C C . GLY A 1 362 ? 13.112 -8.580 -19.936 1.00 74.62 362 GLY A C 1
ATOM 2878 O O . GLY A 1 362 ? 14.083 -7.838 -20.067 1.00 74.62 362 GLY A O 1
ATOM 2879 N N . LEU A 1 363 ? 12.441 -8.697 -18.791 1.00 74.06 363 LEU A N 1
ATOM 2880 C CA . LEU A 1 363 ? 12.768 -7.979 -17.560 1.00 74.06 363 LEU A CA 1
ATOM 2881 C C . LEU A 1 363 ? 13.269 -8.960 -16.497 1.00 74.06 363 LEU A C 1
ATOM 2883 O O . LEU A 1 363 ? 12.588 -9.930 -16.169 1.00 74.06 363 LEU A O 1
ATOM 2887 N N . ASP A 1 364 ? 14.435 -8.677 -15.926 1.00 75.62 364 ASP A N 1
ATOM 2888 C CA . ASP A 1 364 ? 14.980 -9.377 -14.768 1.00 75.62 364 ASP A CA 1
ATOM 2889 C C . ASP A 1 364 ? 14.898 -8.495 -13.521 1.00 75.62 364 ASP A C 1
ATOM 2891 O O . ASP A 1 364 ? 15.262 -7.320 -13.529 1.00 75.62 364 ASP A O 1
ATOM 2895 N N . GLN A 1 365 ? 14.447 -9.085 -12.418 1.00 65.94 365 GLN A N 1
ATOM 2896 C CA . GLN A 1 365 ? 14.246 -8.382 -11.149 1.00 65.94 365 GLN A CA 1
ATOM 2897 C C . GLN A 1 365 ? 15.530 -7.772 -10.552 1.00 65.94 365 GLN A C 1
ATOM 2899 O O . GLN A 1 365 ? 15.443 -6.856 -9.737 1.00 65.94 365 GLN A O 1
ATOM 2904 N N . TYR A 1 366 ? 16.711 -8.280 -10.923 1.00 71.38 366 TYR A N 1
ATOM 2905 C CA . TYR A 1 366 ? 18.004 -7.820 -10.415 1.00 71.38 366 TYR A CA 1
ATOM 2906 C C . TYR A 1 366 ? 18.780 -6.994 -11.443 1.00 71.38 366 TYR A C 1
ATOM 2908 O O . TYR A 1 366 ? 19.515 -6.085 -11.062 1.00 71.38 366 TYR A O 1
ATOM 2916 N N . LYS A 1 367 ? 18.651 -7.323 -12.731 1.00 72.19 367 LYS A N 1
ATOM 2917 C CA . LYS A 1 367 ? 19.442 -6.741 -13.826 1.00 72.19 367 LYS A CA 1
ATOM 2918 C C . LYS A 1 367 ? 18.670 -5.731 -14.682 1.00 72.19 367 LYS A C 1
ATOM 2920 O O . LYS A 1 367 ? 19.305 -4.979 -15.412 1.00 72.19 367 LYS A O 1
ATOM 2925 N N . GLY A 1 368 ? 17.344 -5.660 -14.563 1.00 74.38 368 GLY A N 1
ATOM 2926 C CA . GLY A 1 368 ? 16.505 -4.732 -15.322 1.00 74.38 368 GLY A CA 1
ATOM 2927 C C . GLY A 1 368 ? 16.150 -5.246 -16.719 1.00 74.38 368 GLY A C 1
ATOM 2928 O O . GLY A 1 368 ? 15.846 -6.424 -16.888 1.00 74.38 368 GLY A O 1
ATOM 2929 N N . GLU A 1 369 ? 16.129 -4.354 -17.711 1.00 79.00 369 GLU A N 1
ATOM 2930 C CA . GLU A 1 369 ? 15.828 -4.691 -19.111 1.00 79.00 369 GLU A CA 1
ATOM 2931 C C . GLU A 1 369 ? 16.957 -5.498 -19.756 1.00 79.00 369 GLU A C 1
ATOM 2933 O O . GLU A 1 369 ? 18.123 -5.117 -19.678 1.00 79.00 369 GLU A O 1
ATOM 2938 N N . ILE A 1 370 ? 16.602 -6.590 -20.432 1.00 82.44 370 ILE A N 1
ATOM 2939 C CA . ILE A 1 370 ? 17.543 -7.496 -21.091 1.00 82.44 370 ILE A CA 1
ATOM 2940 C C . ILE A 1 370 ? 17.083 -7.728 -22.525 1.00 82.44 370 ILE A C 1
ATOM 2942 O O . ILE A 1 370 ? 15.905 -7.967 -22.780 1.00 82.44 370 ILE A O 1
ATOM 2946 N N . VAL A 1 371 ? 18.032 -7.699 -23.457 1.00 86.12 371 VAL A N 1
ATOM 2947 C CA . VAL A 1 371 ? 17.852 -8.078 -24.863 1.00 86.12 371 VAL A CA 1
ATOM 2948 C C . VAL A 1 371 ? 18.848 -9.166 -25.227 1.00 86.12 371 VAL A C 1
ATOM 2950 O O . VAL A 1 371 ? 19.955 -9.201 -24.691 1.00 86.12 371 VAL A O 1
ATOM 2953 N N . TRP A 1 372 ? 18.473 -10.049 -26.147 1.00 86.88 372 TRP A N 1
ATOM 2954 C CA . TRP A 1 372 ? 19.372 -11.084 -26.656 1.00 86.88 372 TRP A CA 1
ATOM 2955 C C . TRP A 1 372 ? 19.188 -11.283 -28.155 1.00 86.88 372 TRP A C 1
ATOM 2957 O O . TRP A 1 372 ? 18.139 -10.990 -28.729 1.00 86.88 372 TRP A O 1
ATOM 2967 N N . GLN A 1 373 ? 20.236 -11.795 -28.791 1.00 74.25 373 GLN A N 1
ATOM 2968 C CA . GLN A 1 373 ? 20.197 -12.288 -30.159 1.00 74.25 373 GLN A CA 1
ATOM 2969 C C . GLN A 1 373 ? 20.655 -13.742 -30.141 1.00 74.25 373 GLN A C 1
ATOM 2971 O O . GLN A 1 373 ? 21.604 -14.089 -29.442 1.00 74.25 373 GLN A O 1
ATOM 2976 N N . ILE A 1 374 ? 19.946 -14.599 -30.869 1.00 67.56 374 ILE A N 1
ATOM 2977 C CA . ILE A 1 374 ? 20.313 -16.006 -30.994 1.00 67.56 374 ILE A CA 1
ATOM 2978 C C . ILE A 1 374 ? 21.397 -16.081 -32.067 1.00 67.56 374 ILE A C 1
ATOM 2980 O O . ILE A 1 374 ? 21.103 -15.976 -33.257 1.00 67.56 374 ILE A O 1
ATOM 2984 N N . GLU A 1 375 ? 22.653 -16.234 -31.654 1.00 57.03 375 GLU A N 1
ATOM 2985 C CA . GLU A 1 375 ? 23.706 -16.643 -32.577 1.00 57.03 375 GLU A CA 1
ATOM 2986 C C . GLU A 1 375 ? 23.515 -18.132 -32.881 1.00 57.03 375 GLU A C 1
ATOM 2988 O O . GLU A 1 375 ? 23.668 -18.993 -32.014 1.00 57.03 375 GLU A O 1
ATOM 2993 N N . HIS A 1 376 ? 23.135 -18.446 -34.120 1.00 50.50 376 HIS A N 1
ATOM 2994 C CA . HIS A 1 376 ? 23.164 -19.813 -34.625 1.00 50.50 376 HIS A CA 1
ATOM 2995 C C . HIS A 1 376 ? 24.627 -20.241 -34.808 1.00 50.50 376 HIS A C 1
ATOM 2997 O O . HIS A 1 376 ? 25.159 -20.190 -35.912 1.00 50.50 376 HIS A O 1
ATOM 3003 N N . GLN A 1 377 ? 25.295 -20.653 -33.731 1.00 48.22 377 GLN A N 1
ATOM 3004 C CA . GLN A 1 377 ? 26.508 -21.453 -33.866 1.00 48.22 377 GLN A CA 1
ATOM 3005 C C . GLN A 1 377 ? 26.101 -22.867 -34.292 1.00 48.22 377 GLN A C 1
ATOM 3007 O O . GLN A 1 377 ? 25.406 -23.579 -33.564 1.00 48.22 377 GLN A O 1
ATOM 3012 N N . GLU A 1 378 ? 26.499 -23.260 -35.503 1.00 48.50 378 GLU A N 1
ATOM 3013 C CA . GLU A 1 378 ? 26.424 -24.646 -35.959 1.00 48.50 378 GLU A CA 1
ATOM 3014 C C . GLU A 1 378 ? 27.257 -25.515 -35.010 1.00 48.50 378 GLU A C 1
ATOM 3016 O O . GLU A 1 378 ? 28.483 -25.449 -34.987 1.00 48.50 378 GLU A O 1
ATOM 3021 N N . CYS A 1 379 ? 26.581 -26.306 -34.180 1.00 56.12 379 CYS A N 1
ATOM 3022 C CA . CYS A 1 379 ? 27.225 -27.251 -33.277 1.00 56.12 379 CYS A CA 1
ATOM 3023 C C . CYS A 1 379 ? 27.986 -28.296 -34.107 1.00 56.12 379 CYS A C 1
ATOM 3025 O O . CYS A 1 379 ? 27.368 -29.124 -34.781 1.00 56.12 379 CYS A O 1
ATOM 3027 N N . SER A 1 380 ? 29.320 -28.247 -34.094 1.00 59.59 380 SER A N 1
ATOM 3028 C CA . SER A 1 380 ? 30.155 -29.178 -34.850 1.00 59.59 380 SER A CA 1
ATOM 3029 C C . SER A 1 380 ? 30.377 -30.453 -34.043 1.00 59.59 380 SER A C 1
ATOM 3031 O O . SER A 1 380 ? 31.101 -30.472 -33.052 1.00 59.59 380 SER A O 1
ATOM 3033 N N . ILE A 1 381 ? 29.806 -31.561 -34.515 1.00 60.84 381 ILE A N 1
ATOM 3034 C CA . ILE A 1 381 ? 29.972 -32.911 -33.943 1.00 60.84 381 ILE A CA 1
ATOM 3035 C C . ILE A 1 381 ? 31.463 -33.308 -33.809 1.00 60.84 381 ILE A C 1
ATOM 3037 O O . ILE A 1 381 ? 31.817 -34.150 -32.988 1.00 60.84 381 ILE A O 1
ATOM 3041 N N . ARG A 1 382 ? 32.363 -32.657 -34.563 1.00 60.59 382 ARG A N 1
ATOM 3042 C CA . ARG A 1 382 ? 33.817 -32.890 -34.535 1.00 60.59 382 ARG A CA 1
ATOM 3043 C C . ARG A 1 382 ? 34.509 -32.447 -33.241 1.00 60.59 382 ARG A C 1
ATOM 3045 O O . ARG A 1 382 ? 35.659 -32.844 -33.047 1.00 60.59 382 ARG A O 1
ATOM 3052 N N . GLU A 1 383 ? 33.849 -31.644 -32.407 1.00 65.50 383 GLU A N 1
ATOM 3053 C CA . GLU A 1 383 ? 34.362 -31.167 -31.112 1.00 65.50 383 GLU A CA 1
ATOM 3054 C C . GLU A 1 383 ? 34.247 -32.209 -29.989 1.00 65.50 383 GLU A C 1
ATOM 3056 O O . GLU A 1 383 ? 34.852 -32.038 -28.934 1.00 65.50 383 GLU A O 1
ATOM 3061 N N . PHE A 1 384 ? 33.502 -33.295 -30.212 1.00 70.50 384 PHE A N 1
ATOM 3062 C CA . PHE A 1 384 ? 33.374 -34.396 -29.262 1.00 70.50 384 PHE A CA 1
ATOM 3063 C C . PHE A 1 384 ? 34.322 -35.540 -29.628 1.00 70.50 384 PHE A C 1
ATOM 3065 O O . PHE A 1 384 ? 34.461 -35.898 -30.802 1.00 70.50 384 PHE A O 1
ATOM 3072 N N . ASP A 1 385 ? 34.931 -36.145 -28.609 1.00 71.75 385 ASP A N 1
ATOM 3073 C CA . ASP A 1 385 ? 35.750 -37.348 -28.745 1.00 71.75 385 ASP A CA 1
ATOM 3074 C C . ASP A 1 385 ? 35.025 -38.555 -28.132 1.00 71.75 385 ASP A C 1
ATOM 3076 O O . ASP A 1 385 ? 34.454 -38.475 -27.041 1.00 71.75 385 ASP A O 1
ATOM 3080 N N . VAL A 1 386 ? 35.048 -39.689 -28.838 1.00 74.62 386 VAL A N 1
ATOM 3081 C CA . VAL A 1 386 ? 34.457 -40.949 -28.365 1.00 74.62 386 VAL A CA 1
ATOM 3082 C C . VAL A 1 386 ? 35.486 -41.674 -27.504 1.00 74.62 386 VAL A C 1
ATOM 3084 O O . VAL A 1 386 ? 36.497 -42.158 -28.008 1.00 74.62 386 VAL A O 1
ATOM 3087 N N . LEU A 1 387 ? 35.236 -41.734 -26.196 1.00 70.44 387 LEU A N 1
ATOM 3088 C CA . LEU A 1 387 ? 36.144 -42.369 -25.233 1.00 70.44 387 LEU A CA 1
ATOM 3089 C C . LEU A 1 387 ? 35.954 -43.887 -25.124 1.00 70.44 387 LEU A C 1
ATOM 3091 O O . LEU A 1 387 ? 36.883 -44.596 -24.744 1.00 70.44 387 LEU A O 1
ATOM 3095 N N . TYR A 1 388 ? 34.750 -44.378 -25.413 1.00 73.94 388 TYR A N 1
ATOM 3096 C CA . TYR A 1 388 ? 34.412 -45.795 -25.400 1.00 73.94 388 TYR A CA 1
ATOM 3097 C C . TYR A 1 388 ? 33.249 -46.058 -26.356 1.00 73.94 388 TYR A C 1
ATOM 3099 O O . TYR A 1 388 ? 32.257 -45.330 -26.328 1.00 73.94 388 TYR A O 1
ATOM 3107 N N . ASP A 1 389 ? 33.386 -47.105 -27.162 1.00 74.88 389 ASP A N 1
ATOM 3108 C CA . ASP A 1 389 ? 32.374 -47.610 -28.085 1.00 74.88 389 ASP A CA 1
ATOM 3109 C C . ASP A 1 389 ? 32.331 -49.138 -27.931 1.00 74.88 389 ASP A C 1
ATOM 3111 O O . ASP A 1 389 ? 33.308 -49.830 -28.230 1.00 74.88 389 ASP A O 1
ATOM 3115 N N . GLY A 1 390 ? 31.261 -49.648 -27.322 1.00 72.50 390 GLY A N 1
ATOM 3116 C CA . GLY A 1 390 ? 31.147 -51.047 -26.919 1.00 72.50 390 GLY A CA 1
ATOM 3117 C C . GLY A 1 390 ? 30.023 -51.298 -25.913 1.00 72.50 390 GLY A C 1
ATOM 3118 O O . GLY A 1 390 ? 29.235 -50.407 -25.585 1.00 72.50 390 GLY A O 1
ATOM 3119 N N . GLU A 1 391 ? 29.939 -52.530 -25.413 1.00 75.69 391 GLU A N 1
ATOM 3120 C CA . GLU A 1 391 ? 28.887 -52.936 -24.480 1.00 75.69 391 GLU A CA 1
ATOM 3121 C C . GLU A 1 391 ? 29.089 -52.353 -23.072 1.00 75.69 391 GLU A C 1
ATOM 3123 O O . GLU A 1 391 ? 30.165 -52.423 -22.480 1.00 75.69 391 GLU A O 1
ATOM 3128 N N . ALA A 1 392 ? 28.011 -51.818 -22.497 1.00 78.38 392 ALA A N 1
ATOM 3129 C CA . ALA A 1 392 ? 27.980 -51.317 -21.128 1.00 78.38 392 ALA A CA 1
ATOM 3130 C C . ALA A 1 392 ? 26.875 -52.010 -20.322 1.00 78.38 392 ALA A C 1
ATOM 3132 O O . ALA A 1 392 ? 25.755 -52.202 -20.796 1.00 78.38 392 ALA A O 1
ATOM 3133 N N . SER A 1 393 ? 27.165 -52.324 -19.063 1.00 78.12 393 SER A N 1
ATOM 3134 C CA . SER A 1 393 ? 26.211 -52.890 -18.111 1.00 78.12 393 SER A CA 1
ATOM 3135 C C . SER A 1 393 ? 25.423 -51.789 -17.401 1.00 78.12 393 SER A C 1
ATOM 3137 O O . SER A 1 393 ? 25.999 -50.908 -16.764 1.00 78.12 393 SER A O 1
ATOM 3139 N N . LEU A 1 394 ? 24.090 -51.839 -17.463 1.00 80.62 394 LEU A N 1
ATOM 3140 C CA . LEU A 1 394 ? 23.214 -50.905 -16.750 1.00 80.62 394 LEU A CA 1
ATOM 3141 C C . LEU A 1 394 ? 22.811 -51.469 -15.383 1.00 80.62 394 LEU A C 1
ATOM 3143 O O . LEU A 1 394 ? 22.052 -52.433 -15.298 1.00 80.62 394 LEU A O 1
ATOM 3147 N N . VAL A 1 395 ? 23.244 -50.818 -14.306 1.00 78.56 395 VAL A N 1
ATOM 3148 C CA . VAL A 1 395 ? 22.856 -51.156 -12.933 1.00 78.56 395 VAL A CA 1
ATOM 3149 C C . VAL A 1 395 ? 21.765 -50.206 -12.456 1.00 78.56 395 VAL A C 1
ATOM 3151 O O . VAL A 1 395 ? 21.933 -48.986 -12.469 1.00 78.56 395 VAL A O 1
ATOM 3154 N N . LYS A 1 396 ? 20.642 -50.765 -11.997 1.00 78.88 396 LYS A N 1
ATOM 3155 C CA . LYS A 1 396 ? 19.529 -50.008 -11.411 1.00 78.88 396 LYS A CA 1
ATOM 3156 C C . LYS A 1 396 ? 19.446 -50.299 -9.919 1.00 78.88 396 LYS A C 1
ATOM 3158 O O . LYS A 1 396 ? 19.174 -51.430 -9.532 1.00 78.88 396 LYS A O 1
ATOM 3163 N N . ALA A 1 397 ? 19.648 -49.281 -9.090 1.00 70.94 397 ALA A N 1
ATOM 3164 C CA . ALA A 1 397 ? 19.428 -49.373 -7.651 1.00 70.94 397 ALA A CA 1
ATOM 3165 C C . ALA A 1 397 ? 18.166 -48.593 -7.265 1.00 70.94 397 ALA A C 1
ATOM 3167 O O . ALA A 1 397 ? 18.033 -47.400 -7.547 1.00 70.94 397 ALA A O 1
ATOM 3168 N N . THR A 1 398 ? 17.228 -49.294 -6.636 1.00 54.19 398 THR A N 1
ATOM 3169 C CA . THR A 1 398 ? 15.952 -48.773 -6.137 1.00 54.19 398 THR A CA 1
ATOM 3170 C C . THR A 1 398 ? 16.073 -48.566 -4.631 1.00 54.19 398 THR A C 1
ATOM 3172 O O . THR A 1 398 ? 16.253 -49.517 -3.875 1.00 54.19 398 THR A O 1
ATOM 3175 N N . THR A 1 399 ? 15.980 -47.319 -4.176 1.00 56.38 399 THR A N 1
ATOM 3176 C CA . THR A 1 399 ? 15.821 -46.987 -2.750 1.00 56.38 399 THR A CA 1
ATOM 3177 C C . THR A 1 399 ? 14.454 -46.351 -2.535 1.00 56.38 399 THR A C 1
ATOM 3179 O O . THR A 1 399 ? 13.894 -45.794 -3.477 1.00 56.38 399 THR A O 1
ATOM 3182 N N . TYR A 1 400 ? 13.925 -46.388 -1.304 1.00 49.88 400 TYR A N 1
ATOM 3183 C CA . TYR A 1 400 ? 12.577 -45.900 -0.953 1.00 49.88 400 TYR A CA 1
ATOM 3184 C C . TYR A 1 400 ? 12.229 -44.487 -1.477 1.00 49.88 400 TYR A C 1
ATOM 3186 O O . TYR A 1 400 ? 11.049 -44.187 -1.606 1.00 49.88 400 TYR A O 1
ATOM 3194 N N . ASN A 1 401 ? 13.223 -43.650 -1.818 1.00 47.03 401 ASN A N 1
ATOM 3195 C CA . ASN A 1 401 ? 13.034 -42.288 -2.332 1.00 47.03 401 ASN A CA 1
ATOM 3196 C C . ASN A 1 401 ? 13.769 -41.965 -3.655 1.00 47.03 401 ASN A C 1
ATOM 3198 O O . ASN A 1 401 ? 13.710 -40.818 -4.096 1.00 47.03 401 ASN A O 1
ATOM 3202 N N . SER A 1 402 ? 14.482 -42.903 -4.298 1.00 51.66 402 SER A N 1
ATOM 3203 C CA . SER A 1 402 ? 15.139 -42.621 -5.588 1.00 51.66 402 SER A CA 1
ATOM 3204 C C . SER A 1 402 ? 15.496 -43.876 -6.390 1.00 51.66 402 SER A C 1
ATOM 3206 O O . SER A 1 402 ? 16.007 -44.854 -5.836 1.00 51.66 402 SER A O 1
ATOM 3208 N N . ASN A 1 403 ? 15.282 -43.807 -7.708 1.00 69.12 403 ASN A N 1
ATOM 3209 C CA . ASN A 1 403 ? 15.828 -44.755 -8.678 1.00 69.12 403 ASN A CA 1
ATOM 3210 C C . ASN A 1 403 ? 17.134 -44.184 -9.219 1.00 69.12 403 ASN A C 1
ATOM 3212 O O . ASN A 1 403 ? 17.128 -43.156 -9.896 1.00 69.12 403 ASN A O 1
ATOM 3216 N N . THR A 1 404 ? 18.251 -44.841 -8.929 1.00 73.44 404 THR A N 1
ATOM 3217 C CA . THR A 1 404 ? 19.548 -44.482 -9.507 1.00 73.44 404 THR A CA 1
ATOM 3218 C C . THR A 1 404 ? 19.924 -45.496 -10.572 1.00 73.44 404 THR A C 1
ATOM 3220 O O . THR A 1 404 ? 20.011 -46.689 -10.285 1.00 73.44 404 THR A O 1
ATOM 3223 N N . GLU A 1 405 ? 20.151 -45.016 -11.790 1.00 83.19 405 GLU A N 1
ATOM 3224 C CA . GLU A 1 405 ? 20.661 -45.806 -12.908 1.00 83.19 405 GLU A CA 1
ATOM 3225 C C . GLU A 1 405 ? 22.137 -45.443 -13.127 1.00 83.19 405 GLU A C 1
ATOM 3227 O O . GLU A 1 405 ? 22.477 -44.262 -13.203 1.00 83.19 405 GLU A O 1
ATOM 3232 N N . SER A 1 406 ? 23.015 -46.438 -13.217 1.00 81.31 406 SER A N 1
ATOM 3233 C CA . SER A 1 406 ? 24.449 -46.249 -13.456 1.00 81.31 406 SER A CA 1
ATOM 3234 C C . SER A 1 406 ? 24.920 -47.180 -14.565 1.00 81.31 406 SER A C 1
ATOM 3236 O O . SER A 1 406 ? 24.596 -48.364 -14.551 1.00 81.31 406 SER A O 1
ATOM 3238 N N . PHE A 1 407 ? 25.704 -46.657 -15.499 1.00 78.88 407 PHE A N 1
ATOM 3239 C CA . PHE A 1 407 ? 26.344 -47.431 -16.558 1.00 78.88 407 PHE A CA 1
ATOM 3240 C C . PHE A 1 407 ? 27.740 -47.845 -16.108 1.00 78.88 407 PHE A C 1
ATOM 3242 O O . PHE A 1 407 ? 28.484 -47.020 -15.574 1.00 78.88 407 PHE A O 1
ATOM 3249 N N . ILE A 1 408 ? 28.079 -49.115 -16.301 1.00 75.75 408 ILE A N 1
ATOM 3250 C CA . ILE A 1 408 ? 29.378 -49.696 -15.978 1.00 75.75 408 ILE A CA 1
ATOM 3251 C C . ILE A 1 408 ? 29.986 -50.258 -17.258 1.00 75.75 408 ILE A C 1
ATOM 3253 O O . ILE A 1 408 ? 29.351 -51.041 -17.957 1.00 75.75 408 ILE A O 1
ATOM 3257 N N . VAL A 1 409 ? 31.214 -49.856 -17.550 1.00 73.06 409 VAL A N 1
ATOM 3258 C CA . VAL A 1 409 ? 32.019 -50.355 -18.662 1.00 73.06 409 VAL A CA 1
ATOM 3259 C C . VAL A 1 409 ? 33.241 -51.034 -18.070 1.00 73.06 409 VAL A C 1
ATOM 3261 O O . VAL A 1 409 ? 33.977 -50.396 -17.321 1.00 73.06 409 VAL A O 1
ATOM 3264 N N . GLU A 1 410 ? 33.463 -52.302 -18.402 1.00 64.69 410 GLU A N 1
ATOM 3265 C CA . GLU A 1 410 ? 34.635 -53.066 -17.971 1.00 64.69 410 GLU A CA 1
ATOM 3266 C C . GLU A 1 410 ? 35.415 -53.539 -19.199 1.00 64.69 410 GLU A C 1
ATOM 3268 O O . GLU A 1 410 ? 34.871 -54.175 -20.099 1.00 64.69 410 GLU A O 1
ATOM 3273 N N . THR A 1 411 ? 36.703 -53.210 -19.243 1.00 63.69 411 THR A N 1
ATOM 3274 C CA . THR A 1 411 ? 37.662 -53.711 -20.232 1.00 63.69 411 THR A CA 1
ATOM 3275 C C . THR A 1 411 ? 38.838 -54.375 -19.513 1.00 63.69 411 THR A C 1
ATOM 3277 O O . THR A 1 411 ? 38.992 -54.230 -18.301 1.00 63.69 411 THR A O 1
ATOM 3280 N N . ASN A 1 412 ? 39.726 -55.054 -20.249 1.00 55.91 412 ASN A N 1
ATOM 3281 C CA . ASN A 1 412 ? 40.911 -55.713 -19.672 1.00 55.91 412 ASN A CA 1
ATOM 3282 C C . ASN A 1 412 ? 41.848 -54.763 -18.894 1.00 55.91 412 ASN A C 1
ATOM 3284 O O . ASN A 1 412 ? 42.685 -55.233 -18.124 1.00 55.91 412 ASN A O 1
ATOM 3288 N N . HIS A 1 413 ? 41.743 -53.445 -19.103 1.00 54.72 413 HIS A N 1
ATOM 3289 C CA . HIS A 1 413 ? 42.655 -52.453 -18.528 1.00 54.72 413 HIS A CA 1
ATOM 3290 C C . HIS A 1 413 ? 41.961 -51.327 -17.746 1.00 54.72 413 HIS A C 1
ATOM 3292 O O . HIS A 1 413 ? 42.640 -50.609 -17.017 1.00 54.72 413 HIS A O 1
ATOM 3298 N N . THR A 1 414 ? 40.641 -51.152 -17.871 1.00 57.03 414 THR A N 1
ATOM 3299 C CA . THR A 1 414 ? 39.899 -50.057 -17.222 1.00 57.03 414 THR A CA 1
ATOM 3300 C C . THR A 1 414 ? 38.481 -50.480 -16.846 1.00 57.03 414 THR A C 1
ATOM 3302 O O . THR A 1 414 ? 37.820 -51.190 -17.602 1.00 57.03 414 THR A O 1
ATOM 3305 N N . ALA A 1 415 ? 37.987 -49.995 -15.702 1.00 62.88 415 ALA A N 1
ATOM 3306 C CA . ALA A 1 415 ? 36.566 -50.050 -15.364 1.00 62.88 415 ALA A CA 1
ATOM 3307 C C . ALA A 1 415 ? 36.036 -48.641 -15.085 1.00 62.88 415 ALA A C 1
ATOM 3309 O O . ALA A 1 415 ? 36.600 -47.900 -14.278 1.00 62.88 415 ALA A O 1
ATOM 3310 N N . ILE A 1 416 ? 34.937 -48.276 -15.738 1.00 70.25 416 ILE A N 1
ATOM 3311 C CA . ILE A 1 416 ? 34.312 -46.956 -15.649 1.00 70.25 416 ILE A CA 1
ATOM 3312 C C . ILE A 1 416 ? 32.893 -47.141 -15.134 1.00 70.25 416 ILE A C 1
ATOM 3314 O O . ILE A 1 416 ? 32.155 -47.982 -15.631 1.00 70.25 416 ILE A O 1
ATOM 3318 N N . SER A 1 417 ? 32.483 -46.336 -14.157 1.00 77.56 417 SER A N 1
ATOM 3319 C CA . SER A 1 417 ? 31.101 -46.308 -13.679 1.00 77.56 417 SER A CA 1
ATOM 3320 C C . SER A 1 417 ? 30.586 -44.873 -13.677 1.00 77.56 417 SER A C 1
ATOM 3322 O O . SER A 1 417 ? 31.100 -44.049 -12.917 1.00 77.56 417 SER A O 1
ATOM 3324 N N . LEU A 1 418 ? 29.564 -44.604 -14.493 1.00 78.44 418 LEU A N 1
ATOM 3325 C CA . LEU A 1 418 ? 28.943 -43.292 -14.686 1.00 78.44 418 LEU A CA 1
ATOM 3326 C C . LEU A 1 418 ? 27.486 -43.324 -14.226 1.00 78.44 418 LEU A C 1
ATOM 3328 O O . LEU A 1 418 ? 26.686 -44.132 -14.702 1.00 78.44 418 LEU A O 1
ATOM 3332 N N . LYS A 1 419 ? 27.123 -42.435 -13.303 1.00 80.06 419 LYS A N 1
ATOM 3333 C CA . LYS A 1 419 ? 25.749 -42.327 -12.806 1.00 80.06 419 LYS A CA 1
ATOM 3334 C C . LYS A 1 419 ? 24.923 -41.457 -13.748 1.00 80.06 419 LYS A C 1
ATOM 3336 O O . LYS A 1 419 ? 25.270 -40.305 -13.981 1.00 80.06 419 LYS A O 1
ATOM 3341 N N . LYS A 1 420 ? 23.788 -41.964 -14.231 1.00 83.12 420 LYS A N 1
ATOM 3342 C CA . LYS A 1 420 ? 22.828 -41.198 -15.038 1.00 83.12 420 LYS A CA 1
ATOM 3343 C C . LYS A 1 420 ? 22.109 -40.170 -14.160 1.00 83.12 420 LYS A C 1
ATOM 3345 O O . LYS A 1 420 ? 21.486 -40.533 -13.162 1.00 83.12 420 LYS A O 1
ATOM 3350 N N . LEU A 1 421 ? 22.177 -38.894 -14.543 1.00 81.31 421 LEU A N 1
ATOM 3351 C CA . LEU A 1 421 ? 21.504 -37.793 -13.843 1.00 81.31 421 LEU A CA 1
ATOM 3352 C C . LEU A 1 421 ? 20.203 -37.385 -14.537 1.00 81.31 421 LEU A C 1
ATOM 3354 O O . LEU A 1 421 ? 19.134 -37.434 -13.935 1.00 81.31 421 LEU A O 1
ATOM 3358 N N . SER A 1 422 ? 20.284 -36.975 -15.802 1.00 80.38 422 SER A N 1
ATOM 3359 C CA . SER A 1 422 ? 19.134 -36.491 -16.571 1.00 80.38 422 SER A CA 1
ATOM 3360 C C . SER A 1 422 ? 19.367 -36.617 -18.076 1.00 80.38 422 SER A C 1
ATOM 3362 O O . SER A 1 422 ? 20.501 -36.759 -18.534 1.00 80.38 422 SER A O 1
ATOM 3364 N N . LEU A 1 423 ? 18.281 -36.583 -18.851 1.00 79.25 423 LEU A N 1
ATOM 3365 C CA . LEU A 1 423 ? 18.333 -36.501 -20.310 1.00 79.25 423 LEU A CA 1
ATOM 3366 C C . LEU A 1 423 ? 18.626 -35.052 -20.740 1.00 79.25 423 LEU A C 1
ATOM 3368 O O . LEU A 1 423 ? 18.056 -34.109 -20.195 1.00 79.25 423 LEU A O 1
ATOM 3372 N N . SER A 1 424 ? 19.512 -34.885 -21.715 1.00 78.50 424 SER A N 1
ATOM 3373 C CA . SER A 1 424 ? 19.958 -33.620 -22.304 1.00 78.50 424 SER A CA 1
ATOM 3374 C C . SER A 1 424 ? 20.184 -33.815 -23.810 1.00 78.50 424 SER A C 1
ATOM 3376 O O . SER A 1 424 ? 19.933 -34.891 -24.351 1.00 78.50 424 SER A O 1
ATOM 3378 N N . TYR A 1 425 ? 20.660 -32.779 -24.498 1.00 73.62 425 TYR A N 1
ATOM 3379 C CA . TYR A 1 425 ? 21.064 -32.855 -25.901 1.00 73.62 425 TYR A CA 1
ATOM 3380 C C . TYR A 1 425 ? 22.482 -32.306 -26.085 1.00 73.62 425 TYR A C 1
ATOM 3382 O O . TYR A 1 425 ? 22.837 -31.319 -25.440 1.00 73.62 425 TYR A O 1
ATOM 3390 N N . ALA A 1 426 ? 23.262 -32.930 -26.965 1.00 70.56 426 ALA A N 1
ATOM 3391 C CA . ALA A 1 426 ? 24.542 -32.434 -27.469 1.00 70.56 426 ALA A CA 1
ATOM 3392 C C . ALA A 1 426 ? 24.458 -32.397 -29.002 1.00 70.56 426 ALA A C 1
ATOM 3394 O O . ALA A 1 426 ? 24.171 -33.419 -29.612 1.00 70.56 426 ALA A O 1
ATOM 3395 N N . CYS A 1 427 ? 24.598 -31.222 -29.626 1.00 68.38 427 CYS A N 1
ATOM 3396 C CA . CYS A 1 427 ? 24.388 -31.032 -31.073 1.00 68.38 427 CYS A CA 1
ATOM 3397 C C . CYS A 1 427 ? 23.101 -31.687 -31.624 1.00 68.38 427 CYS A C 1
ATOM 3399 O O . CYS A 1 427 ? 23.134 -32.401 -32.619 1.00 68.38 427 CYS A O 1
ATOM 3401 N N . ASN A 1 428 ? 21.955 -31.467 -30.965 1.00 66.44 428 ASN A N 1
ATOM 3402 C CA . ASN A 1 428 ? 20.653 -32.089 -31.278 1.00 66.44 428 ASN A CA 1
ATOM 3403 C C . ASN A 1 428 ? 20.566 -33.621 -31.113 1.00 66.44 428 ASN A C 1
ATOM 3405 O O . ASN A 1 428 ? 19.479 -34.169 -31.292 1.00 66.44 428 ASN A O 1
ATOM 3409 N N . ILE A 1 429 ? 21.632 -34.294 -30.681 1.00 75.69 429 ILE A N 1
ATOM 3410 C CA . ILE A 1 429 ? 21.643 -35.728 -30.373 1.00 75.69 429 ILE A CA 1
ATOM 3411 C C . ILE A 1 429 ? 21.252 -35.924 -28.900 1.00 75.69 429 ILE A C 1
ATOM 3413 O O . ILE A 1 429 ? 21.798 -35.236 -28.029 1.00 75.69 429 ILE A O 1
ATOM 3417 N N . PRO A 1 430 ? 20.286 -36.805 -28.582 1.00 79.50 430 PRO A N 1
ATOM 3418 C CA . PRO A 1 430 ? 19.886 -37.066 -27.203 1.00 79.50 430 PRO A CA 1
ATOM 3419 C C . PRO A 1 430 ? 21.011 -37.771 -26.432 1.00 79.50 430 PRO A C 1
ATOM 3421 O O . PRO A 1 430 ? 21.511 -38.818 -26.844 1.00 79.50 430 PRO A O 1
ATOM 3424 N N . VAL A 1 431 ? 21.388 -37.210 -25.282 1.00 84.44 431 VAL A N 1
ATOM 3425 C CA . VAL A 1 431 ? 22.459 -37.726 -24.416 1.00 84.44 431 VAL A CA 1
ATOM 3426 C C . VAL A 1 431 ? 22.039 -37.718 -22.947 1.00 84.44 431 VAL A C 1
ATOM 3428 O O . VAL A 1 431 ? 21.299 -36.845 -22.496 1.00 84.44 431 VAL A O 1
ATOM 3431 N N . TYR A 1 432 ? 22.533 -38.663 -22.160 1.00 84.88 432 TYR A N 1
ATOM 3432 C CA . TYR A 1 432 ? 22.439 -38.648 -20.708 1.00 84.88 432 TYR A CA 1
ATOM 3433 C C . TYR A 1 432 ? 23.607 -37.866 -20.108 1.00 84.88 432 TYR A C 1
ATOM 3435 O O . TYR A 1 432 ? 24.773 -38.166 -20.373 1.00 84.88 432 TYR A O 1
ATOM 3443 N N . LYS A 1 433 ? 23.287 -36.889 -19.252 1.00 82.44 433 LYS A N 1
ATOM 3444 C CA . LYS A 1 433 ? 24.273 -36.255 -18.372 1.00 82.44 433 LYS A CA 1
ATOM 3445 C C . LYS A 1 433 ? 24.686 -37.232 -17.284 1.00 82.44 433 LYS A C 1
ATOM 3447 O O . LYS A 1 433 ? 23.827 -37.890 -16.686 1.00 82.44 433 LYS A O 1
ATOM 3452 N N . THR A 1 434 ? 25.984 -37.277 -17.014 1.00 81.25 434 THR A N 1
ATOM 3453 C CA . THR A 1 434 ? 26.552 -38.126 -15.970 1.00 81.25 434 THR A CA 1
ATOM 3454 C C . THR A 1 434 ? 27.016 -37.307 -14.768 1.00 81.25 434 THR A C 1
ATOM 3456 O O . THR A 1 434 ? 26.981 -36.076 -14.783 1.00 81.25 434 THR A O 1
ATOM 3459 N N . ASP A 1 435 ? 27.417 -37.987 -13.698 1.00 72.94 435 ASP A N 1
ATOM 3460 C CA . ASP A 1 435 ? 28.070 -37.395 -12.530 1.00 72.94 435 ASP A CA 1
ATOM 3461 C C . ASP A 1 435 ? 29.448 -36.784 -12.835 1.00 72.94 435 ASP A C 1
ATOM 3463 O O . ASP A 1 435 ? 29.944 -35.994 -12.030 1.00 72.94 435 ASP A O 1
ATOM 3467 N N . ASN A 1 436 ? 30.029 -37.068 -14.005 1.00 72.00 436 ASN A N 1
ATOM 3468 C CA . ASN A 1 436 ? 31.143 -36.307 -14.554 1.00 72.00 436 ASN A CA 1
ATOM 3469 C C . ASN A 1 436 ? 30.624 -35.313 -15.619 1.00 72.00 436 ASN A C 1
ATOM 3471 O O . ASN A 1 436 ? 30.116 -35.737 -16.658 1.00 72.00 436 ASN A O 1
ATOM 3475 N N . PRO A 1 437 ? 30.764 -33.989 -15.411 1.00 67.44 437 PRO A N 1
ATOM 3476 C CA . PRO A 1 437 ? 30.185 -32.978 -16.299 1.00 67.44 437 PRO A CA 1
ATOM 3477 C C . PRO A 1 437 ? 30.777 -32.970 -17.717 1.00 67.44 437 PRO A C 1
ATOM 3479 O O . PRO A 1 437 ? 30.159 -32.395 -18.610 1.00 67.44 437 PRO A O 1
ATOM 3482 N N . GLN A 1 438 ? 31.942 -33.592 -17.929 1.00 71.38 438 GLN A N 1
ATOM 3483 C CA . GLN A 1 438 ? 32.593 -33.703 -19.239 1.00 71.38 438 GLN A CA 1
ATOM 3484 C C . GLN A 1 438 ? 32.254 -35.008 -19.974 1.00 71.38 438 GLN A C 1
ATOM 3486 O O . GLN A 1 438 ? 32.575 -35.140 -21.151 1.00 71.38 438 GLN A O 1
ATOM 3491 N N . LEU A 1 439 ? 31.601 -35.969 -19.308 1.00 77.62 439 LEU A N 1
ATOM 3492 C CA . LEU A 1 439 ? 31.259 -37.269 -19.882 1.00 77.62 439 LEU A CA 1
ATOM 3493 C C . LEU A 1 439 ? 29.756 -37.371 -20.135 1.00 77.62 439 LEU A C 1
ATOM 3495 O O . LEU A 1 439 ? 28.931 -37.221 -19.228 1.00 77.62 439 LEU A O 1
ATOM 3499 N N . LEU A 1 440 ? 29.406 -37.660 -21.384 1.00 83.00 440 LEU A N 1
ATOM 3500 C CA . LEU A 1 440 ? 28.037 -37.809 -21.861 1.00 83.00 440 LEU A CA 1
ATOM 3501 C C . LEU A 1 440 ? 27.860 -39.215 -22.437 1.00 83.00 4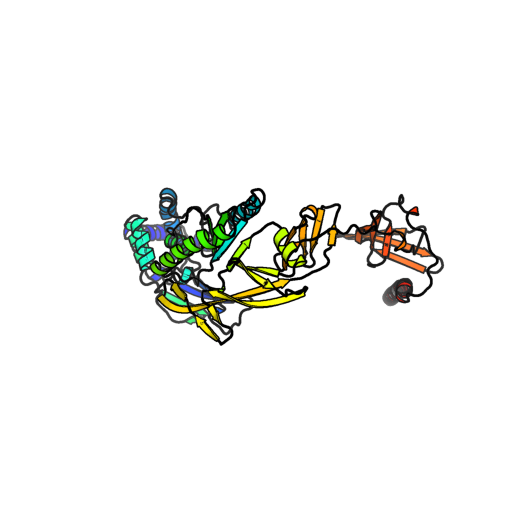40 LEU A C 1
ATOM 3503 O O . LEU A 1 440 ? 28.781 -39.761 -23.037 1.00 83.00 440 LEU A O 1
ATOM 3507 N N . ILE A 1 441 ? 26.673 -39.793 -22.262 1.00 83.38 441 ILE A N 1
ATOM 3508 C CA . ILE A 1 441 ? 26.325 -41.108 -22.821 1.00 83.38 441 ILE A CA 1
ATOM 3509 C C . ILE A 1 441 ? 25.233 -40.890 -23.860 1.00 83.38 441 ILE A C 1
ATOM 3511 O O . ILE A 1 441 ? 24.225 -40.260 -23.551 1.00 83.38 441 ILE A O 1
ATOM 3515 N N . ILE A 1 442 ? 25.395 -41.408 -25.073 1.00 83.44 442 ILE A N 1
ATOM 3516 C CA . ILE A 1 442 ? 24.345 -41.347 -26.096 1.00 83.44 442 ILE A CA 1
ATOM 3517 C C . ILE A 1 442 ? 23.104 -42.092 -25.586 1.00 83.44 442 ILE A C 1
ATOM 3519 O O . ILE A 1 442 ? 23.193 -43.214 -25.092 1.00 83.44 442 ILE A O 1
ATOM 3523 N N . ALA A 1 443 ? 21.944 -41.435 -25.646 1.00 82.06 443 ALA A N 1
ATOM 3524 C CA . ALA A 1 443 ? 20.711 -41.966 -25.073 1.00 82.06 443 ALA A CA 1
ATOM 3525 C C . ALA A 1 443 ? 19.910 -42.841 -26.047 1.00 82.06 443 ALA A C 1
ATOM 3527 O O . ALA A 1 443 ? 19.101 -43.651 -25.594 1.00 82.06 443 ALA A O 1
ATOM 3528 N N . ASP A 1 444 ? 20.132 -42.672 -27.352 1.00 78.25 444 ASP A N 1
ATOM 3529 C CA . ASP A 1 444 ? 19.443 -43.386 -28.426 1.00 78.25 444 ASP A CA 1
ATOM 3530 C C . ASP A 1 444 ? 20.468 -44.024 -29.376 1.00 78.25 444 ASP A C 1
ATOM 3532 O O . ASP A 1 444 ? 21.324 -43.339 -29.939 1.00 78.25 444 ASP A O 1
ATOM 3536 N N . GLN A 1 445 ? 20.365 -45.344 -29.550 1.00 69.88 445 GLN A N 1
ATOM 3537 C CA . GLN A 1 445 ? 21.267 -46.147 -30.379 1.00 69.88 445 GLN A CA 1
ATOM 3538 C C . GLN A 1 445 ? 21.259 -45.730 -31.853 1.00 69.88 445 GLN A C 1
ATOM 3540 O O . GLN A 1 445 ? 22.268 -45.908 -32.526 1.00 69.88 445 GLN A O 1
ATOM 3545 N N . ASN A 1 446 ? 20.184 -45.102 -32.345 1.00 75.06 446 ASN A N 1
ATOM 3546 C CA . ASN A 1 446 ? 20.117 -44.601 -33.723 1.00 75.06 446 ASN A CA 1
ATOM 3547 C C . ASN A 1 446 ? 21.182 -43.534 -34.035 1.00 75.06 446 ASN A C 1
ATOM 3549 O O . ASN A 1 446 ? 21.461 -43.264 -35.199 1.00 75.06 446 ASN A O 1
ATOM 3553 N N . TYR A 1 447 ? 21.765 -42.920 -33.002 1.00 72.06 447 TYR A N 1
ATOM 3554 C CA . TYR A 1 447 ? 22.805 -41.903 -33.127 1.00 72.06 447 TYR A CA 1
ATOM 3555 C C . TYR A 1 447 ? 24.197 -42.407 -32.721 1.00 72.06 447 TYR A C 1
ATOM 3557 O O . TYR A 1 447 ? 25.119 -41.596 -32.634 1.00 72.06 447 TYR A O 1
ATOM 3565 N N . ALA A 1 448 ? 24.373 -43.712 -32.479 1.00 64.56 448 ALA A N 1
ATOM 3566 C CA . ALA A 1 448 ? 25.663 -44.287 -32.086 1.00 64.56 448 ALA A CA 1
ATOM 3567 C C . ALA A 1 448 ? 26.766 -43.990 -33.121 1.00 64.56 448 ALA A C 1
ATOM 3569 O O . ALA A 1 448 ? 27.840 -43.525 -32.750 1.00 64.56 448 ALA A O 1
ATOM 3570 N N . ASP A 1 449 ? 26.446 -44.094 -34.414 1.00 66.81 449 ASP A N 1
ATOM 3571 C CA . ASP A 1 449 ? 27.384 -43.835 -35.519 1.00 66.81 449 ASP A CA 1
ATOM 3572 C C . ASP A 1 449 ? 27.594 -42.339 -35.824 1.00 66.81 449 ASP A C 1
ATOM 3574 O O . ASP A 1 449 ? 28.319 -41.975 -36.750 1.00 66.81 449 ASP A O 1
ATOM 3578 N N . SER A 1 450 ? 26.941 -41.437 -35.079 1.00 66.88 450 SER A N 1
ATOM 3579 C CA . SER A 1 450 ? 27.047 -39.994 -35.337 1.00 66.88 450 SER A CA 1
ATOM 3580 C C . SER A 1 450 ? 28.418 -39.428 -34.962 1.00 66.88 450 SER A C 1
ATOM 3582 O O . SER A 1 450 ? 28.786 -38.367 -35.461 1.00 66.88 450 SER A O 1
ATOM 3584 N N . PHE A 1 451 ? 29.185 -40.117 -34.112 1.00 72.31 451 PHE A N 1
ATOM 3585 C CA . PHE A 1 451 ? 30.506 -39.686 -33.657 1.00 72.31 451 PHE A CA 1
ATOM 3586 C C . PHE A 1 451 ? 31.580 -40.680 -34.101 1.00 72.31 451 PHE A C 1
ATOM 3588 O O . PHE A 1 451 ? 31.417 -41.886 -33.975 1.00 72.31 451 PHE A O 1
ATOM 3595 N N . THR A 1 452 ? 32.711 -40.177 -34.597 1.00 64.25 452 THR A N 1
ATOM 3596 C CA . THR A 1 452 ? 33.821 -41.027 -35.050 1.00 64.25 452 THR A CA 1
ATOM 3597 C C . THR A 1 452 ? 34.854 -41.215 -33.937 1.00 64.25 452 THR A C 1
ATOM 3599 O O . THR A 1 452 ? 35.371 -40.202 -33.445 1.00 64.25 452 THR A O 1
ATOM 3602 N N . PRO A 1 453 ? 35.237 -42.455 -33.582 1.00 64.88 453 PRO A N 1
ATOM 3603 C CA . PRO A 1 453 ? 36.347 -42.703 -32.669 1.00 64.88 453 PRO A CA 1
ATOM 3604 C C . PRO A 1 453 ? 37.649 -42.117 -33.224 1.00 64.88 453 PRO A C 1
ATOM 3606 O O . PRO A 1 453 ? 38.052 -42.421 -34.347 1.00 64.88 453 PRO A O 1
ATOM 3609 N N . LYS A 1 454 ? 38.322 -41.268 -32.443 1.00 63.03 454 LYS A N 1
ATOM 3610 C CA . LYS A 1 454 ? 39.663 -40.750 -32.755 1.00 63.03 454 LYS A CA 1
ATOM 3611 C C . LYS A 1 454 ? 40.684 -41.398 -31.821 1.00 63.03 454 LYS A C 1
ATOM 3613 O O . LYS A 1 454 ? 40.361 -41.718 -30.681 1.00 63.03 454 LYS A O 1
ATOM 3618 N N . GLN A 1 455 ? 41.930 -41.564 -32.274 1.00 51.88 455 GLN A N 1
ATOM 3619 C CA . GLN A 1 455 ? 43.028 -41.938 -31.375 1.00 51.88 455 GLN A CA 1
ATOM 3620 C C . GLN A 1 455 ? 43.292 -40.791 -30.393 1.00 51.88 455 GLN A C 1
ATOM 3622 O O . GLN A 1 455 ? 43.767 -39.726 -30.784 1.00 51.88 455 GLN A O 1
ATOM 3627 N N . ILE A 1 456 ? 42.976 -41.012 -29.119 1.00 53.72 456 ILE A N 1
ATOM 3628 C CA . ILE A 1 456 ? 43.196 -40.036 -28.051 1.00 53.72 456 ILE A CA 1
ATOM 3629 C C . ILE A 1 456 ? 44.685 -40.059 -27.686 1.00 53.72 456 ILE A C 1
ATOM 3631 O O . ILE A 1 456 ? 45.195 -41.060 -27.182 1.00 53.72 456 ILE A O 1
ATOM 3635 N N . THR A 1 457 ? 45.402 -38.963 -27.934 1.00 43.62 457 THR A N 1
ATOM 3636 C CA . THR A 1 457 ? 46.761 -38.760 -27.417 1.00 43.62 457 THR A CA 1
ATOM 3637 C C . THR A 1 457 ? 46.686 -38.314 -25.950 1.00 43.62 457 THR A C 1
ATOM 3639 O O . THR A 1 457 ? 45.870 -37.453 -25.610 1.00 43.62 457 THR A O 1
ATOM 3642 N N . PRO A 1 458 ? 47.492 -38.885 -25.034 1.00 41.12 458 PRO A N 1
ATOM 3643 C CA . PRO A 1 458 ? 47.345 -38.633 -23.605 1.00 41.12 458 PRO A CA 1
ATOM 3644 C C . PRO A 1 458 ? 47.946 -37.268 -23.246 1.00 41.12 458 PRO A C 1
ATOM 3646 O O . PRO A 1 458 ? 49.106 -37.178 -22.854 1.00 41.12 458 PRO A O 1
ATOM 3649 N N . PHE A 1 459 ? 47.165 -36.195 -23.387 1.00 39.03 459 PHE A N 1
ATOM 3650 C CA . PHE A 1 459 ? 47.535 -34.857 -22.902 1.00 39.03 459 PHE A CA 1
ATOM 3651 C C . PHE A 1 459 ? 46.558 -34.280 -21.862 1.00 39.03 459 PHE A C 1
ATOM 3653 O O . PHE A 1 459 ? 46.637 -33.104 -21.521 1.00 39.03 459 PHE A O 1
ATOM 3660 N N . SER A 1 460 ? 45.671 -35.102 -21.290 1.00 39.09 460 SER A N 1
ATOM 3661 C CA . SER A 1 460 ? 44.865 -34.735 -20.118 1.00 39.09 460 SER A CA 1
ATOM 3662 C C . SER A 1 460 ? 45.055 -35.757 -18.991 1.00 39.09 460 SER A C 1
ATOM 3664 O O . SER A 1 460 ? 44.379 -36.781 -18.891 1.00 39.09 460 SER A O 1
ATOM 3666 N N . ALA A 1 461 ? 46.015 -35.478 -18.108 1.00 42.97 461 ALA A N 1
ATOM 3667 C CA . ALA A 1 461 ? 46.284 -36.288 -16.918 1.00 42.97 461 ALA A CA 1
ATOM 3668 C C . ALA A 1 461 ? 45.050 -36.443 -15.993 1.00 42.97 461 ALA A C 1
ATOM 3670 O O . ALA A 1 461 ? 44.963 -37.424 -15.254 1.00 42.97 461 ALA A O 1
ATOM 3671 N N . ASP A 1 462 ? 44.071 -35.532 -16.075 1.00 47.53 462 ASP A N 1
ATOM 3672 C CA . ASP A 1 462 ? 42.840 -35.525 -15.266 1.00 47.53 462 ASP A CA 1
ATOM 3673 C C . ASP A 1 462 ? 41.814 -36.602 -15.665 1.00 47.53 462 ASP A C 1
ATOM 3675 O O . ASP A 1 462 ? 41.114 -37.151 -14.812 1.00 47.53 462 ASP A O 1
ATOM 3679 N N . LEU A 1 463 ? 41.739 -36.975 -16.947 1.00 48.66 463 LEU A N 1
ATOM 3680 C CA . LEU A 1 463 ? 40.786 -37.992 -17.404 1.00 48.66 463 LEU A CA 1
ATOM 3681 C C . LEU A 1 463 ? 41.271 -39.404 -17.038 1.00 48.66 463 LEU A C 1
ATOM 3683 O O . LEU A 1 463 ? 40.507 -40.226 -16.538 1.00 48.66 463 LEU A O 1
ATOM 3687 N N . LEU A 1 464 ? 42.573 -39.661 -17.203 1.00 46.97 464 LEU A N 1
ATOM 3688 C CA . LEU A 1 464 ? 43.230 -40.922 -16.832 1.00 46.97 464 LEU A CA 1
ATOM 3689 C C . LEU A 1 464 ? 43.308 -41.126 -15.311 1.00 46.97 464 LEU A C 1
ATOM 3691 O O . LEU A 1 464 ? 43.227 -42.257 -14.829 1.00 46.97 464 LEU A O 1
ATOM 3695 N N . SER A 1 465 ? 43.409 -40.042 -14.538 1.00 46.31 465 SER A N 1
ATOM 3696 C CA . SER A 1 465 ? 43.325 -40.108 -13.077 1.00 46.31 465 SER A CA 1
ATOM 3697 C C . SER A 1 465 ? 41.894 -40.349 -12.584 1.00 46.31 465 SER A C 1
ATOM 3699 O O . SER A 1 465 ? 41.740 -41.087 -11.610 1.00 46.31 465 SER A O 1
ATOM 3701 N N . TYR A 1 466 ? 40.853 -39.869 -13.283 1.00 48.84 466 TYR A N 1
ATOM 3702 C CA . TYR A 1 466 ? 39.448 -40.235 -13.020 1.00 48.84 466 TYR A CA 1
ATOM 3703 C C . TYR A 1 466 ? 39.146 -41.709 -13.359 1.00 48.84 466 TYR A C 1
ATOM 3705 O O . TYR A 1 466 ? 38.479 -42.401 -12.587 1.00 48.84 466 TYR A O 1
ATOM 3713 N N . LEU A 1 467 ? 39.706 -42.224 -14.463 1.00 49.06 467 LEU A N 1
ATOM 3714 C CA . LEU A 1 467 ? 39.596 -43.635 -14.871 1.00 49.06 467 LEU A CA 1
ATOM 3715 C C . LEU A 1 467 ? 40.212 -44.611 -13.849 1.00 49.06 467 LEU A C 1
ATOM 3717 O O . LEU A 1 467 ? 39.750 -45.743 -13.735 1.00 49.06 467 LEU A O 1
ATOM 3721 N N . ASN A 1 468 ? 41.196 -44.167 -13.059 1.00 44.72 468 ASN A N 1
ATOM 3722 C CA . ASN A 1 468 ? 41.870 -44.988 -12.046 1.00 44.72 468 ASN A CA 1
ATOM 3723 C C . ASN A 1 468 ? 41.402 -44.746 -10.594 1.00 44.72 468 ASN A C 1
ATOM 3725 O O . ASN A 1 468 ? 41.730 -45.535 -9.706 1.00 44.72 468 ASN A O 1
ATOM 3729 N N . THR A 1 469 ? 40.624 -43.697 -10.294 1.00 44.44 469 THR A N 1
ATOM 3730 C CA . THR A 1 469 ? 40.325 -43.333 -8.889 1.00 44.44 469 THR A CA 1
ATOM 3731 C C . THR A 1 469 ? 39.189 -44.130 -8.247 1.00 44.44 469 THR A C 1
ATOM 3733 O O . THR A 1 469 ? 39.166 -44.262 -7.021 1.00 44.44 469 THR A O 1
ATOM 3736 N N . LYS A 1 470 ? 38.263 -44.722 -9.014 1.00 43.53 470 LYS A N 1
ATOM 3737 C CA . LYS A 1 470 ? 37.131 -45.465 -8.417 1.00 43.53 470 LYS A CA 1
ATOM 3738 C C . LYS A 1 470 ? 37.539 -46.830 -7.833 1.00 43.53 470 LYS A C 1
ATOM 3740 O O . LYS A 1 470 ? 36.888 -47.303 -6.901 1.00 43.53 470 LYS A O 1
ATOM 3745 N N . PHE A 1 471 ? 38.656 -47.413 -8.285 1.00 44.12 471 PHE A N 1
ATOM 3746 C CA . PHE A 1 471 ? 39.195 -48.665 -7.731 1.00 44.12 471 PHE A CA 1
ATOM 3747 C C . PHE A 1 471 ? 39.867 -48.493 -6.363 1.00 44.12 471 PHE A C 1
ATOM 3749 O O . PHE A 1 471 ? 39.711 -49.358 -5.502 1.00 44.12 471 PHE A O 1
ATOM 3756 N N . VAL A 1 472 ? 40.509 -47.348 -6.098 1.00 42.44 472 VAL A N 1
ATOM 3757 C CA . VAL A 1 472 ? 41.084 -47.048 -4.771 1.00 42.44 472 VAL A CA 1
ATOM 3758 C C . VAL A 1 472 ? 39.982 -46.956 -3.707 1.00 42.44 472 VAL A C 1
ATOM 3760 O O . VAL A 1 472 ? 40.179 -47.361 -2.562 1.00 42.44 472 VAL A O 1
ATOM 3763 N N . TYR A 1 473 ? 38.780 -46.508 -4.084 1.00 39.25 473 TYR A N 1
ATOM 3764 C CA . TYR A 1 473 ? 37.640 -46.441 -3.167 1.00 39.25 473 TYR A CA 1
ATOM 3765 C C . TYR A 1 473 ? 37.011 -47.819 -2.890 1.00 39.25 473 TYR A C 1
ATOM 3767 O O . TYR A 1 473 ? 36.592 -48.089 -1.760 1.00 39.25 473 TYR A O 1
ATOM 3775 N N . LEU A 1 474 ? 36.981 -48.716 -3.883 1.00 42.47 474 LEU A N 1
ATOM 3776 C CA . LEU A 1 474 ? 36.522 -50.101 -3.712 1.00 42.47 474 LEU A CA 1
ATOM 3777 C C . LEU A 1 474 ? 37.499 -50.928 -2.871 1.00 42.47 474 LEU A C 1
ATOM 3779 O O . LEU A 1 474 ? 37.054 -51.622 -1.961 1.00 42.47 474 LEU A O 1
ATOM 3783 N N . GLU A 1 475 ? 38.812 -50.793 -3.074 1.00 41.25 475 GLU A N 1
ATOM 3784 C CA . GLU A 1 475 ? 39.806 -51.507 -2.261 1.00 41.25 475 GLU A CA 1
ATOM 3785 C C . GLU A 1 475 ? 39.754 -51.069 -0.784 1.00 41.25 475 GLU A C 1
ATOM 3787 O O . GLU A 1 475 ? 39.804 -51.908 0.118 1.00 41.25 475 GLU A O 1
ATOM 3792 N N . PHE A 1 476 ? 39.556 -49.770 -0.518 1.00 38.91 476 PHE A N 1
ATOM 3793 C CA . PHE A 1 476 ? 39.414 -49.237 0.843 1.00 38.91 476 PHE A CA 1
ATOM 3794 C C . PHE A 1 476 ? 38.101 -49.668 1.511 1.00 38.91 476 PHE A C 1
ATOM 3796 O O . PHE A 1 476 ? 38.068 -49.933 2.715 1.00 38.91 476 PHE A O 1
ATOM 3803 N N . THR A 1 477 ? 37.013 -49.763 0.741 1.00 39.81 477 THR A N 1
ATOM 3804 C CA . THR A 1 477 ? 35.692 -50.155 1.256 1.00 39.81 477 THR A CA 1
ATOM 3805 C C . THR A 1 477 ? 35.614 -51.659 1.498 1.00 39.81 477 THR A C 1
ATOM 3807 O O . THR A 1 477 ? 35.110 -52.062 2.548 1.00 39.81 477 THR A O 1
ATOM 3810 N N . VAL A 1 478 ? 36.189 -52.477 0.606 1.00 46.47 478 VAL A N 1
ATOM 3811 C CA . VAL A 1 478 ? 36.311 -53.932 0.773 1.00 46.47 478 VAL A CA 1
ATOM 3812 C C . VAL A 1 478 ? 37.229 -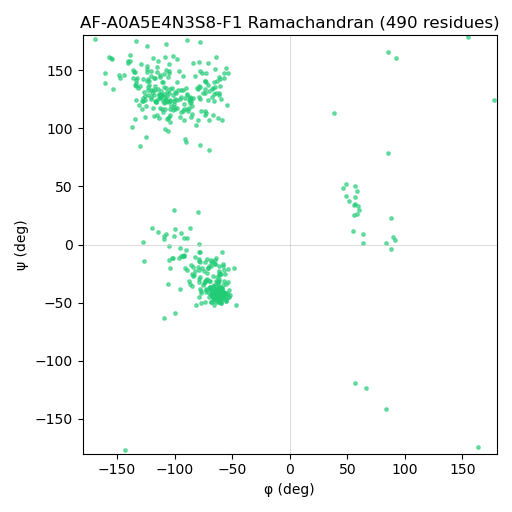54.245 1.950 1.00 46.47 478 VAL A C 1
ATOM 3814 O O . VAL A 1 478 ? 36.759 -54.886 2.881 1.00 46.47 478 VAL A O 1
ATOM 3817 N N . LYS A 1 479 ? 38.455 -53.689 2.028 1.00 39.75 479 LYS A N 1
ATOM 3818 C CA . LYS A 1 479 ? 39.338 -53.880 3.201 1.00 39.75 479 LYS A CA 1
ATOM 3819 C C . LYS A 1 479 ? 38.638 -53.509 4.510 1.00 39.75 479 LYS A C 1
ATOM 3821 O O . LYS A 1 479 ? 38.711 -54.256 5.474 1.00 39.75 479 LYS A O 1
ATOM 3826 N N . ARG A 1 480 ? 37.889 -52.402 4.558 1.00 39.72 480 ARG A N 1
ATOM 3827 C CA . ARG A 1 480 ? 37.192 -51.966 5.783 1.00 39.72 480 ARG A CA 1
ATOM 3828 C C . ARG A 1 480 ? 35.983 -52.837 6.153 1.00 39.72 480 ARG A C 1
ATOM 3830 O O . ARG A 1 480 ? 35.619 -52.871 7.331 1.00 39.72 480 ARG A O 1
ATOM 3837 N N . THR A 1 481 ? 35.367 -53.528 5.191 1.00 39.56 481 THR A N 1
ATOM 3838 C CA . THR A 1 481 ? 34.279 -54.489 5.448 1.00 39.56 481 THR A CA 1
ATOM 3839 C C . THR A 1 481 ? 34.808 -55.875 5.819 1.00 39.56 481 THR A C 1
ATOM 3841 O O . THR A 1 481 ? 34.261 -56.468 6.746 1.00 39.56 481 THR A O 1
ATOM 3844 N N . THR A 1 482 ? 35.919 -56.353 5.243 1.00 35.91 482 THR A N 1
ATOM 3845 C CA . THR A 1 482 ? 36.546 -57.622 5.665 1.00 35.91 482 THR A CA 1
ATOM 3846 C C . THR A 1 482 ? 37.177 -57.537 7.058 1.00 35.91 482 THR A C 1
ATOM 3848 O O . THR A 1 482 ? 37.028 -58.476 7.836 1.00 35.91 482 THR A O 1
ATOM 3851 N N . THR A 1 483 ? 37.785 -56.409 7.457 1.00 35.53 483 THR A N 1
ATOM 3852 C CA . THR A 1 483 ? 38.356 -56.272 8.818 1.00 35.53 483 THR A CA 1
ATOM 3853 C C . THR A 1 483 ? 37.295 -56.110 9.917 1.00 35.53 483 THR A C 1
ATOM 3855 O O . THR A 1 483 ? 37.597 -56.299 11.091 1.00 35.53 483 THR A O 1
ATOM 3858 N N . LYS A 1 484 ? 36.037 -55.796 9.572 1.00 33.91 484 LYS A N 1
ATOM 3859 C CA . LYS A 1 484 ? 34.913 -55.743 10.530 1.00 33.91 484 LYS A CA 1
ATOM 3860 C C . LYS A 1 484 ? 34.117 -57.050 10.639 1.00 33.91 484 LYS A C 1
ATOM 3862 O O . LYS A 1 484 ? 33.311 -57.165 11.555 1.00 33.91 484 LYS A O 1
ATOM 3867 N N . LEU A 1 485 ? 34.353 -58.018 9.751 1.00 32.66 485 LEU A N 1
ATOM 3868 C CA . LEU A 1 485 ? 33.661 -59.315 9.720 1.00 32.66 485 LEU A CA 1
ATOM 3869 C C . LEU A 1 485 ? 34.513 -60.494 10.234 1.00 32.66 485 LEU A C 1
ATOM 3871 O O . LEU A 1 485 ? 34.004 -61.605 10.304 1.00 32.66 485 LEU A O 1
ATOM 3875 N N . LEU A 1 486 ? 35.772 -60.268 10.636 1.00 32.00 486 LEU A N 1
ATOM 3876 C CA . LEU A 1 486 ? 36.691 -61.322 11.109 1.00 32.00 486 LEU A CA 1
ATOM 3877 C C . LEU A 1 486 ? 37.107 -61.226 12.590 1.00 32.00 486 LEU A C 1
ATOM 3879 O O . LEU A 1 486 ? 37.978 -61.969 13.028 1.00 32.00 486 LEU A O 1
ATOM 3883 N N . ILE A 1 487 ? 36.472 -60.370 13.395 1.00 36.34 487 ILE A N 1
ATOM 3884 C CA . ILE A 1 487 ? 36.634 -60.398 14.857 1.00 36.34 487 ILE A CA 1
ATOM 3885 C C . ILE A 1 487 ? 35.244 -60.401 15.484 1.00 36.34 487 ILE A C 1
ATOM 3887 O O . ILE A 1 487 ? 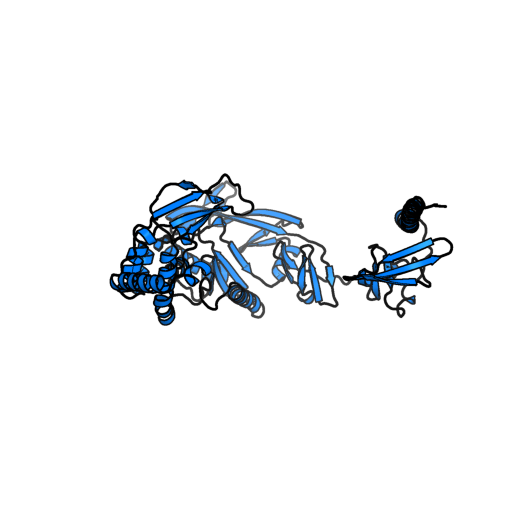34.698 -59.341 15.762 1.00 36.34 487 ILE A O 1
ATOM 3891 N N . ILE A 1 488 ? 34.660 -61.596 15.603 1.00 29.98 488 ILE A N 1
ATOM 3892 C CA . ILE A 1 488 ? 33.766 -62.087 16.668 1.00 29.98 488 ILE A CA 1
ATOM 3893 C C . ILE A 1 488 ? 33.344 -63.516 16.259 1.00 29.98 488 ILE A C 1
ATOM 3895 O O . ILE A 1 488 ? 32.792 -63.721 15.183 1.00 29.98 488 ILE A O 1
ATOM 3899 N N . ASN A 1 489 ? 33.594 -64.466 17.166 1.00 28.47 489 ASN A N 1
ATOM 3900 C CA . ASN A 1 489 ? 33.140 -65.865 17.211 1.00 28.47 489 ASN A CA 1
ATOM 3901 C C . ASN A 1 489 ? 33.947 -66.933 16.450 1.00 28.47 489 ASN A C 1
ATOM 3903 O O . ASN A 1 489 ? 33.489 -67.507 15.467 1.00 28.47 489 ASN A O 1
ATOM 3907 N N . THR A 1 490 ? 35.064 -67.351 17.049 1.00 28.47 490 THR A N 1
ATOM 3908 C CA . THR A 1 490 ? 35.351 -68.790 17.182 1.00 28.47 490 THR A CA 1
ATOM 3909 C C . THR A 1 490 ? 35.112 -69.203 18.633 1.00 28.47 490 THR A C 1
ATOM 3911 O O . THR A 1 490 ? 35.961 -68.993 19.495 1.00 28.47 490 THR A O 1
ATOM 3914 N N . THR A 1 491 ? 33.928 -69.754 18.893 1.00 31.86 491 THR A N 1
ATOM 3915 C CA . THR A 1 491 ? 33.636 -70.632 20.031 1.00 31.86 491 THR A CA 1
ATOM 3916 C C . THR A 1 491 ? 33.488 -72.051 19.490 1.00 31.86 491 THR A C 1
ATOM 3918 O O . THR A 1 491 ? 32.482 -72.328 18.837 1.00 31.86 491 THR A O 1
ATOM 3921 N N . ILE A 1 492 ? 34.472 -72.911 19.757 1.00 35.97 492 ILE A N 1
ATOM 3922 C CA . ILE A 1 492 ? 34.294 -74.230 20.388 1.00 35.97 492 ILE A CA 1
ATOM 3923 C C . ILE A 1 492 ? 35.425 -74.357 21.401 1.00 35.97 492 ILE A C 1
ATOM 3925 O O . ILE A 1 492 ? 36.574 -74.051 21.004 1.00 35.97 492 ILE A O 1
#

Solvent-accessible surface area (backbone atoms only — not comparable to full-atom values): 28907 Å² total; per-residue (Å²): 117,70,72,62,67,74,64,55,52,70,69,56,54,52,54,50,49,54,51,51,52,49,31,59,73,66,20,46,48,59,69,83,44,44,39,23,43,29,40,68,41,78,43,86,99,46,63,86,92,41,80,86,29,42,46,74,35,32,44,55,44,69,72,34,50,53,48,36,49,53,51,46,67,63,49,47,60,60,41,58,77,66,58,51,60,44,89,44,53,32,42,92,38,87,99,44,46,71,64,59,54,50,48,57,52,49,48,57,54,62,52,23,51,83,70,62,27,31,29,28,38,36,38,44,38,47,53,58,54,50,58,46,38,42,53,73,62,40,50,56,52,39,56,75,74,40,59,68,54,60,31,42,22,52,50,39,49,65,50,81,23,37,33,29,42,36,65,90,93,48,79,45,73,84,42,75,51,86,46,34,40,59,48,80,46,72,48,31,59,58,53,50,46,63,62,57,31,83,60,85,85,45,94,68,46,47,60,49,31,45,70,64,44,34,35,42,33,18,71,29,71,51,61,56,53,24,51,68,47,44,48,43,55,42,49,52,54,46,51,56,50,28,60,77,59,59,53,51,72,33,69,91,73,33,47,78,48,76,52,65,94,52,44,62,60,61,49,46,31,71,72,69,26,41,47,77,44,92,86,74,48,78,48,71,82,60,46,79,72,37,74,45,77,48,77,44,74,75,39,43,46,70,52,98,86,70,53,70,50,35,34,76,49,75,56,99,92,47,75,44,73,62,40,69,43,70,46,76,47,77,50,72,40,75,81,83,86,60,52,73,38,79,90,80,39,33,28,38,39,88,89,70,52,77,43,56,46,85,64,41,40,50,78,41,99,88,78,41,81,44,66,60,78,87,78,85,72,81,67,61,68,82,81,59,77,53,89,77,88,79,84,64,49,78,47,75,48,81,52,104,89,48,79,46,44,29,42,36,37,77,57,102,88,48,58,46,76,44,41,57,73,47,86,48,69,57,77,86,40,53,22,30,38,32,78,48,91,89,48,72,42,79,68,47,78,93,53,59,82,72,58,68,76,57,91,81,74,95,81,54,73,66,60,62,48,58,52,56,48,65,58,61,54,48,54,54,50,50,54,58,51,55,70,66,71,74,76,82,84,89,84,131

Organism: NCBI:txid506608

Mean predicted aligned error: 17.78 Å

Sequence (492 aa):
MAKVARKLPHKASIHLTHIYNAILRLSNFPTQWKFSVIILFPKPNKPTGNPASYFPISLLPLVSKLLEKLILKRIYPIIVENNIIPNSQFGFREKHSTIHQIHRLADAISCSPENKQYTSAVFLDVSQAFYKVWHPGLLYKLKKILPPSFYLLLNSYLKEPFFAVSSGAEIYNISPILAGVSQGVVLSPTLYNIHTADQPIHPDTSVAEYADDKVIYSTHIDPLLTVSTSLQNHLDLFSLWYSQWRIKINETKSINTTLTLTGSKCKEIHQHRVYYTPLGNIISGLKINQTILVSHTSCGALDREGNCVGTTFTNPKGTWHKVIIQAKYSIQLAEEIATANNKENILILPSGSKLKLSDSYGLDQYKGEIVWQIEHQECSIREFDVLYDGEASLVKATTYNSNTESFIVETNHTAISLKKLSLSYACNIPVYKTDNPQLLIIADQNYADSFTPKQITPFSADLLSYLNTKFVYLEFTVKRTTTKLLIINTTI

Radius of gyration: 34.5 Å; Cα contacts (8 Å, |Δi|>4): 706; chains: 1; bounding box: 74×106×68 Å

pLDDT: mean 77.4, std 15.54, range [28.47, 97.44]

Secondary structure (DSSP, 8-state):
-HHHHTT--HHHHHHHHHHHHHHHHHT---HHHH-EEEEEEEPTTS-TT-GGGEEEEEE--HHHHHHHHHHHHHHHHHHHHTT-S-TTB-TT-TT--HHHHHHHHHHHHHHHHHTT-EEEEEEE-BTTTGGG--HHHHHHHHHHHS-HHHHHHHHHHHSS-EEEEEETTEEEEEEE--S---TTSSSHHHHHHHHTTT----TT-EEEEETTEEEEEEEESSHHHIIIIIIHHHHHHHHHHHHHTT--B-TTT-EEEEE---HHHHHHHHHH-EEE-TTS-EEE---TTEEEEEEEEEESEE-TTS-EE-EEEEETTEEEEEE-EEEEEEEEE-----EEETTTTEEE-TTS-EEEGGGSEEEETTTEEEE---------GGG---S--S--EEEEEEETTEEEEEEEEE-SS-EEEEEEEEEEEETTEEEEEESSTT-EEES-GGGGGGS------S--HHHHHHHHHHHHHHHHHHHHHHHHHSSS----